Protein AF-Q4MZ75-F1 (afdb_monomer)

Nearest PDB structures (foldseek):
  6wno-assembly1_A  TM=1.579E-01  e=1.664E+00  Plasmodium vivax Sal-1

Radius of gyration: 38.32 Å; Cα contacts (8 Å, |Δi|>4): 667; chains: 1; bounding box: 89×63×105 Å

Foldseek 3Di:
DVLLVLLQVLLVLLLVLLVCVLLVLLLQLLVLVLVQLVVQLPDDPQTADDSQVSQCVSQDVQFQRNVLSVLLVVQLCVLLVWDQDPRHTGSVSSVSSNVLCVDPVSVVVNSVSSSVSCPPCVQQRTFADLCSQLVSSLVSCVVLPVSVLSNLLSCLCCPPDPLALNDDGGGGSVVSCVSQWDDDPPDDPDIGGDPRSSVSNSVSCCDDCSVVSNVVVDPAPPPPPFQPPVQQDPQLVLLLVLLQLLLFVCLLQCLLFPDVQQEPPVCRVVLVVVLVVLLVVLQVQQVCQDPCPVPPPRHHCQALNHLQFALDQFRAQPNHNDGNGHVVCCCVLSVLNVLLVVLSCLRVCLLLPVVDPSVVCRGHPSVNVSVSSSSNNSSSSNSVSSSLSNCRHSSSNHPPSSVVSVVSSVVSSLQSNLLSVQLNVVSVVDDPVGDPCVPPDPVVVVVVSSVSSVVSSVVVVVCVVVPDPVVVVVVCVVVVVPD

Mean predicted aligned error: 17.05 Å

Secondary structure (DSSP, 8-state):
-HHHHHHHHHHHHHHHHHHTHHHHHHHHHHHHHHHHHHHHHTSPSSB---HHHHHHHHS-TTTT-GGGHHHHHHHHHHHTT---BTTBB-HHHHHHHHHHHHSHHHHHHHHHHHHHHH-TTHHHHPBP-HHHHHHHHHHHHHTTT-GGGHHHHHHHHH---TTS--PPTTSBHHHHHHHHEEEPTT-SS-EEE-HHHHHHHHHHHTSTHHHHHHHHT-SS---SSS--GGG--GGGHHHHHHHHHHHHHHHHHHHHHTTTTTS-HHHHHHHHHHHHHHTHHHHHHHHHHHHSTTTTTS--TTSTTSTTS--SS----TT--------GGGGGGGGHHHHHHHHHHHHHHHHH-TTSHHHHHHTT-HHHHHHHHHHHHHHHHHHHHHHHHHHHSTT--HHHHHHHHHHHHHHHHHHHHHHHHHHHHHHHHS-GGG-TTTT--HHHHHHHHHHHHHHHHHHHHHHHHH--HHHHHHHHHHTT---

Sequence (483 aa):
NQYRSRATEVVKAIIQGLNGKVDKLATAVVAKVEQALKSAQAQQDPVNLDLTETIQAVLNAANGLSTKADAVKTQLEEHLEITNIQSGVPKSQVTEALETLTDPAKRQAAVAEVKGALGASANDEAKIEDKDLTAPATEALKSVKLQNQAGAVKTKLTDQVTGQTQINIGDSITAALGKLEQLKSGTTGEKEPKDDAVQDVQSALSQGTAKTKFVSLFHIKGTDGYSSLDSAHWYIMFPFLMVLVGMGLVYCIYPAIAPGMIVPFYLVDKIEMVLLIATIFPALYVAIARSGKLIPGFGDFFDPVSPTCNWGAKNEPVWLPSDLGTGYHWHLTDLVIPTMIILAYLFIYSLHYRDSSVARSIINQPKMSTCLTILFYMCHEISLAVGFPGIFGGNGGGSILALTAQLMGAFLMCLLAPYSEGYIIEYKRHDPSNWPTAGMTRWNALRYWTKQASKNCNKNLAALFTKDLRRDLLLCIERNELI

Structure (mmCIF, N/CA/C/O backbone):
data_AF-Q4MZ75-F1
#
_entry.id   AF-Q4MZ75-F1
#
loop_
_atom_site.group_PDB
_atom_site.id
_atom_site.type_symbol
_atom_site.label_atom_id
_atom_site.label_alt_id
_atom_site.label_comp_id
_atom_site.label_asym_id
_atom_site.label_entity_id
_atom_site.label_seq_id
_atom_site.pdbx_PDB_ins_code
_atom_site.Cartn_x
_atom_site.Cartn_y
_atom_site.Cartn_z
_atom_site.occupancy
_atom_site.B_iso_or_equiv
_atom_site.auth_seq_id
_atom_site.auth_comp_id
_atom_site.auth_asym_id
_atom_site.auth_atom_id
_atom_site.pdbx_PDB_model_num
ATOM 1 N N . ASN A 1 1 ? -4.160 -9.970 -9.838 1.00 52.81 1 ASN A N 1
ATOM 2 C CA . ASN A 1 1 ? -4.228 -8.641 -10.494 1.00 52.81 1 ASN A CA 1
ATOM 3 C C . ASN A 1 1 ? -2.907 -7.870 -10.517 1.00 52.81 1 ASN A C 1
ATOM 5 O O . ASN A 1 1 ? -2.554 -7.397 -11.586 1.00 52.81 1 ASN A O 1
ATOM 9 N N . GLN A 1 2 ? -2.125 -7.779 -9.433 1.00 51.59 2 GLN A N 1
ATOM 10 C CA . GLN A 1 2 ? -0.845 -7.031 -9.446 1.00 51.59 2 GLN A CA 1
ATOM 11 C C . GLN A 1 2 ? 0.233 -7.618 -10.374 1.00 51.59 2 GLN A C 1
ATOM 13 O O . GLN A 1 2 ? 0.887 -6.868 -11.094 1.00 51.59 2 GLN A O 1
ATOM 18 N N . TYR A 1 3 ? 0.371 -8.949 -10.424 1.00 60.22 3 TYR A N 1
ATOM 19 C CA . TYR A 1 3 ? 1.258 -9.603 -11.395 1.00 60.22 3 TYR A CA 1
ATOM 20 C C . TYR A 1 3 ? 0.852 -9.309 -12.842 1.00 60.22 3 TYR A C 1
ATOM 22 O O . TYR A 1 3 ? 1.721 -9.051 -13.663 1.00 60.22 3 TYR A O 1
ATOM 30 N N . ARG A 1 4 ? -0.458 -9.264 -13.128 1.00 65.12 4 ARG A N 1
ATOM 31 C CA . ARG A 1 4 ? -0.984 -8.879 -14.444 1.00 65.12 4 ARG A CA 1
ATOM 32 C C . ARG A 1 4 ? -0.594 -7.440 -14.778 1.00 65.12 4 ARG A C 1
ATOM 34 O O . ARG A 1 4 ? -0.011 -7.218 -15.822 1.00 65.12 4 ARG A O 1
ATOM 41 N N . SER A 1 5 ? -0.798 -6.489 -13.859 1.00 71.75 5 SER A N 1
ATOM 42 C CA . SER A 1 5 ? -0.425 -5.077 -14.065 1.00 71.75 5 SER A CA 1
ATOM 43 C C . SER A 1 5 ? 1.066 -4.883 -14.355 1.00 71.75 5 SER A C 1
ATOM 45 O O . SER A 1 5 ? 1.423 -4.118 -15.245 1.00 71.75 5 SER A O 1
ATOM 47 N N . ARG A 1 6 ? 1.952 -5.564 -13.619 1.00 77.06 6 ARG A N 1
ATOM 48 C CA . ARG A 1 6 ? 3.402 -5.456 -13.846 1.00 77.06 6 ARG A CA 1
ATOM 49 C C . ARG A 1 6 ? 3.851 -6.211 -15.090 1.00 77.06 6 ARG A C 1
ATOM 51 O O . ARG A 1 6 ? 4.707 -5.715 -15.810 1.00 77.06 6 ARG A O 1
ATOM 58 N N . ALA A 1 7 ? 3.243 -7.355 -15.393 1.00 83.19 7 ALA A N 1
ATOM 59 C CA . ALA A 1 7 ? 3.445 -8.021 -16.672 1.00 83.19 7 ALA A CA 1
ATOM 60 C C . ALA A 1 7 ? 3.031 -7.107 -17.837 1.00 83.19 7 ALA A C 1
ATOM 62 O O . ALA A 1 7 ? 3.785 -6.971 -18.793 1.00 83.19 7 ALA A O 1
ATOM 63 N N . THR A 1 8 ? 1.913 -6.385 -17.716 1.00 84.62 8 THR A N 1
ATOM 64 C CA . THR A 1 8 ? 1.493 -5.367 -18.688 1.00 84.62 8 THR A CA 1
ATOM 65 C C . THR A 1 8 ? 2.537 -4.260 -18.847 1.00 84.62 8 THR A C 1
ATOM 67 O O . THR A 1 8 ? 2.831 -3.875 -19.973 1.00 84.62 8 THR A O 1
ATOM 70 N N . GLU A 1 9 ? 3.131 -3.753 -17.763 1.00 86.56 9 GLU A N 1
ATOM 71 C CA . GLU A 1 9 ? 4.210 -2.754 -17.846 1.00 86.56 9 GLU A CA 1
ATOM 72 C C . GLU A 1 9 ? 5.468 -3.293 -18.531 1.00 86.56 9 GLU A C 1
ATOM 74 O O . GLU A 1 9 ? 6.049 -2.606 -19.367 1.00 86.56 9 GLU A O 1
ATOM 79 N N . VAL A 1 10 ? 5.870 -4.526 -18.218 1.00 88.38 10 VAL A N 1
ATOM 80 C CA . VAL A 1 10 ? 7.015 -5.182 -18.863 1.00 88.38 10 VAL A CA 1
ATOM 81 C C . VAL A 1 10 ? 6.752 -5.365 -20.358 1.00 88.38 10 VAL A C 1
ATOM 83 O O . VAL A 1 10 ? 7.610 -5.024 -21.169 1.00 88.38 10 VAL A O 1
ATOM 86 N N . VAL A 1 11 ? 5.557 -5.822 -20.742 1.00 90.75 11 VAL A N 1
ATOM 87 C CA . VAL A 1 11 ? 5.174 -5.953 -22.156 1.00 90.75 11 VAL A CA 1
ATOM 88 C C . VAL A 1 11 ? 5.156 -4.585 -22.849 1.00 90.75 11 VAL A C 1
ATOM 90 O O . VAL A 1 11 ? 5.713 -4.453 -23.936 1.00 90.75 11 VAL A O 1
ATOM 93 N N . LYS A 1 12 ? 4.621 -3.534 -22.207 1.00 91.56 12 LYS A N 1
ATOM 94 C CA . LYS A 1 12 ? 4.681 -2.154 -22.731 1.00 91.56 12 LYS A CA 1
ATOM 95 C C . LYS A 1 12 ? 6.116 -1.667 -22.925 1.00 91.56 12 LYS A C 1
ATOM 97 O O . LYS A 1 12 ? 6.410 -1.049 -23.944 1.00 91.56 12 LYS A O 1
ATOM 102 N N . ALA A 1 13 ? 7.010 -1.957 -21.982 1.00 91.44 13 ALA A N 1
ATOM 103 C CA . ALA A 1 13 ? 8.417 -1.589 -22.091 1.00 91.44 13 ALA A CA 1
ATOM 104 C C . ALA A 1 13 ? 9.099 -2.309 -23.263 1.00 91.44 13 ALA A C 1
ATOM 106 O O . ALA A 1 13 ? 9.868 -1.686 -23.993 1.00 91.44 13 ALA A O 1
ATOM 107 N N . ILE A 1 14 ? 8.790 -3.591 -23.485 1.00 93.56 14 ILE A N 1
ATOM 108 C CA . ILE A 1 14 ? 9.284 -4.354 -24.642 1.00 93.56 14 ILE A CA 1
ATOM 109 C C . ILE A 1 14 ? 8.759 -3.750 -25.950 1.00 93.56 14 ILE A C 1
ATOM 111 O O . ILE A 1 14 ? 9.554 -3.472 -26.843 1.00 93.56 14 ILE A O 1
ATOM 115 N N . ILE A 1 15 ? 7.458 -3.460 -26.040 1.00 92.94 15 ILE A N 1
ATOM 116 C CA . ILE A 1 15 ? 6.841 -2.792 -27.199 1.00 92.94 15 ILE A CA 1
ATOM 117 C C . ILE A 1 15 ? 7.531 -1.454 -27.497 1.00 92.94 15 ILE A C 1
ATOM 119 O O . ILE A 1 15 ? 7.931 -1.187 -28.629 1.00 92.94 15 ILE A O 1
ATOM 123 N N . GLN A 1 16 ? 7.721 -0.614 -26.478 1.00 91.94 16 GLN A N 1
ATOM 124 C CA . GLN A 1 16 ? 8.411 0.667 -26.627 1.00 91.94 16 GLN A CA 1
ATOM 125 C C . GLN A 1 16 ? 9.876 0.475 -27.048 1.00 91.94 16 GLN A C 1
ATOM 127 O O . GLN A 1 16 ? 10.396 1.226 -27.874 1.00 91.94 16 GLN A O 1
ATOM 132 N N . GLY A 1 17 ? 10.543 -0.543 -26.501 1.00 90.62 17 GLY A N 1
ATOM 133 C CA . GLY A 1 17 ? 11.908 -0.916 -26.853 1.00 90.62 17 GLY A CA 1
ATOM 134 C C . GLY A 1 17 ? 12.055 -1.301 -28.323 1.00 90.62 17 GLY A C 1
ATOM 135 O O . GLY A 1 17 ? 12.997 -0.831 -28.963 1.00 90.62 17 GLY A O 1
ATOM 136 N N . LEU A 1 18 ? 11.111 -2.089 -28.842 1.00 91.31 18 LEU A N 1
ATOM 137 C CA . LEU A 1 18 ? 11.039 -2.511 -30.241 1.00 91.31 18 LEU A CA 1
ATOM 138 C C . LEU A 1 18 ? 10.739 -1.335 -31.176 1.00 91.31 18 LEU A C 1
ATOM 140 O O . LEU A 1 18 ? 11.483 -1.123 -32.130 1.00 91.31 18 LEU A O 1
ATOM 144 N N . ASN A 1 19 ? 9.734 -0.514 -30.854 1.00 89.75 19 ASN A N 1
ATOM 145 C CA . ASN A 1 19 ? 9.402 0.690 -31.628 1.00 89.75 19 ASN A CA 1
ATOM 146 C C . ASN A 1 19 ? 10.579 1.681 -31.717 1.00 89.75 19 ASN A C 1
ATOM 148 O O . ASN A 1 19 ? 10.732 2.372 -32.718 1.00 89.75 19 ASN A O 1
ATOM 152 N N . GLY A 1 20 ? 11.436 1.733 -30.691 1.00 89.12 20 GLY A N 1
ATOM 153 C CA . GLY A 1 20 ? 12.635 2.575 -30.672 1.00 89.12 20 GLY A CA 1
ATOM 154 C C . GLY A 1 20 ? 13.916 1.913 -31.198 1.00 89.12 20 GLY A C 1
ATOM 155 O O . GLY A 1 20 ? 14.979 2.529 -31.103 1.00 89.12 20 GLY A O 1
ATOM 156 N N . LYS A 1 21 ? 13.884 0.665 -31.695 1.00 89.94 21 LYS A N 1
ATOM 157 C CA . LYS A 1 21 ? 15.110 -0.063 -32.082 1.00 89.94 21 LYS A CA 1
ATOM 158 C C . LYS A 1 21 ? 15.841 0.611 -33.245 1.00 89.94 21 LYS A C 1
ATOM 160 O O . LYS A 1 21 ? 17.049 0.822 -33.148 1.00 89.94 21 LYS A O 1
ATOM 165 N N . VAL A 1 22 ? 15.127 0.976 -34.311 1.00 89.56 22 VAL A N 1
ATOM 166 C CA . VAL A 1 22 ? 15.716 1.637 -35.492 1.00 89.56 22 VAL A CA 1
ATOM 167 C C . VAL A 1 22 ? 16.344 2.983 -35.117 1.00 89.56 22 VAL A C 1
ATOM 169 O O . VAL A 1 22 ? 17.466 3.270 -35.525 1.00 89.56 22 VAL A O 1
ATOM 172 N N . ASP A 1 23 ? 15.696 3.752 -34.240 1.00 89.81 23 ASP A N 1
ATOM 173 C CA . ASP A 1 23 ? 16.221 5.038 -33.758 1.00 89.81 23 ASP A CA 1
ATOM 174 C C . ASP A 1 23 ? 17.517 4.871 -32.948 1.00 89.81 23 ASP A C 1
ATOM 176 O O . ASP A 1 23 ? 18.476 5.638 -33.097 1.00 89.81 23 ASP A O 1
ATOM 180 N N . LYS A 1 24 ? 17.586 3.822 -32.117 1.00 89.94 24 LYS A N 1
ATOM 181 C CA . LYS A 1 24 ? 18.807 3.467 -31.378 1.00 89.94 24 LYS A CA 1
ATOM 182 C C . LYS A 1 24 ? 19.928 3.022 -32.313 1.00 89.94 24 LYS A C 1
ATOM 184 O O . LYS A 1 24 ? 21.077 3.382 -32.070 1.00 89.94 24 LYS A O 1
ATOM 189 N N . LEU A 1 25 ? 19.615 2.267 -33.369 1.00 90.69 25 LEU A N 1
ATOM 190 C CA . LEU A 1 25 ? 20.597 1.859 -34.376 1.00 90.69 25 LEU A CA 1
ATOM 191 C C . LEU A 1 25 ? 21.140 3.067 -35.145 1.00 90.69 25 LEU A C 1
ATOM 193 O O . LEU A 1 25 ? 22.356 3.194 -35.258 1.00 90.69 25 LEU A O 1
ATOM 197 N N . ALA A 1 26 ? 20.280 3.996 -35.573 1.00 91.44 26 ALA A N 1
ATOM 198 C CA . ALA A 1 26 ? 20.709 5.234 -36.225 1.00 91.44 26 ALA A CA 1
ATOM 199 C C . ALA A 1 26 ? 21.640 6.065 -35.322 1.00 91.44 26 ALA A C 1
ATOM 201 O O . ALA A 1 26 ? 22.710 6.506 -35.742 1.00 91.44 26 ALA A O 1
ATOM 202 N N . THR A 1 27 ? 21.289 6.192 -34.039 1.00 92.88 27 THR A N 1
ATOM 203 C CA . THR A 1 27 ? 22.132 6.870 -33.041 1.00 92.88 27 THR A CA 1
ATOM 204 C C . THR A 1 27 ? 23.478 6.160 -32.846 1.00 92.88 27 THR A C 1
ATOM 206 O O . THR A 1 27 ? 24.518 6.814 -32.729 1.00 92.88 27 THR A O 1
ATOM 209 N N . ALA A 1 28 ? 23.482 4.824 -32.826 1.00 91.94 28 ALA A N 1
ATOM 210 C CA . ALA A 1 28 ? 24.693 4.022 -32.677 1.00 91.94 28 ALA A CA 1
ATOM 211 C C . ALA A 1 28 ? 25.624 4.128 -33.896 1.00 91.94 28 ALA A C 1
ATOM 213 O O . ALA A 1 28 ? 26.839 4.179 -33.708 1.00 91.94 28 ALA A O 1
ATOM 214 N N . VAL A 1 29 ? 25.073 4.213 -35.114 1.00 93.06 29 VAL A N 1
ATOM 215 C CA . VAL A 1 29 ? 25.843 4.466 -36.344 1.00 93.06 29 VAL A CA 1
ATOM 216 C C . VAL A 1 29 ? 26.591 5.792 -36.227 1.00 93.06 29 VAL A C 1
ATOM 218 O O . VAL A 1 29 ? 27.815 5.803 -36.325 1.00 93.06 29 VAL A O 1
ATOM 221 N N . VAL A 1 30 ? 25.888 6.889 -35.922 1.00 93.62 30 VAL A N 1
ATOM 222 C CA . VAL A 1 30 ? 26.510 8.219 -35.789 1.00 93.62 30 VAL A CA 1
ATOM 223 C C . VAL A 1 30 ? 27.581 8.227 -34.695 1.00 93.62 30 VAL A C 1
ATOM 225 O O . VAL A 1 30 ? 28.670 8.751 -34.902 1.00 93.62 30 VAL A O 1
ATOM 228 N N . ALA A 1 31 ? 27.325 7.589 -33.548 1.00 93.12 31 ALA A N 1
ATOM 229 C CA . ALA A 1 31 ? 28.311 7.493 -32.469 1.00 93.12 31 ALA A CA 1
ATOM 230 C C . ALA A 1 31 ? 29.566 6.690 -32.867 1.00 93.12 31 ALA A C 1
ATOM 232 O O . ALA A 1 31 ? 30.677 7.026 -32.454 1.00 93.12 31 ALA A O 1
ATOM 233 N N . LYS A 1 32 ? 29.408 5.626 -33.663 1.00 92.25 32 LYS A N 1
ATOM 234 C CA . LYS A 1 32 ? 30.534 4.824 -34.157 1.00 92.25 32 LYS A CA 1
ATOM 235 C C . LYS A 1 32 ? 31.331 5.546 -35.235 1.00 92.25 32 LYS A C 1
ATOM 237 O O . LYS A 1 32 ? 32.556 5.457 -35.219 1.00 92.25 32 LYS A O 1
ATOM 242 N N . VAL A 1 33 ? 30.666 6.310 -36.095 1.00 91.88 33 VAL A N 1
ATOM 243 C CA . VAL A 1 33 ? 31.320 7.177 -37.082 1.00 91.88 33 VAL A CA 1
ATOM 244 C C . VAL A 1 33 ? 32.080 8.312 -36.394 1.00 91.88 33 VAL A C 1
ATOM 246 O O . VAL A 1 33 ? 33.242 8.536 -36.713 1.00 91.88 33 VAL A O 1
ATOM 249 N N . GLU A 1 34 ? 31.507 8.940 -35.364 1.00 92.12 34 GLU A N 1
ATOM 250 C CA . GLU A 1 34 ? 32.209 9.918 -34.516 1.00 92.12 34 GLU A CA 1
ATOM 251 C C . GLU A 1 34 ? 33.486 9.314 -33.898 1.00 92.12 34 GLU A C 1
ATOM 253 O O . GLU A 1 34 ? 34.550 9.935 -33.899 1.00 92.12 34 GLU A O 1
ATOM 258 N N . GLN A 1 35 ? 33.405 8.075 -33.397 1.00 91.06 35 GLN A N 1
ATOM 259 C CA . GLN A 1 35 ? 34.562 7.355 -32.860 1.00 91.06 35 GLN A CA 1
ATOM 260 C C . GLN A 1 35 ? 35.621 7.086 -33.941 1.00 91.06 35 GLN A C 1
ATOM 262 O O . GLN A 1 35 ? 36.808 7.291 -33.684 1.00 91.06 35 GLN A O 1
ATOM 267 N N . ALA A 1 36 ? 35.206 6.654 -35.134 1.00 89.31 36 ALA A N 1
ATOM 268 C CA . ALA A 1 36 ? 36.107 6.415 -36.257 1.00 89.31 36 ALA A CA 1
ATOM 269 C C . ALA A 1 36 ? 36.825 7.704 -36.684 1.00 89.31 36 ALA A C 1
ATOM 271 O O . ALA A 1 36 ? 38.045 7.693 -36.821 1.00 89.31 36 ALA A O 1
ATOM 272 N N . LEU A 1 37 ? 36.105 8.828 -36.784 1.00 90.12 37 LEU A N 1
ATOM 273 C CA . LEU A 1 37 ? 36.665 10.147 -37.104 1.00 90.12 37 LEU A CA 1
ATOM 274 C C . LEU A 1 37 ? 37.699 10.607 -36.066 1.00 90.12 37 LEU A C 1
ATOM 276 O O . LEU A 1 37 ? 38.780 11.061 -36.439 1.00 90.12 37 LEU A O 1
ATOM 280 N N . LYS A 1 38 ? 37.428 10.415 -34.766 1.00 91.38 38 LYS A N 1
ATOM 281 C CA . LYS A 1 38 ? 38.395 10.702 -33.686 1.00 91.38 38 LYS A CA 1
ATOM 282 C C . LYS A 1 38 ? 39.685 9.897 -33.837 1.00 91.38 38 LYS A C 1
ATOM 284 O O . LYS A 1 38 ? 40.774 10.436 -33.655 1.00 91.38 38 LYS A O 1
ATOM 289 N N . SER A 1 39 ? 39.580 8.613 -34.180 1.00 88.62 39 SER A N 1
ATOM 290 C CA . SER A 1 39 ? 40.752 7.769 -34.446 1.00 88.62 39 SER A CA 1
ATOM 291 C C . SER A 1 39 ? 41.495 8.195 -35.716 1.00 88.62 39 SER A C 1
ATOM 293 O O . SER A 1 39 ? 42.725 8.191 -35.737 1.00 88.62 39 SER A O 1
ATOM 295 N N . ALA A 1 40 ? 40.764 8.611 -36.751 1.00 87.31 40 ALA A N 1
ATOM 296 C CA . ALA A 1 40 ? 41.315 9.097 -38.012 1.00 87.31 40 ALA A CA 1
ATOM 297 C C . ALA A 1 40 ? 42.070 10.432 -37.851 1.00 87.31 40 ALA A C 1
ATOM 299 O O . ALA A 1 40 ? 43.105 10.637 -38.479 1.00 87.31 40 ALA A O 1
ATOM 300 N N . GLN A 1 41 ? 41.628 11.308 -36.942 1.00 87.06 41 GLN A N 1
ATOM 301 C CA . GLN A 1 41 ? 42.272 12.599 -36.665 1.00 87.06 41 GLN A CA 1
ATOM 302 C C . GLN A 1 41 ? 43.734 12.465 -36.185 1.00 87.06 41 GLN A C 1
ATOM 304 O O . GLN A 1 41 ? 44.542 13.380 -36.376 1.00 87.06 41 GLN A O 1
ATOM 309 N N . ALA A 1 42 ? 44.103 11.330 -35.584 1.00 85.44 42 ALA A N 1
ATOM 310 C CA . ALA A 1 42 ? 45.467 11.051 -35.133 1.00 85.44 42 ALA A CA 1
ATOM 311 C C . ALA A 1 42 ? 46.412 10.583 -36.260 1.00 85.44 42 ALA A C 1
ATOM 313 O O . ALA A 1 42 ? 47.621 10.508 -36.042 1.00 85.44 42 ALA A O 1
ATOM 314 N N . GLN A 1 43 ? 45.888 10.275 -37.451 1.00 86.69 43 GLN A N 1
ATOM 315 C CA . GLN A 1 43 ? 46.685 9.816 -38.589 1.00 86.69 43 GLN A CA 1
ATOM 316 C C . GLN A 1 43 ? 47.415 10.977 -39.292 1.00 86.69 43 GLN A C 1
ATOM 318 O O . GLN A 1 43 ? 47.110 12.165 -39.095 1.00 86.69 43 GLN A O 1
ATOM 323 N N . GLN A 1 44 ? 48.417 10.614 -40.098 1.00 82.81 44 GLN A N 1
ATOM 324 C CA . GLN A 1 44 ? 49.128 11.531 -40.987 1.00 82.81 44 GLN A CA 1
ATOM 325 C C . GLN A 1 44 ? 48.243 11.871 -42.195 1.00 82.81 44 GLN A C 1
ATOM 327 O O . GLN A 1 44 ? 47.473 11.030 -42.640 1.00 82.81 44 GLN A O 1
ATOM 332 N N . ASP A 1 45 ? 48.323 13.107 -42.685 1.00 83.75 45 ASP A N 1
ATOM 333 C CA . ASP A 1 45 ? 47.531 13.586 -43.824 1.00 83.75 45 ASP A CA 1
ATOM 334 C C . ASP A 1 45 ? 48.130 13.067 -45.149 1.00 83.75 45 ASP A C 1
ATOM 336 O O . ASP A 1 45 ? 49.350 13.197 -45.324 1.00 83.75 45 ASP A O 1
ATOM 340 N N . PRO A 1 46 ? 47.340 12.496 -46.082 1.00 81.50 46 PRO A N 1
ATOM 341 C CA . PRO A 1 46 ? 45.894 12.233 -46.032 1.00 81.50 46 PRO A CA 1
ATOM 342 C C . PRO A 1 46 ? 45.507 11.009 -45.184 1.00 81.50 46 PRO A C 1
ATOM 344 O O . PRO A 1 46 ? 46.215 10.004 -45.133 1.00 81.50 46 PRO A O 1
ATOM 347 N N . VAL A 1 47 ? 44.341 11.094 -44.541 1.00 86.06 47 VAL A N 1
ATOM 348 C CA . VAL A 1 47 ? 43.817 10.090 -43.607 1.00 86.06 47 VAL A CA 1
ATOM 349 C C . VAL A 1 47 ? 43.200 8.913 -44.366 1.00 86.06 47 VAL A C 1
ATOM 351 O O . VAL A 1 47 ? 42.405 9.103 -45.289 1.00 86.06 47 VAL A O 1
ATOM 354 N N . ASN A 1 48 ? 43.504 7.685 -43.938 1.00 82.69 48 ASN A N 1
ATOM 355 C CA . ASN A 1 48 ? 42.819 6.493 -44.431 1.00 82.69 48 ASN A CA 1
ATOM 356 C C . ASN A 1 48 ? 41.559 6.246 -43.588 1.00 82.69 48 ASN A C 1
ATOM 358 O O . ASN A 1 48 ? 41.633 5.704 -42.480 1.00 82.69 48 ASN A O 1
ATOM 362 N N . LEU A 1 49 ? 40.412 6.685 -44.105 1.00 82.75 49 LEU A N 1
ATOM 363 C CA . LEU A 1 49 ? 39.109 6.550 -43.463 1.00 82.75 49 LEU A CA 1
ATOM 364 C C . LEU A 1 49 ? 38.160 5.770 -44.375 1.00 82.75 49 LEU A C 1
ATOM 366 O O . LEU A 1 49 ? 37.769 6.259 -45.433 1.00 82.75 49 LEU A O 1
ATOM 370 N N . ASP A 1 50 ? 37.749 4.587 -43.924 1.00 82.69 50 ASP A N 1
ATOM 371 C CA . ASP A 1 50 ? 36.644 3.842 -44.520 1.00 82.69 50 ASP A CA 1
ATOM 372 C C . ASP A 1 50 ? 35.527 3.649 -43.488 1.00 82.69 50 ASP A C 1
ATOM 374 O O . ASP A 1 50 ? 35.679 2.956 -42.478 1.00 82.69 50 ASP A O 1
ATOM 378 N N . LEU A 1 51 ? 34.385 4.292 -43.735 1.00 86.25 51 LEU A N 1
ATOM 379 C CA . LEU A 1 51 ? 33.209 4.189 -42.872 1.00 86.25 51 LEU A CA 1
ATOM 380 C C . LEU A 1 51 ? 32.402 2.908 -43.127 1.00 86.25 51 LEU A C 1
ATOM 382 O O . LEU A 1 51 ? 31.532 2.582 -42.321 1.00 86.25 51 LEU A O 1
ATOM 386 N N . THR A 1 52 ? 32.696 2.159 -44.195 1.00 86.69 52 THR A N 1
ATOM 387 C CA . THR A 1 52 ? 31.935 0.969 -44.609 1.00 86.69 52 THR A CA 1
ATOM 388 C C . THR A 1 52 ? 31.908 -0.088 -43.510 1.00 86.69 52 THR A C 1
ATOM 390 O O . THR A 1 52 ? 30.833 -0.451 -43.033 1.00 86.69 52 THR A O 1
ATOM 393 N N . GLU A 1 53 ? 33.077 -0.525 -43.032 1.00 85.38 53 GLU A N 1
ATOM 394 C CA . GLU A 1 53 ? 33.165 -1.521 -41.956 1.00 85.38 53 GLU A CA 1
ATOM 395 C C . GLU A 1 53 ? 32.567 -0.997 -40.642 1.00 85.38 53 GLU A C 1
ATOM 397 O O . GLU A 1 53 ? 31.908 -1.737 -39.911 1.00 85.38 53 GLU A O 1
ATOM 402 N N . THR A 1 54 ? 32.735 0.300 -40.359 1.00 88.44 54 THR A N 1
ATOM 403 C CA . THR A 1 54 ? 32.197 0.946 -39.151 1.00 88.44 54 THR A CA 1
ATOM 404 C C . THR A 1 54 ? 30.667 0.919 -39.138 1.00 88.44 54 THR A C 1
ATOM 406 O O . THR A 1 54 ? 30.057 0.590 -38.117 1.00 88.44 54 THR A O 1
ATOM 409 N N . ILE A 1 55 ? 30.039 1.241 -40.270 1.00 89.69 55 ILE A N 1
ATOM 410 C CA . ILE A 1 55 ? 28.584 1.255 -40.423 1.00 89.69 55 ILE A CA 1
ATOM 411 C C . ILE A 1 55 ? 28.048 -0.179 -40.468 1.00 89.69 55 ILE A C 1
ATOM 413 O O . ILE A 1 55 ? 27.088 -0.476 -39.760 1.00 89.69 55 ILE A O 1
ATOM 417 N N . GLN A 1 56 ? 28.690 -1.091 -41.205 1.00 89.44 56 GLN A N 1
ATOM 418 C CA . GLN A 1 56 ? 28.300 -2.507 -41.275 1.00 89.44 56 GLN A CA 1
ATOM 419 C C . GLN A 1 56 ? 28.440 -3.234 -39.930 1.00 89.44 56 GLN A C 1
ATOM 421 O O . GLN A 1 56 ? 27.656 -4.134 -39.630 1.00 89.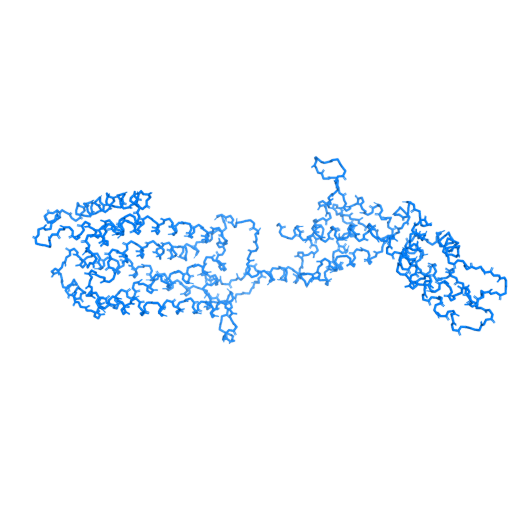44 56 GLN A O 1
ATOM 426 N N . ALA A 1 57 ? 29.384 -2.829 -39.074 1.00 86.56 57 ALA A N 1
ATOM 427 C CA . ALA A 1 57 ? 29.494 -3.368 -37.720 1.00 86.56 57 ALA A CA 1
ATOM 428 C C . ALA A 1 57 ? 28.237 -3.079 -36.877 1.00 86.56 57 ALA A C 1
ATOM 430 O O . ALA A 1 57 ? 27.852 -3.899 -36.036 1.00 86.56 57 ALA A O 1
ATOM 431 N N . VAL A 1 58 ? 27.577 -1.938 -37.116 1.00 87.50 58 VAL A N 1
ATOM 432 C CA . VAL A 1 58 ? 26.313 -1.566 -36.460 1.00 87.50 58 VAL A CA 1
ATOM 433 C C . VAL A 1 58 ? 25.107 -2.121 -37.220 1.00 87.50 58 VAL A C 1
ATOM 435 O O . VAL A 1 58 ? 24.214 -2.695 -36.601 1.00 87.50 58 VAL A O 1
ATOM 438 N N . LEU A 1 59 ? 25.076 -1.980 -38.544 1.00 88.88 59 LEU A N 1
ATOM 439 C CA . LEU A 1 59 ? 24.046 -2.491 -39.451 1.00 88.88 59 LEU A CA 1
ATOM 440 C C . LEU A 1 59 ? 24.495 -3.838 -40.014 1.00 88.88 59 LEU A C 1
ATOM 442 O O . LEU A 1 59 ? 24.936 -3.949 -41.154 1.00 88.88 59 LEU A O 1
ATOM 446 N N . ASN A 1 60 ? 24.434 -4.868 -39.178 1.00 84.19 60 ASN A N 1
ATOM 447 C CA . ASN A 1 60 ? 24.955 -6.185 -39.510 1.00 84.19 60 ASN A CA 1
ATOM 448 C C . ASN A 1 60 ? 23.849 -7.152 -39.960 1.00 84.19 60 ASN A C 1
ATOM 450 O O . ASN A 1 60 ? 22.651 -6.906 -39.817 1.00 84.19 60 ASN A O 1
ATOM 454 N N . ALA A 1 61 ? 24.251 -8.311 -40.480 1.00 72.94 61 ALA A N 1
ATOM 455 C CA . ALA A 1 61 ? 23.304 -9.334 -40.926 1.00 72.94 61 ALA A CA 1
ATOM 456 C C . ALA A 1 61 ? 22.370 -9.832 -39.800 1.00 72.94 61 ALA A C 1
ATOM 458 O O . ALA A 1 61 ? 21.247 -10.258 -40.078 1.00 72.94 61 ALA A O 1
ATOM 459 N N . ALA A 1 62 ? 22.803 -9.753 -38.533 1.00 69.19 62 ALA A N 1
ATOM 460 C CA . ALA A 1 62 ? 22.024 -10.205 -37.381 1.00 69.19 62 ALA A CA 1
ATOM 461 C C . ALA A 1 62 ? 20.820 -9.297 -37.081 1.00 69.19 62 ALA A C 1
ATOM 463 O O . ALA A 1 62 ? 19.783 -9.802 -36.658 1.00 69.19 62 ALA A O 1
ATOM 464 N N . ASN A 1 63 ? 20.914 -7.991 -37.358 1.00 81.12 63 ASN A N 1
ATOM 465 C CA . ASN A 1 63 ? 19.772 -7.076 -37.268 1.00 81.12 63 ASN A CA 1
ATOM 466 C C . ASN A 1 63 ? 19.051 -6.847 -38.604 1.00 81.12 63 ASN A C 1
ATOM 468 O O . ASN A 1 63 ? 18.084 -6.095 -38.628 1.00 81.12 63 ASN A O 1
ATOM 472 N N . GLY A 1 64 ? 19.464 -7.516 -39.686 1.00 81.75 64 GLY A N 1
ATOM 473 C CA . GLY A 1 64 ? 18.762 -7.520 -40.974 1.00 81.75 64 GLY A CA 1
ATOM 474 C C . GLY A 1 64 ? 18.989 -6.293 -41.862 1.00 81.75 64 GLY A C 1
ATOM 475 O O . GLY A 1 64 ? 18.446 -6.260 -42.959 1.00 81.75 64 GLY A O 1
ATOM 476 N N . LEU A 1 65 ? 19.802 -5.319 -41.438 1.00 86.62 65 LEU A N 1
ATOM 477 C CA . LEU A 1 65 ? 19.952 -4.029 -42.129 1.00 86.62 65 LEU A CA 1
ATOM 478 C C . LEU A 1 65 ? 21.274 -3.871 -42.896 1.00 86.62 65 LEU A C 1
ATOM 480 O O . LEU A 1 65 ? 21.585 -2.777 -43.363 1.00 86.62 65 LEU A O 1
ATOM 484 N N . SER A 1 66 ? 22.052 -4.943 -43.071 1.00 86.06 66 SER A N 1
ATOM 485 C CA . SER A 1 66 ? 23.353 -4.878 -43.758 1.00 86.06 66 SER A CA 1
ATOM 486 C C . SER A 1 66 ? 23.273 -4.375 -45.198 1.00 86.06 66 SER A C 1
ATOM 488 O O . SER A 1 66 ? 24.198 -3.728 -45.671 1.00 86.06 66 SER A O 1
ATOM 490 N N . THR A 1 67 ? 22.155 -4.609 -45.886 1.00 87.00 67 THR A N 1
ATOM 491 C CA . THR A 1 67 ? 21.913 -4.118 -47.253 1.00 87.00 67 THR A CA 1
ATOM 492 C C . THR A 1 67 ? 21.682 -2.606 -47.323 1.00 87.00 67 THR A C 1
ATOM 494 O O . THR A 1 67 ? 21.771 -2.030 -48.402 1.00 87.00 67 THR A O 1
ATOM 497 N N . LYS A 1 68 ? 21.397 -1.947 -46.191 1.00 88.12 68 LYS A N 1
ATOM 498 C CA . LYS A 1 68 ? 21.206 -0.490 -46.099 1.00 88.12 68 LYS A CA 1
ATOM 499 C C . LYS A 1 68 ? 22.491 0.255 -45.741 1.00 88.12 68 LYS A C 1
ATOM 501 O O . LYS A 1 68 ? 22.493 1.482 -45.772 1.00 88.12 68 LYS A O 1
ATOM 506 N N . ALA A 1 69 ? 23.568 -0.458 -45.398 1.00 88.56 69 ALA A N 1
ATOM 507 C CA . ALA A 1 69 ? 24.815 0.150 -44.942 1.00 88.56 69 ALA A CA 1
ATOM 508 C C . ALA A 1 69 ? 25.407 1.119 -45.976 1.00 88.56 69 ALA A C 1
ATOM 510 O O . ALA A 1 69 ? 25.834 2.206 -45.597 1.00 88.56 69 ALA A O 1
ATOM 511 N N . ASP A 1 70 ? 25.349 0.775 -47.264 1.00 88.81 70 ASP A N 1
ATOM 512 C CA . ASP A 1 70 ? 25.869 1.630 -48.336 1.00 88.81 70 ASP A CA 1
ATOM 513 C C . ASP A 1 70 ? 25.033 2.906 -48.506 1.00 88.81 70 ASP A C 1
ATOM 515 O O . ASP A 1 70 ? 25.585 3.997 -48.600 1.00 88.81 70 ASP A O 1
ATOM 519 N N . ALA A 1 71 ? 23.701 2.798 -48.454 1.00 89.44 71 ALA A N 1
ATOM 520 C CA . ALA A 1 71 ? 22.812 3.959 -48.526 1.00 89.44 71 ALA A CA 1
ATOM 521 C C . ALA A 1 71 ? 23.013 4.911 -47.333 1.00 89.44 71 ALA A C 1
ATOM 523 O O . ALA A 1 71 ? 23.052 6.129 -47.500 1.00 89.44 71 ALA A O 1
ATOM 524 N N . VAL A 1 72 ? 23.178 4.349 -46.130 1.00 91.31 72 VAL A N 1
ATOM 525 C CA . VAL A 1 72 ? 23.481 5.104 -44.905 1.00 91.31 72 VAL A CA 1
ATOM 526 C C . VAL A 1 72 ? 24.851 5.769 -44.993 1.00 91.31 72 VAL A C 1
ATOM 528 O O . VAL A 1 72 ? 24.988 6.924 -44.597 1.00 91.31 72 VAL A O 1
ATOM 531 N N . LYS A 1 73 ? 25.854 5.064 -45.525 1.00 91.44 73 LYS A N 1
ATOM 532 C CA . LYS A 1 73 ? 27.196 5.603 -45.746 1.00 91.44 73 LYS A CA 1
ATOM 533 C C . LYS A 1 73 ? 27.151 6.810 -46.673 1.00 91.44 73 LYS A C 1
ATOM 535 O O . LYS A 1 73 ? 27.620 7.866 -46.273 1.00 91.44 73 LYS A O 1
ATOM 540 N N . THR A 1 74 ? 26.556 6.668 -47.857 1.00 90.25 74 THR A N 1
ATOM 541 C CA . THR A 1 74 ? 26.474 7.755 -48.840 1.00 90.25 74 THR A CA 1
ATOM 542 C C . THR A 1 74 ? 25.809 8.994 -48.251 1.00 90.25 74 THR A C 1
ATOM 544 O O . THR A 1 74 ? 26.364 10.082 -48.359 1.00 90.25 74 THR A O 1
ATOM 547 N N . GLN A 1 75 ? 24.676 8.831 -47.562 1.00 90.88 75 GLN A N 1
ATOM 548 C CA . GLN A 1 75 ? 23.976 9.966 -46.956 1.00 90.88 75 GLN A CA 1
ATOM 549 C C . GLN A 1 75 ? 24.774 10.641 -45.839 1.00 90.88 75 GLN A C 1
ATOM 551 O O . GLN A 1 75 ? 24.760 11.861 -45.699 1.00 90.88 75 GLN A O 1
ATOM 556 N N . LEU A 1 76 ? 25.496 9.859 -45.036 1.00 90.50 76 LEU A N 1
ATOM 557 C CA . LEU A 1 76 ? 26.294 10.412 -43.950 1.00 90.50 76 LEU A CA 1
ATOM 558 C C . LEU A 1 76 ? 27.579 11.084 -44.455 1.00 90.50 76 LEU A C 1
ATOM 560 O O . LEU A 1 76 ? 27.984 12.095 -43.891 1.00 90.50 76 LEU A O 1
ATOM 564 N N . GLU A 1 77 ? 28.206 10.556 -45.509 1.00 89.56 77 GLU A N 1
ATOM 565 C CA . GLU A 1 77 ? 29.350 11.189 -46.180 1.00 89.56 77 GLU A CA 1
ATOM 566 C C . GLU A 1 77 ? 28.946 12.516 -46.834 1.00 89.56 77 GLU A C 1
ATOM 568 O O . GLU A 1 77 ? 29.663 13.502 -46.679 1.00 89.56 77 GLU A O 1
ATOM 573 N N . GLU A 1 78 ? 27.774 12.570 -47.478 1.00 90.25 78 GLU A N 1
ATOM 574 C CA . GLU A 1 78 ? 27.214 13.803 -48.046 1.00 90.25 78 GLU A CA 1
ATOM 575 C C . GLU A 1 78 ? 26.909 14.839 -46.953 1.00 90.25 78 GLU A C 1
ATOM 577 O O . GLU A 1 78 ? 27.333 15.988 -47.057 1.00 90.25 78 GLU A O 1
ATOM 582 N N . HIS A 1 79 ? 26.257 14.428 -45.860 1.00 90.19 79 HIS A N 1
ATOM 583 C CA . HIS A 1 79 ? 25.931 15.317 -44.740 1.00 90.19 79 HIS A CA 1
ATOM 584 C C . HIS A 1 79 ? 27.164 15.854 -43.994 1.00 90.19 79 HIS A C 1
ATOM 586 O O . HIS A 1 79 ? 27.125 16.955 -43.447 1.00 90.19 79 HIS A O 1
ATOM 592 N N . LEU A 1 80 ? 28.245 15.070 -43.928 1.00 89.81 80 LEU A N 1
ATOM 593 C CA . LEU A 1 80 ? 29.495 15.444 -43.258 1.00 89.81 80 LEU A CA 1
ATOM 594 C C . LEU A 1 80 ? 30.531 16.062 -44.207 1.00 89.81 80 LEU A C 1
ATOM 596 O O . LEU A 1 80 ? 31.646 16.337 -43.767 1.00 89.81 80 LEU A O 1
ATOM 600 N N . GLU A 1 81 ? 30.183 16.253 -45.483 1.00 88.38 81 GLU A N 1
ATOM 601 C CA . GLU A 1 81 ? 31.059 16.806 -46.526 1.00 88.38 81 GLU A CA 1
ATOM 602 C C . GLU A 1 81 ? 32.384 16.026 -46.696 1.00 88.38 81 GLU A C 1
ATOM 604 O O . GLU A 1 81 ? 33.423 16.568 -47.083 1.00 88.38 81 GLU A O 1
ATOM 609 N N . ILE A 1 82 ? 32.357 14.714 -46.432 1.00 85.44 82 ILE A N 1
ATOM 610 C CA . ILE A 1 82 ? 33.524 13.833 -46.555 1.00 85.44 82 ILE A CA 1
ATOM 611 C C . ILE A 1 82 ? 33.605 13.323 -47.991 1.00 85.44 82 ILE A C 1
ATOM 613 O O . ILE A 1 82 ? 32.753 12.561 -48.443 1.00 85.44 82 ILE A O 1
ATOM 617 N N . THR A 1 83 ? 34.673 13.686 -48.704 1.00 79.88 83 THR A N 1
ATOM 618 C CA . THR A 1 83 ? 34.903 13.209 -50.075 1.00 79.88 83 THR A CA 1
ATOM 619 C C . THR A 1 83 ? 36.092 12.256 -50.107 1.00 79.88 83 THR A C 1
ATOM 621 O O . THR A 1 83 ? 37.237 12.669 -49.921 1.00 79.88 83 THR A O 1
ATOM 624 N N . ASN A 1 84 ? 35.843 10.970 -50.362 1.00 68.00 84 ASN A N 1
ATOM 625 C CA . ASN A 1 84 ? 36.913 9.984 -50.500 1.00 68.00 84 ASN A CA 1
ATOM 626 C C . ASN A 1 84 ? 37.517 10.043 -51.914 1.00 68.00 84 ASN A C 1
ATOM 628 O O . ASN A 1 84 ? 36.862 9.714 -52.904 1.00 68.00 84 ASN A O 1
ATOM 632 N N . ILE A 1 85 ? 38.770 10.485 -52.011 1.00 59.91 85 ILE A N 1
ATOM 633 C CA . ILE A 1 85 ? 39.559 10.497 -53.247 1.00 59.91 85 ILE A CA 1
ATOM 634 C C . ILE A 1 85 ? 40.458 9.251 -53.212 1.00 59.91 85 ILE A C 1
ATOM 636 O O . ILE A 1 85 ? 40.854 8.825 -52.133 1.00 59.91 85 ILE A O 1
ATOM 640 N N . GLN A 1 86 ? 40.862 8.684 -54.358 1.00 58.88 86 GLN A N 1
ATOM 641 C CA . GLN A 1 86 ? 41.811 7.545 -54.420 1.00 58.88 86 GLN A CA 1
ATOM 642 C C . GLN A 1 86 ? 43.106 7.738 -53.590 1.00 58.88 86 GLN A C 1
ATOM 644 O O . GLN A 1 86 ? 43.820 6.772 -53.335 1.00 58.88 86 GLN A O 1
ATOM 649 N N . SER A 1 87 ? 43.395 8.971 -53.164 1.00 61.81 87 SER A N 1
ATOM 650 C CA . SER A 1 87 ? 44.540 9.378 -52.350 1.00 61.81 87 SER A CA 1
ATOM 651 C C . SER A 1 87 ? 44.265 9.486 -50.836 1.00 61.81 87 SER A C 1
ATOM 653 O O . SER A 1 87 ? 45.189 9.841 -50.112 1.00 61.81 87 SER A O 1
ATOM 655 N N . GLY A 1 88 ? 43.050 9.213 -50.342 1.00 77.81 88 GLY A N 1
ATOM 656 C CA . GLY A 1 88 ? 42.649 9.369 -48.930 1.00 77.81 88 GLY A CA 1
ATOM 657 C C . GLY A 1 88 ? 41.810 10.626 -48.646 1.00 77.81 88 GLY A C 1
ATOM 658 O O . GLY A 1 88 ? 41.575 11.446 -49.535 1.00 77.81 88 GLY A O 1
ATOM 659 N N . VAL A 1 89 ? 41.339 10.773 -47.401 1.00 85.56 89 VAL A N 1
ATOM 660 C CA . VAL A 1 89 ? 40.485 11.891 -46.951 1.00 85.56 89 VAL A CA 1
ATOM 661 C C . VAL A 1 89 ? 41.354 13.001 -46.336 1.00 85.56 89 VAL A C 1
ATOM 663 O O . VAL A 1 89 ? 42.158 12.707 -45.445 1.00 85.56 89 VAL A O 1
ATOM 666 N N . PRO A 1 90 ? 41.208 14.277 -46.747 1.00 88.44 90 PRO A N 1
ATOM 667 C CA . PRO A 1 90 ? 41.929 15.387 -46.130 1.00 88.44 90 PRO A CA 1
ATOM 668 C C . PRO A 1 90 ? 41.639 15.502 -44.631 1.00 88.44 90 PRO A C 1
ATOM 670 O O . PRO A 1 90 ? 40.484 15.475 -44.197 1.00 88.44 90 PRO A O 1
ATOM 673 N N . LYS A 1 91 ? 42.678 15.717 -43.822 1.00 87.81 91 LYS A N 1
ATOM 674 C CA . LYS A 1 91 ? 42.527 15.878 -42.367 1.00 87.81 91 LYS A CA 1
ATOM 675 C C . LYS A 1 91 ? 41.628 17.059 -41.965 1.00 87.81 91 LYS A C 1
ATOM 677 O O . LYS A 1 91 ? 41.013 17.017 -40.895 1.00 87.81 91 LYS A O 1
ATOM 682 N N . SER A 1 92 ? 41.533 18.094 -42.805 1.00 88.12 92 SER A N 1
ATOM 683 C CA . SER A 1 92 ? 40.607 19.218 -42.604 1.00 88.12 92 SER A CA 1
ATOM 684 C C . SER A 1 92 ? 39.147 18.759 -42.615 1.00 88.12 92 SER A C 1
ATOM 686 O O . SER A 1 92 ? 38.435 19.045 -41.659 1.00 88.12 92 SER A O 1
ATOM 688 N N . GLN A 1 93 ? 38.746 17.936 -43.594 1.00 88.62 93 GLN A N 1
ATOM 689 C CA . GLN A 1 93 ? 37.387 17.381 -43.688 1.00 88.62 93 GLN A CA 1
ATOM 690 C C . GLN A 1 93 ? 37.052 16.490 -42.484 1.00 88.62 93 GLN A C 1
ATOM 692 O O . GLN A 1 93 ? 35.962 16.567 -41.930 1.00 88.62 93 GLN A O 1
ATOM 697 N N . VAL A 1 94 ? 38.011 15.683 -42.007 1.00 88.25 94 VAL A N 1
ATOM 698 C CA . VAL A 1 94 ? 37.829 14.870 -40.786 1.00 88.25 94 VAL A CA 1
ATOM 699 C C . VAL A 1 94 ? 37.592 15.751 -39.554 1.00 88.25 94 VAL A C 1
ATOM 701 O O . VAL A 1 94 ? 36.795 15.400 -38.683 1.00 88.25 94 VAL A O 1
ATOM 704 N N . THR A 1 95 ? 38.281 16.891 -39.470 1.00 90.56 95 THR A N 1
ATOM 705 C CA . THR A 1 95 ? 38.149 17.826 -38.344 1.00 90.56 95 THR A CA 1
ATOM 706 C C . THR A 1 95 ? 36.807 18.560 -38.392 1.00 90.56 95 THR A C 1
ATOM 708 O O . THR A 1 95 ? 36.116 18.608 -37.378 1.00 90.56 95 THR A O 1
ATOM 711 N N . GLU A 1 96 ? 36.384 19.030 -39.565 1.00 90.75 96 GLU A N 1
ATOM 712 C CA . GLU A 1 96 ? 35.085 19.688 -39.785 1.00 90.75 96 GLU A CA 1
ATOM 713 C C . GLU A 1 96 ? 33.900 18.735 -39.540 1.00 90.75 96 GLU A C 1
ATOM 715 O O . GLU A 1 96 ? 32.927 19.090 -38.863 1.00 90.75 96 GLU A O 1
ATOM 720 N N . ALA A 1 97 ? 34.005 17.482 -39.997 1.00 90.12 97 ALA A N 1
ATOM 721 C CA . ALA A 1 97 ? 33.023 16.439 -39.711 1.00 90.12 97 ALA A CA 1
ATOM 722 C C . ALA A 1 97 ? 32.926 16.148 -38.202 1.00 90.12 97 ALA A C 1
ATOM 724 O O . ALA A 1 97 ? 31.833 15.957 -37.661 1.00 90.12 97 ALA A O 1
ATOM 725 N N . LEU A 1 98 ? 34.057 16.149 -37.489 1.00 91.12 98 LEU A N 1
ATOM 726 C CA . LEU A 1 98 ? 34.078 15.939 -36.044 1.00 91.12 98 LEU A CA 1
ATOM 727 C C . LEU A 1 98 ? 33.469 17.120 -35.275 1.00 91.12 98 LEU A C 1
ATOM 729 O O . LEU A 1 98 ? 32.714 16.901 -34.325 1.00 91.12 98 LEU A O 1
ATOM 733 N N . GLU A 1 99 ? 33.752 18.356 -35.684 1.00 90.62 99 GLU A N 1
ATOM 734 C CA . GLU A 1 99 ? 33.114 19.555 -35.125 1.00 90.62 99 GLU A CA 1
ATOM 735 C C . GLU A 1 99 ? 31.594 19.516 -35.326 1.00 90.62 99 GLU A C 1
ATOM 737 O O . GLU A 1 99 ? 30.833 19.765 -34.387 1.00 90.62 99 GLU A O 1
ATOM 742 N N . THR A 1 100 ? 31.147 19.089 -36.510 1.00 90.25 100 THR A N 1
ATOM 743 C CA . THR A 1 100 ? 29.729 18.888 -36.836 1.00 90.25 100 THR A CA 1
ATOM 744 C C . THR A 1 100 ? 29.064 17.861 -35.918 1.00 90.25 100 THR A C 1
ATOM 746 O O . THR A 1 100 ? 27.970 18.111 -35.420 1.00 90.25 100 THR A O 1
ATOM 749 N N . LEU A 1 101 ? 29.719 16.737 -35.614 1.00 90.81 101 LEU A N 1
ATOM 750 C CA . LEU A 1 101 ? 29.165 15.715 -34.712 1.00 90.81 101 LEU A CA 1
ATOM 751 C C . LEU A 1 101 ? 29.304 16.045 -33.215 1.00 90.81 101 LEU A C 1
ATOM 753 O O . LEU A 1 101 ? 28.659 15.397 -32.382 1.00 90.81 101 LEU A O 1
ATOM 757 N N . THR A 1 102 ? 30.125 17.038 -32.863 1.00 89.88 102 THR A N 1
ATOM 758 C CA . THR A 1 102 ? 30.284 17.517 -31.481 1.00 89.88 102 THR A CA 1
ATOM 759 C C . THR A 1 102 ? 29.169 18.495 -31.092 1.00 89.88 102 THR A C 1
ATOM 761 O O . THR A 1 102 ? 28.792 18.562 -29.920 1.00 89.88 102 THR A O 1
ATOM 764 N N . ASP A 1 103 ? 28.589 19.206 -32.065 1.00 91.50 103 ASP A N 1
ATOM 765 C CA . ASP A 1 103 ? 27.397 20.032 -31.865 1.00 91.50 103 ASP A CA 1
ATOM 766 C C . ASP A 1 103 ? 26.131 19.152 -31.706 1.00 91.50 103 ASP A C 1
ATOM 768 O O . ASP A 1 103 ? 25.817 18.354 -32.594 1.00 91.50 103 ASP A O 1
ATOM 772 N N . PRO A 1 104 ? 25.361 19.280 -30.605 1.00 90.38 104 PRO A N 1
ATOM 773 C CA . PRO A 1 104 ? 24.186 18.440 -30.360 1.00 90.38 104 PRO A CA 1
ATOM 774 C C . PRO A 1 104 ? 23.081 18.540 -31.421 1.00 90.38 104 PRO A C 1
ATOM 776 O O . PRO A 1 104 ? 22.441 17.531 -31.722 1.00 90.38 104 PRO A O 1
ATOM 779 N N . ALA A 1 105 ? 22.840 19.729 -31.980 1.00 91.25 105 ALA A N 1
ATOM 780 C CA . ALA A 1 105 ? 21.779 19.946 -32.961 1.00 91.25 105 ALA A CA 1
ATOM 781 C C . ALA A 1 105 ? 22.164 19.342 -34.315 1.00 91.25 105 ALA A C 1
ATOM 783 O O . ALA A 1 105 ? 21.366 18.640 -34.939 1.00 91.25 105 ALA A O 1
ATOM 784 N N . LYS A 1 106 ? 23.417 19.541 -34.732 1.00 91.75 106 LYS A N 1
ATOM 785 C CA . LYS A 1 106 ? 23.950 18.956 -35.969 1.00 91.75 106 LYS A CA 1
ATOM 786 C C . LYS A 1 106 ? 24.107 17.439 -35.868 1.00 91.75 106 LYS A C 1
ATOM 788 O O . LYS A 1 106 ? 23.754 16.717 -36.795 1.00 91.75 106 LYS A O 1
ATOM 793 N N . ARG A 1 107 ? 24.506 16.923 -34.703 1.00 91.69 107 ARG A N 1
ATOM 794 C CA . ARG A 1 107 ? 24.500 15.480 -34.424 1.00 91.69 107 ARG A CA 1
ATOM 795 C C . ARG A 1 107 ? 23.105 14.874 -34.573 1.00 91.69 107 ARG A C 1
ATOM 797 O O . ARG A 1 107 ? 22.971 13.769 -35.094 1.00 91.69 107 ARG A O 1
ATOM 804 N N . GLN A 1 108 ? 22.064 15.568 -34.115 1.00 91.75 108 GLN A N 1
ATOM 805 C CA . GLN A 1 108 ? 20.689 15.094 -34.264 1.00 91.75 108 GLN A CA 1
ATOM 806 C C . GLN A 1 108 ? 20.228 15.115 -35.729 1.00 91.75 108 GLN A C 1
ATOM 808 O O . GLN A 1 108 ? 19.513 14.200 -36.139 1.00 91.75 108 GLN A O 1
ATOM 813 N N . ALA A 1 109 ? 20.678 16.093 -36.522 1.00 91.62 109 ALA A N 1
ATOM 814 C CA . ALA A 1 109 ? 20.461 16.110 -37.968 1.00 91.62 109 ALA A CA 1
ATOM 815 C C . ALA A 1 109 ? 21.123 14.900 -38.648 1.00 91.62 109 ALA A C 1
ATOM 817 O O . ALA A 1 109 ? 20.447 14.176 -39.370 1.00 91.62 109 ALA A O 1
ATOM 818 N N . ALA A 1 110 ? 22.374 14.575 -38.304 1.00 90.69 110 ALA A N 1
ATOM 819 C CA . ALA A 1 110 ? 23.044 13.375 -38.810 1.00 90.69 110 ALA A CA 1
ATOM 820 C C . ALA A 1 110 ? 22.286 12.077 -38.454 1.00 90.69 110 ALA A C 1
ATOM 822 O O . ALA A 1 110 ? 22.173 11.168 -39.274 1.00 90.69 110 ALA A O 1
ATOM 823 N N . VAL A 1 111 ? 21.705 11.984 -37.250 1.00 92.06 111 VAL A N 1
ATOM 824 C CA . VAL A 1 111 ? 20.845 10.843 -36.872 1.00 92.06 111 VAL A CA 1
ATOM 825 C C . VAL A 1 111 ? 19.567 10.796 -37.717 1.00 92.06 111 VAL A C 1
ATOM 827 O O . VAL A 1 111 ? 19.117 9.706 -38.077 1.00 92.06 111 VAL A O 1
ATOM 830 N N . ALA A 1 112 ? 18.983 11.951 -38.047 1.00 91.44 112 ALA A N 1
ATOM 831 C CA . ALA A 1 112 ? 17.815 12.033 -38.918 1.00 91.44 112 ALA A CA 1
ATOM 832 C C . ALA A 1 112 ? 18.136 11.581 -40.351 1.00 91.44 112 ALA A C 1
ATOM 834 O O . ALA A 1 112 ? 17.344 10.829 -40.918 1.00 91.44 112 ALA A O 1
ATOM 835 N N . GLU A 1 113 ? 19.308 11.935 -40.886 1.00 92.31 113 GLU A N 1
ATOM 836 C CA . GLU A 1 113 ? 19.764 11.467 -42.204 1.00 92.31 113 GLU A CA 1
ATOM 837 C C . GLU A 1 113 ? 19.963 9.951 -42.230 1.00 92.31 113 GLU A C 1
ATOM 839 O O . GLU A 1 113 ? 19.445 9.261 -43.110 1.00 92.31 113 GLU A O 1
ATOM 844 N N . VAL A 1 114 ? 20.616 9.391 -41.204 1.00 91.94 114 VAL A N 1
ATOM 845 C CA . VAL A 1 114 ? 20.760 7.933 -41.076 1.00 91.94 114 VAL A CA 1
ATOM 846 C C . VAL A 1 114 ? 19.388 7.256 -41.007 1.00 91.94 114 VAL A C 1
ATOM 848 O O . VAL A 1 114 ? 19.166 6.238 -41.660 1.00 91.94 114 VAL A O 1
ATOM 851 N N . LYS A 1 115 ? 18.435 7.818 -40.256 1.00 90.38 115 LYS A N 1
ATOM 852 C CA . LYS A 1 115 ? 17.067 7.286 -40.180 1.00 90.38 115 LYS A CA 1
ATOM 853 C C . LYS A 1 115 ? 16.342 7.368 -41.527 1.00 90.38 115 LYS A C 1
ATOM 855 O O . LYS A 1 115 ? 15.659 6.414 -41.897 1.00 90.38 115 LYS A O 1
ATOM 860 N N . GLY A 1 116 ? 16.504 8.468 -42.260 1.00 89.19 116 GLY A N 1
ATOM 861 C CA . GLY A 1 116 ? 15.979 8.630 -43.616 1.00 89.19 116 GLY A CA 1
ATOM 862 C C . GLY A 1 116 ? 16.526 7.568 -44.570 1.00 89.19 116 GLY A C 1
ATOM 863 O O . GLY A 1 116 ? 15.754 6.926 -45.282 1.00 89.19 116 GLY A O 1
ATOM 864 N N . ALA A 1 117 ? 17.833 7.307 -44.504 1.00 88.94 117 ALA A N 1
ATOM 865 C CA . ALA A 1 117 ? 18.519 6.304 -45.316 1.00 88.94 117 ALA A CA 1
ATOM 866 C C . ALA A 1 117 ? 18.117 4.853 -44.983 1.00 88.94 117 ALA A C 1
ATOM 868 O O . ALA A 1 117 ? 18.087 3.999 -45.869 1.00 88.94 117 ALA A O 1
ATOM 869 N N . LEU A 1 118 ? 17.765 4.564 -43.724 1.00 87.19 118 LEU A N 1
ATOM 870 C CA . LEU A 1 118 ? 17.213 3.261 -43.327 1.00 87.19 118 LEU A CA 1
ATOM 871 C C . LEU A 1 118 ? 15.806 3.020 -43.912 1.00 87.19 118 LEU A C 1
ATOM 873 O O . LEU A 1 118 ? 15.444 1.873 -44.181 1.00 87.19 118 LEU A O 1
ATOM 877 N N . GLY A 1 119 ? 15.049 4.090 -44.175 1.00 83.75 119 GLY A N 1
ATOM 878 C CA . GLY A 1 119 ? 13.762 4.059 -44.871 1.00 83.75 119 GLY A CA 1
ATOM 879 C C . GLY A 1 119 ? 12.553 3.746 -43.981 1.00 83.75 119 GLY A C 1
ATOM 880 O O . GLY A 1 119 ? 12.664 3.243 -42.864 1.00 83.75 119 GLY A O 1
ATOM 881 N N . ALA A 1 120 ? 11.351 4.033 -44.493 1.00 75.62 120 ALA A N 1
ATOM 882 C CA . ALA A 1 120 ? 10.093 3.843 -43.759 1.00 75.62 120 ALA A CA 1
ATOM 883 C C . ALA A 1 120 ? 9.766 2.363 -43.465 1.00 75.62 120 ALA A C 1
ATOM 885 O O . ALA A 1 120 ? 9.088 2.073 -42.482 1.00 75.62 120 ALA A O 1
ATOM 886 N N . SER A 1 121 ? 10.283 1.435 -44.278 1.00 78.56 121 SER A N 1
ATOM 887 C CA . SER A 1 121 ? 10.165 -0.020 -44.096 1.00 78.56 121 SER A CA 1
ATOM 888 C C . SER A 1 121 ? 11.232 -0.610 -43.170 1.00 78.56 121 SER A C 1
ATOM 890 O O . SER A 1 121 ? 11.297 -1.827 -43.017 1.00 78.56 121 SER A O 1
ATOM 892 N N . ALA A 1 122 ? 12.077 0.209 -42.528 1.00 81.69 122 ALA A N 1
ATOM 893 C CA . ALA A 1 122 ? 13.171 -0.290 -41.692 1.00 81.69 122 ALA A CA 1
ATOM 894 C C . ALA A 1 122 ? 12.693 -1.242 -40.583 1.00 81.69 122 ALA A C 1
ATOM 896 O O . ALA A 1 122 ? 13.407 -2.177 -40.241 1.00 81.69 122 ALA A O 1
ATOM 897 N N . ASN A 1 123 ? 11.479 -1.059 -40.052 1.00 82.06 123 ASN A N 1
ATOM 898 C CA . ASN A 1 123 ? 10.895 -1.964 -39.053 1.00 82.06 123 ASN A CA 1
ATOM 899 C C . ASN A 1 123 ? 10.449 -3.323 -39.632 1.00 82.06 123 ASN A C 1
ATOM 901 O O . ASN A 1 123 ? 10.407 -4.315 -38.903 1.00 82.06 123 ASN A O 1
ATOM 905 N N . ASP A 1 124 ? 10.149 -3.389 -40.929 1.00 83.50 124 ASP A N 1
ATOM 906 C CA . ASP A 1 124 ? 9.800 -4.634 -41.622 1.00 83.50 124 ASP A CA 1
ATOM 907 C C . ASP A 1 124 ? 11.048 -5.453 -41.985 1.00 83.50 124 ASP A C 1
ATOM 909 O O . ASP A 1 124 ? 10.976 -6.675 -42.105 1.00 83.50 124 ASP A O 1
ATOM 913 N N . GLU A 1 125 ? 12.200 -4.789 -42.116 1.00 83.56 125 GLU A N 1
ATOM 914 C CA . GLU A 1 125 ? 13.490 -5.407 -42.447 1.00 83.56 125 GLU A CA 1
ATOM 915 C C . GLU A 1 125 ? 14.345 -5.700 -41.198 1.00 83.56 125 GLU A C 1
ATOM 917 O O . GLU A 1 125 ? 15.084 -6.689 -41.159 1.00 83.56 125 GLU A O 1
ATOM 922 N N . ALA A 1 126 ? 14.231 -4.871 -40.154 1.00 87.38 126 ALA A N 1
ATOM 923 C CA . ALA A 1 126 ? 15.005 -5.011 -38.930 1.00 87.38 126 ALA A CA 1
ATOM 924 C C . ALA A 1 126 ? 14.583 -6.251 -38.135 1.00 87.38 126 ALA A C 1
ATOM 926 O O . ALA A 1 126 ? 13.429 -6.394 -37.725 1.00 87.38 126 ALA A O 1
ATOM 927 N N . LYS A 1 127 ? 15.551 -7.125 -37.866 1.00 90.25 127 LYS A N 1
ATOM 928 C CA . LYS A 1 127 ? 15.356 -8.387 -37.149 1.00 90.25 127 LYS A CA 1
ATOM 929 C C . LYS A 1 127 ? 15.510 -8.222 -35.650 1.00 90.25 127 LYS A C 1
ATOM 931 O O . LYS A 1 127 ? 16.345 -7.443 -35.189 1.00 90.25 127 LYS A O 1
ATOM 936 N N . ILE A 1 128 ? 14.742 -8.985 -34.885 1.00 90.25 128 ILE A N 1
ATOM 937 C CA . ILE A 1 128 ? 14.778 -8.976 -33.419 1.00 90.25 128 ILE A CA 1
ATOM 938 C C . ILE A 1 128 ? 15.887 -9.881 -32.898 1.00 90.25 128 ILE A C 1
ATOM 940 O O . ILE A 1 128 ? 16.076 -10.997 -33.377 1.00 90.25 128 ILE A O 1
ATOM 944 N N . GLU A 1 129 ? 16.576 -9.402 -31.871 1.00 89.00 129 GLU A N 1
ATOM 945 C CA . GLU A 1 129 ? 17.630 -10.093 -31.143 1.00 89.00 129 GLU A CA 1
ATOM 946 C C . GLU A 1 129 ? 17.215 -10.300 -29.676 1.00 89.00 129 GLU A C 1
ATOM 948 O O . GLU A 1 129 ? 16.372 -9.586 -29.129 1.00 89.00 129 GLU A O 1
ATOM 953 N N . ASP A 1 130 ? 17.883 -11.223 -28.983 1.00 89.06 130 ASP A N 1
ATOM 954 C CA . ASP A 1 130 ? 17.656 -11.504 -27.557 1.00 89.06 130 ASP A CA 1
ATOM 955 C C . ASP A 1 130 ? 17.683 -10.250 -26.665 1.00 89.06 130 ASP A C 1
ATOM 957 O O . ASP A 1 130 ? 16.918 -10.122 -25.699 1.00 89.06 130 ASP A O 1
ATOM 961 N N . LYS A 1 131 ? 18.583 -9.312 -26.980 1.00 89.50 131 LYS A N 1
ATOM 962 C CA . LYS A 1 131 ? 18.766 -8.061 -26.232 1.00 89.50 131 LYS A CA 1
ATOM 963 C C . LYS A 1 131 ? 17.547 -7.139 -26.316 1.00 89.50 131 LYS A C 1
ATOM 965 O O . LYS A 1 131 ? 17.307 -6.380 -25.381 1.00 89.50 131 LYS A O 1
ATOM 970 N N . ASP A 1 132 ? 16.762 -7.230 -27.387 1.00 89.81 132 ASP A N 1
ATOM 971 C CA . ASP A 1 132 ? 15.608 -6.353 -27.610 1.00 89.81 132 ASP A CA 1
ATOM 972 C C . ASP A 1 132 ? 14.413 -6.740 -26.738 1.00 89.81 132 ASP A C 1
ATOM 974 O O . ASP A 1 132 ? 13.578 -5.897 -26.426 1.00 89.81 132 ASP A O 1
ATOM 978 N N . LEU A 1 133 ? 14.358 -7.995 -26.288 1.00 91.19 133 LEU A N 1
ATOM 979 C CA . LEU A 1 133 ? 13.371 -8.466 -25.317 1.00 91.19 133 LEU A CA 1
ATOM 980 C C . LEU A 1 133 ? 13.902 -8.333 -23.884 1.00 91.19 133 LEU A C 1
ATOM 982 O O . LEU A 1 133 ? 13.190 -7.901 -22.977 1.00 91.19 133 LEU A O 1
ATOM 986 N N . THR A 1 134 ? 15.175 -8.674 -23.667 1.00 92.38 134 THR A N 1
ATOM 987 C CA . THR A 1 134 ? 15.761 -8.721 -22.319 1.00 92.38 134 THR A CA 1
ATOM 988 C C . THR A 1 134 ? 16.109 -7.351 -21.757 1.00 92.38 134 THR A C 1
ATOM 990 O O . THR A 1 134 ? 15.862 -7.128 -20.574 1.00 92.38 134 THR A O 1
ATOM 993 N N . ALA A 1 135 ? 16.648 -6.412 -22.540 1.00 92.25 135 ALA A N 1
ATOM 994 C CA . ALA A 1 135 ? 17.051 -5.107 -22.010 1.00 92.25 135 ALA A CA 1
ATOM 995 C C . ALA A 1 135 ? 15.853 -4.255 -21.543 1.00 92.25 135 ALA A C 1
ATOM 997 O O . ALA A 1 135 ? 15.902 -3.759 -20.413 1.00 92.25 135 ALA A O 1
ATOM 998 N N . PRO A 1 136 ? 14.745 -4.132 -22.307 1.00 91.81 136 PRO A N 1
ATOM 999 C CA . PRO A 1 136 ? 13.569 -3.405 -21.829 1.00 91.81 136 PRO A CA 1
ATOM 1000 C C . PRO A 1 136 ? 12.897 -4.088 -20.634 1.00 91.81 136 PRO A C 1
ATOM 1002 O O . PRO A 1 136 ? 12.494 -3.412 -19.689 1.00 91.81 136 PRO A O 1
ATOM 1005 N N . ALA A 1 137 ? 12.843 -5.426 -20.624 1.00 89.62 137 ALA A N 1
ATOM 1006 C CA . ALA A 1 137 ? 12.344 -6.177 -19.475 1.00 89.62 137 ALA A CA 1
ATOM 1007 C C . ALA A 1 137 ? 13.220 -5.967 -18.230 1.00 89.62 137 ALA A C 1
ATOM 1009 O O . ALA A 1 137 ? 12.702 -5.772 -17.134 1.00 89.62 137 ALA A O 1
ATOM 1010 N N . THR A 1 138 ? 14.546 -5.953 -18.396 1.00 90.81 138 THR A N 1
ATOM 1011 C CA . THR A 1 138 ? 15.506 -5.667 -17.319 1.00 90.81 138 THR A CA 1
ATOM 1012 C C . THR A 1 138 ? 15.223 -4.298 -16.718 1.00 90.81 138 THR A C 1
ATOM 1014 O O . THR A 1 138 ? 15.097 -4.196 -15.501 1.00 90.81 138 THR A O 1
ATOM 1017 N N . GLU A 1 139 ? 15.080 -3.263 -17.552 1.00 89.19 139 GLU A N 1
ATOM 1018 C CA . GLU A 1 139 ? 14.805 -1.898 -17.097 1.00 89.19 139 GLU A CA 1
ATOM 1019 C C . GLU A 1 139 ? 13.475 -1.804 -16.343 1.00 89.19 139 GLU A C 1
ATOM 1021 O O . GLU A 1 139 ? 13.440 -1.311 -15.216 1.00 89.19 139 GLU A O 1
ATOM 1026 N N . ALA A 1 140 ? 12.403 -2.370 -16.902 1.00 86.00 140 ALA A N 1
ATOM 1027 C CA . ALA A 1 140 ? 11.093 -2.398 -16.253 1.00 86.00 140 ALA A CA 1
ATOM 1028 C C . ALA A 1 140 ? 11.138 -3.101 -14.880 1.00 86.00 140 ALA A C 1
ATOM 1030 O O . ALA A 1 140 ? 10.521 -2.651 -13.911 1.00 86.00 140 ALA A O 1
ATOM 1031 N N . LEU A 1 141 ? 11.927 -4.175 -14.768 1.00 83.75 141 LEU A N 1
ATOM 1032 C CA . LEU A 1 141 ? 12.050 -4.982 -13.553 1.00 83.75 141 LEU A CA 1
ATOM 1033 C C . LEU A 1 141 ? 13.055 -4.437 -12.522 1.00 83.75 141 LEU A C 1
ATOM 1035 O O . LEU A 1 141 ? 13.058 -4.915 -11.381 1.00 83.75 141 LEU A O 1
ATOM 1039 N N . LYS A 1 142 ? 13.884 -3.436 -12.858 1.00 83.56 142 LYS A N 1
ATOM 1040 C CA . LYS A 1 142 ? 14.816 -2.800 -11.900 1.00 83.56 142 LYS A CA 1
ATOM 1041 C C . LYS A 1 142 ? 14.080 -2.172 -10.723 1.00 83.56 142 LYS A C 1
ATOM 1043 O O . LYS A 1 142 ? 14.506 -2.339 -9.581 1.00 83.56 142 LYS A O 1
ATOM 1048 N N . SER A 1 143 ? 12.955 -1.507 -10.993 1.00 73.62 143 SER A N 1
ATOM 1049 C CA . SER A 1 143 ? 12.119 -0.844 -9.978 1.00 73.62 143 SER A CA 1
ATOM 1050 C C . SER A 1 143 ? 11.658 -1.797 -8.865 1.00 73.62 143 SER A C 1
ATOM 1052 O O . SER A 1 143 ? 11.500 -1.389 -7.716 1.00 73.62 143 SER A O 1
ATOM 1054 N N . VAL A 1 144 ? 11.516 -3.085 -9.189 1.00 68.12 144 VAL A N 1
ATOM 1055 C CA . VAL A 1 144 ? 11.068 -4.149 -8.280 1.00 68.12 144 VAL A CA 1
ATOM 1056 C C . VAL A 1 144 ? 12.183 -5.133 -7.905 1.00 68.12 144 VAL A C 1
ATOM 1058 O O . VAL A 1 144 ? 11.913 -6.166 -7.298 1.00 68.12 144 VAL A O 1
ATOM 1061 N N . LYS A 1 145 ? 13.449 -4.827 -8.230 1.00 76.31 145 LYS A N 1
ATOM 1062 C CA . LYS A 1 145 ? 14.632 -5.665 -7.935 1.00 76.31 145 LYS A CA 1
ATOM 1063 C C . LYS A 1 145 ? 14.541 -7.099 -8.492 1.00 76.31 145 LYS A C 1
ATOM 1065 O O . LYS A 1 145 ? 15.051 -8.046 -7.881 1.00 76.31 145 LYS A O 1
ATOM 1070 N N . LEU A 1 146 ? 13.891 -7.260 -9.647 1.00 77.44 146 LEU A N 1
ATOM 1071 C CA . LEU A 1 146 ? 13.724 -8.536 -10.357 1.00 77.44 146 LEU A CA 1
ATOM 1072 C C . LEU A 1 146 ? 14.418 -8.552 -11.722 1.00 77.44 146 LEU A C 1
ATOM 1074 O O . LEU A 1 146 ? 14.108 -9.396 -12.554 1.00 77.44 146 LEU A O 1
ATOM 1078 N N . GLN A 1 147 ? 15.378 -7.664 -11.963 1.00 82.50 147 GLN A N 1
ATOM 1079 C CA . GLN A 1 147 ? 16.080 -7.550 -13.243 1.00 82.50 147 GLN A CA 1
ATOM 1080 C C . GLN A 1 147 ? 16.699 -8.878 -13.728 1.00 82.50 147 GLN A C 1
ATOM 1082 O O . GLN A 1 147 ? 16.734 -9.144 -14.924 1.00 82.50 147 GLN A O 1
ATOM 1087 N N . ASN A 1 148 ? 17.078 -9.770 -12.805 1.00 84.44 148 ASN A N 1
ATOM 1088 C CA . ASN A 1 148 ? 17.608 -11.102 -13.123 1.00 84.44 148 ASN A CA 1
ATOM 1089 C C . ASN A 1 148 ? 16.567 -12.039 -13.774 1.00 84.44 148 ASN A C 1
ATOM 1091 O O . ASN A 1 148 ? 16.936 -13.078 -14.311 1.00 84.44 148 ASN A O 1
ATOM 1095 N N . GLN A 1 149 ? 15.278 -11.692 -13.726 1.00 84.62 149 GLN A N 1
ATOM 1096 C CA . GLN A 1 149 ? 14.179 -12.463 -14.320 1.00 84.62 149 GLN A CA 1
ATOM 1097 C C . GLN A 1 149 ? 13.904 -12.087 -15.780 1.00 84.62 149 GLN A C 1
ATOM 1099 O O . GLN A 1 149 ? 13.108 -12.751 -16.439 1.00 84.62 149 GLN A O 1
ATOM 1104 N N . ALA A 1 150 ? 14.576 -11.069 -16.326 1.00 87.44 150 ALA A N 1
ATOM 1105 C CA . ALA A 1 150 ? 14.407 -10.674 -17.724 1.00 87.44 150 ALA A CA 1
ATOM 1106 C C . ALA A 1 150 ? 14.714 -11.820 -18.709 1.00 87.44 150 ALA A C 1
ATOM 1108 O O . ALA A 1 150 ? 14.070 -11.928 -19.751 1.00 87.44 150 ALA A O 1
ATOM 1109 N N . GLY A 1 151 ? 15.644 -12.717 -18.359 1.00 88.88 151 GLY A N 1
ATOM 1110 C CA . GLY A 1 151 ? 15.912 -13.931 -19.134 1.00 88.88 151 GLY A CA 1
ATOM 1111 C C . GLY A 1 151 ? 14.713 -14.882 -19.182 1.00 88.88 151 GLY A C 1
ATOM 1112 O O . GLY A 1 151 ? 14.367 -15.363 -20.254 1.00 88.88 151 GLY A O 1
ATOM 1113 N N . ALA A 1 152 ? 14.029 -15.086 -18.052 1.00 87.50 152 ALA A N 1
ATOM 1114 C CA . ALA A 1 152 ? 12.830 -15.922 -17.981 1.00 87.50 152 ALA A CA 1
ATOM 1115 C C . ALA A 1 152 ? 11.649 -15.304 -18.748 1.00 87.50 152 ALA A C 1
ATOM 1117 O O . ALA A 1 152 ? 10.900 -16.026 -19.404 1.00 87.50 152 ALA A O 1
ATOM 1118 N N . VAL A 1 153 ? 11.515 -13.972 -18.707 1.00 89.12 153 VAL A N 1
ATOM 1119 C CA . VAL A 1 153 ? 10.541 -13.220 -19.517 1.00 89.12 153 VAL A CA 1
ATOM 1120 C C . VAL A 1 153 ? 10.778 -13.469 -21.005 1.00 89.12 153 VAL A C 1
ATOM 1122 O O . VAL A 1 153 ? 9.839 -13.824 -21.712 1.00 89.12 153 VAL A O 1
ATOM 1125 N N . LYS A 1 154 ? 12.032 -13.353 -21.467 1.00 92.75 154 LYS A N 1
ATOM 1126 C CA . LYS A 1 154 ? 12.398 -13.674 -22.851 1.00 92.75 154 LYS A CA 1
ATOM 1127 C C . LYS A 1 154 ? 12.003 -15.106 -23.199 1.00 92.75 154 LYS A C 1
ATOM 1129 O O . LYS A 1 154 ? 11.260 -15.291 -24.152 1.00 92.75 154 LYS A O 1
ATOM 1134 N N . THR A 1 155 ? 12.459 -16.087 -22.414 1.00 89.94 155 THR A N 1
ATOM 1135 C CA . THR A 1 155 ? 12.171 -17.508 -22.657 1.00 89.94 155 THR A CA 1
ATOM 1136 C C . THR A 1 155 ? 10.674 -17.738 -22.833 1.00 89.94 155 THR A C 1
ATOM 1138 O O . THR A 1 155 ? 10.265 -18.281 -23.851 1.00 89.94 155 THR A O 1
ATOM 1141 N N . LYS A 1 156 ? 9.848 -17.223 -21.913 1.00 89.56 156 LYS A N 1
ATOM 1142 C CA . LYS A 1 156 ? 8.391 -17.400 -21.965 1.00 89.56 156 LYS A CA 1
ATOM 1143 C C . LYS A 1 156 ? 7.723 -16.748 -23.172 1.00 89.56 156 LYS A C 1
ATOM 1145 O O . LYS A 1 156 ? 6.766 -17.311 -23.684 1.00 89.56 156 LYS A O 1
ATOM 1150 N N . LEU A 1 157 ? 8.224 -15.606 -23.639 1.00 90.19 157 LEU A N 1
ATOM 1151 C CA . LEU A 1 157 ? 7.708 -14.949 -24.844 1.00 90.19 157 LEU A CA 1
ATOM 1152 C C . LEU A 1 157 ? 8.128 -15.661 -26.139 1.00 90.19 157 LEU A C 1
ATOM 1154 O O . LEU A 1 157 ? 7.440 -15.525 -27.149 1.00 90.19 157 LEU A O 1
ATOM 1158 N N . THR A 1 158 ? 9.242 -16.398 -26.121 1.00 90.00 158 THR A N 1
ATOM 1159 C CA . THR A 1 158 ? 9.789 -17.117 -27.288 1.00 90.00 158 THR A CA 1
ATOM 1160 C C . THR A 1 158 ? 9.429 -18.603 -27.339 1.00 90.00 158 THR A C 1
ATOM 1162 O O . THR A 1 158 ? 9.651 -19.256 -28.361 1.00 90.00 158 THR A O 1
ATOM 1165 N N . ASP A 1 159 ? 8.908 -19.150 -26.238 1.00 85.06 159 ASP A N 1
ATOM 1166 C CA . ASP A 1 159 ? 8.510 -20.550 -26.118 1.00 85.06 159 ASP A CA 1
ATOM 1167 C C . ASP A 1 159 ? 7.518 -20.917 -27.239 1.00 85.06 159 ASP A C 1
ATOM 1169 O O . ASP A 1 159 ? 6.531 -20.225 -27.481 1.00 85.06 159 ASP A O 1
ATOM 1173 N N . GLN A 1 160 ? 7.768 -22.038 -27.919 1.00 82.38 160 GLN A N 1
ATOM 1174 C CA . GLN A 1 160 ? 6.960 -22.520 -29.051 1.00 82.38 160 GLN A CA 1
ATOM 1175 C C . GLN A 1 160 ? 5.767 -23.382 -28.600 1.00 82.38 160 GLN A C 1
ATOM 1177 O O . GLN A 1 160 ? 5.335 -24.293 -29.305 1.00 82.38 160 GLN A O 1
ATOM 1182 N N . VAL A 1 161 ? 5.248 -23.143 -27.392 1.00 78.56 161 VAL A N 1
ATOM 1183 C CA . VAL A 1 161 ? 4.112 -23.897 -26.843 1.00 78.56 161 VAL A CA 1
ATOM 1184 C C . VAL A 1 161 ? 2.811 -23.300 -27.368 1.00 78.56 161 VAL A C 1
ATOM 1186 O O . VAL A 1 161 ? 2.630 -22.082 -27.379 1.00 78.56 161 VAL A O 1
ATOM 1189 N N . THR A 1 162 ? 1.887 -24.150 -27.815 1.00 72.25 162 THR A N 1
ATOM 1190 C CA . THR A 1 162 ? 0.572 -23.736 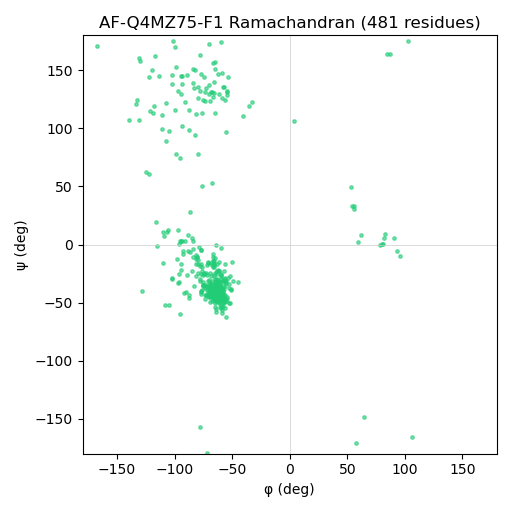-28.324 1.00 72.25 162 THR A CA 1
ATOM 1191 C C . THR A 1 162 ? -0.175 -22.869 -27.306 1.00 72.25 162 THR A C 1
ATOM 1193 O O . THR A 1 162 ? -0.339 -23.272 -26.157 1.00 72.25 162 THR A O 1
ATOM 1196 N N . GLY A 1 163 ? -0.657 -21.699 -27.742 1.00 68.44 163 GLY A N 1
ATOM 1197 C CA . GLY A 1 163 ? -1.384 -20.746 -26.891 1.00 68.44 163 GLY A CA 1
ATOM 1198 C C . GLY A 1 163 ? -0.511 -19.696 -26.193 1.00 68.44 163 GLY A C 1
ATOM 1199 O O . GLY A 1 163 ? -1.036 -18.937 -25.387 1.00 68.44 163 GLY A O 1
ATOM 1200 N N . GLN A 1 164 ? 0.790 -19.645 -26.495 1.00 82.75 164 GLN A N 1
ATOM 1201 C CA . GLN A 1 164 ? 1.706 -18.586 -26.054 1.00 82.75 164 GLN A CA 1
ATOM 1202 C C . GLN A 1 164 ? 1.976 -17.559 -27.163 1.00 82.75 164 GLN A C 1
ATOM 1204 O O . GLN A 1 164 ? 1.560 -17.720 -28.311 1.00 82.75 164 GLN A O 1
ATOM 1209 N N . THR A 1 165 ? 2.713 -16.506 -26.819 1.00 84.88 165 THR A N 1
ATOM 1210 C CA . THR A 1 165 ? 3.054 -15.377 -27.700 1.00 84.88 165 THR A CA 1
ATOM 1211 C C . THR A 1 165 ? 3.941 -15.779 -28.881 1.00 84.88 165 THR A C 1
ATOM 1213 O O . THR A 1 165 ? 3.787 -15.229 -29.971 1.00 84.88 165 THR A O 1
ATOM 1216 N N . GLN A 1 166 ? 4.851 -16.742 -28.679 1.00 88.00 166 GLN A N 1
ATOM 1217 C CA . GLN A 1 166 ? 5.675 -17.372 -29.724 1.00 88.00 166 GLN A CA 1
ATOM 1218 C C . GLN A 1 166 ? 6.463 -16.380 -30.601 1.00 88.00 166 GLN A C 1
ATOM 1220 O O . GLN A 1 166 ? 6.427 -16.431 -31.835 1.00 88.00 166 GLN A O 1
ATOM 1225 N N . ILE A 1 167 ? 7.177 -15.434 -29.993 1.00 90.00 167 ILE A N 1
ATOM 1226 C CA . ILE A 1 167 ? 8.083 -14.537 -30.727 1.00 90.00 167 ILE A CA 1
ATOM 1227 C C . ILE A 1 167 ? 9.295 -15.338 -31.211 1.00 90.00 167 ILE A C 1
ATOM 1229 O O . ILE A 1 167 ? 9.953 -15.992 -30.405 1.00 90.00 167 ILE A O 1
ATOM 1233 N N . ASN A 1 168 ? 9.640 -15.250 -32.500 1.00 88.69 168 ASN A N 1
ATOM 1234 C CA . ASN A 1 168 ? 10.869 -15.865 -32.997 1.00 88.69 168 ASN A CA 1
ATOM 1235 C C . ASN A 1 168 ? 11.982 -14.821 -33.065 1.00 88.69 168 ASN A C 1
ATOM 1237 O O . ASN A 1 168 ? 11.808 -13.729 -33.608 1.00 88.69 168 ASN A O 1
ATOM 1241 N N . ILE A 1 169 ? 13.153 -15.166 -32.537 1.00 87.31 169 ILE A N 1
ATOM 1242 C CA . ILE A 1 169 ? 14.360 -14.365 -32.746 1.00 87.31 169 ILE A CA 1
ATOM 1243 C C . ILE A 1 169 ? 14.716 -14.429 -34.235 1.00 87.31 169 ILE A C 1
ATOM 1245 O O . ILE A 1 169 ? 14.745 -15.509 -34.822 1.00 87.31 169 ILE A O 1
ATOM 1249 N N . GLY A 1 170 ? 14.962 -13.272 -34.846 1.00 83.50 170 GLY A N 1
ATOM 1250 C CA . GLY A 1 170 ? 15.124 -13.142 -36.294 1.00 83.50 170 GLY A CA 1
ATOM 1251 C C . GLY A 1 170 ? 13.859 -12.736 -37.063 1.00 83.50 170 GLY A C 1
ATOM 1252 O O . GLY A 1 170 ? 13.997 -12.387 -38.236 1.00 83.50 170 GLY A O 1
ATOM 1253 N N . ASP A 1 171 ? 12.673 -12.726 -36.433 1.00 87.19 171 ASP A N 1
ATOM 1254 C CA . ASP A 1 171 ? 11.464 -12.107 -37.006 1.00 87.19 171 ASP A CA 1
ATOM 1255 C C . ASP A 1 171 ? 11.663 -10.584 -37.146 1.00 87.19 171 ASP A C 1
ATOM 1257 O O . ASP A 1 171 ? 12.468 -9.978 -36.426 1.00 87.19 171 ASP A O 1
ATOM 1261 N N . SER A 1 172 ? 10.907 -9.955 -38.052 1.00 89.56 172 SER A N 1
ATOM 1262 C CA . SER A 1 172 ? 10.876 -8.495 -38.161 1.00 89.56 172 SER A CA 1
ATOM 1263 C C . SER A 1 172 ? 10.248 -7.848 -36.923 1.00 89.56 172 SER A C 1
ATOM 1265 O O . SER A 1 172 ? 9.431 -8.462 -36.225 1.00 89.56 172 SER A O 1
ATOM 1267 N N . ILE A 1 173 ? 10.582 -6.579 -36.666 1.00 89.50 173 ILE A N 1
ATOM 1268 C CA . ILE A 1 173 ? 9.959 -5.796 -35.585 1.00 89.50 173 ILE A CA 1
ATOM 1269 C C . ILE A 1 173 ? 8.434 -5.809 -35.738 1.00 89.50 173 ILE A C 1
ATOM 1271 O O . ILE A 1 173 ? 7.723 -6.084 -34.770 1.00 89.50 173 ILE A O 1
ATOM 1275 N N . THR A 1 174 ? 7.930 -5.594 -36.955 1.00 88.81 174 THR A N 1
ATOM 1276 C CA . THR A 1 174 ? 6.491 -5.606 -37.255 1.00 88.81 174 THR A CA 1
ATOM 1277 C C . THR A 1 174 ? 5.832 -6.941 -36.902 1.00 88.81 174 THR A C 1
ATOM 1279 O O . THR A 1 174 ? 4.757 -6.956 -36.298 1.00 88.81 174 THR A O 1
ATOM 1282 N N . ALA A 1 175 ? 6.485 -8.067 -37.208 1.00 88.44 175 ALA A N 1
ATOM 1283 C CA . ALA A 1 175 ? 5.957 -9.392 -36.898 1.00 88.44 175 ALA A CA 1
ATOM 1284 C C . ALA A 1 175 ? 5.861 -9.649 -35.384 1.00 88.44 175 ALA A C 1
ATOM 1286 O O . ALA A 1 175 ? 4.861 -10.205 -34.923 1.00 88.44 175 ALA A O 1
ATOM 1287 N N . ALA A 1 176 ? 6.839 -9.213 -34.583 1.00 89.69 176 ALA A N 1
ATOM 1288 C CA . ALA A 1 176 ? 6.731 -9.364 -33.130 1.00 89.69 176 ALA A CA 1
ATOM 1289 C C . ALA A 1 176 ? 5.774 -8.367 -32.483 1.00 89.69 176 ALA A C 1
ATOM 1291 O O . ALA A 1 176 ? 5.080 -8.739 -31.539 1.00 89.69 176 ALA A O 1
ATOM 1292 N N . LEU A 1 177 ? 5.681 -7.133 -32.988 1.00 90.50 177 LEU A N 1
ATOM 1293 C CA . LEU A 1 177 ? 4.661 -6.188 -32.528 1.00 90.50 177 LEU A CA 1
ATOM 1294 C C . LEU A 1 177 ? 3.255 -6.752 -32.766 1.00 90.50 177 LEU A C 1
ATOM 1296 O O . LEU A 1 177 ? 2.422 -6.682 -31.869 1.00 90.50 177 LEU A O 1
ATOM 1300 N N . GLY A 1 178 ? 3.019 -7.421 -33.900 1.00 90.19 178 GLY A N 1
ATOM 1301 C CA . GLY A 1 178 ? 1.758 -8.125 -34.166 1.00 90.19 178 GLY A CA 1
ATOM 1302 C C . GLY A 1 178 ? 1.436 -9.259 -33.181 1.00 90.19 178 GLY A C 1
ATOM 1303 O O . GLY A 1 178 ? 0.270 -9.611 -33.015 1.00 90.19 178 GLY A O 1
ATOM 1304 N N . LYS A 1 179 ? 2.444 -9.819 -32.499 1.00 90.94 179 LYS A N 1
ATOM 1305 C CA . LYS A 1 179 ? 2.271 -10.832 -31.442 1.00 90.94 179 LYS A CA 1
ATOM 1306 C C . LYS A 1 179 ? 2.094 -10.206 -30.049 1.00 90.94 179 LYS A C 1
ATOM 1308 O O . LYS A 1 179 ? 1.475 -10.820 -29.185 1.00 90.94 179 LYS A O 1
ATOM 1313 N N . LEU A 1 180 ? 2.616 -8.997 -29.833 1.00 90.75 180 LEU A N 1
ATOM 1314 C CA . LEU A 1 180 ? 2.619 -8.297 -28.542 1.00 90.75 180 LEU A CA 1
ATOM 1315 C C . LEU A 1 180 ? 1.469 -7.301 -28.365 1.00 90.75 180 LEU A 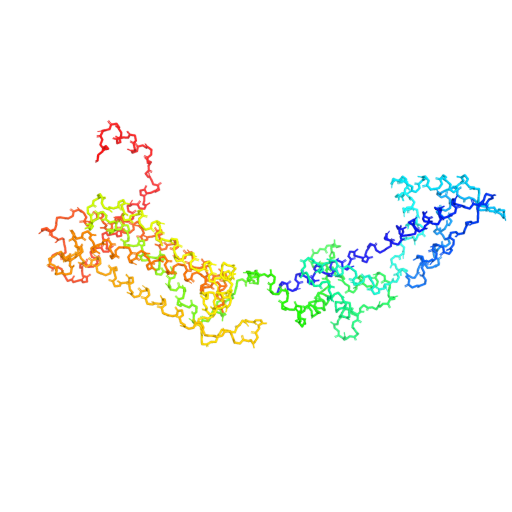C 1
ATOM 1317 O O . LEU A 1 180 ? 1.103 -7.004 -27.229 1.00 90.75 180 LEU A O 1
ATOM 1321 N N . GLU A 1 181 ? 0.917 -6.772 -29.454 1.00 92.44 181 GLU A N 1
ATOM 1322 C CA . GLU A 1 181 ? -0.105 -5.727 -29.451 1.00 92.44 181 GLU A CA 1
ATOM 1323 C C . GLU A 1 181 ? -1.446 -6.249 -29.982 1.00 92.44 181 GLU A C 1
ATOM 1325 O O . GLU A 1 181 ? -1.504 -7.029 -30.931 1.00 92.44 181 GLU A O 1
ATOM 1330 N N . GLN A 1 182 ? -2.539 -5.754 -29.412 1.00 89.38 182 GLN A N 1
ATOM 1331 C CA . GLN A 1 182 ? -3.895 -5.916 -29.928 1.00 89.38 182 GLN A CA 1
ATOM 1332 C C . GLN A 1 182 ? -4.601 -4.559 -29.984 1.00 89.38 182 GLN A C 1
ATOM 1334 O O . GLN A 1 182 ? -4.219 -3.619 -29.287 1.00 89.38 182 GLN A O 1
ATOM 1339 N N . LEU A 1 183 ? -5.637 -4.440 -30.816 1.00 86.38 183 LEU A N 1
ATOM 1340 C CA . LEU A 1 183 ? -6.502 -3.262 -30.785 1.00 86.38 183 LEU A CA 1
ATOM 1341 C C . LEU A 1 183 ? -7.292 -3.255 -29.482 1.00 86.38 183 LEU A C 1
ATOM 1343 O O . LEU A 1 183 ? -7.912 -4.255 -29.116 1.00 86.38 183 LEU A O 1
ATOM 1347 N N . LYS A 1 184 ? -7.288 -2.112 -28.806 1.00 84.19 184 LYS A N 1
ATOM 1348 C CA . LYS A 1 184 ? -8.068 -1.924 -27.593 1.00 84.19 184 LYS A CA 1
ATOM 1349 C C . LYS A 1 184 ? -9.554 -1.932 -27.943 1.00 84.19 184 LYS A C 1
ATOM 1351 O O . LYS A 1 184 ? -10.003 -1.258 -28.872 1.00 84.19 184 LYS A O 1
ATOM 1356 N N . SER A 1 185 ? -10.327 -2.713 -27.197 1.00 78.69 185 SER A N 1
ATOM 1357 C CA . SER A 1 185 ? -11.756 -2.876 -27.467 1.00 78.69 185 SER A CA 1
ATOM 1358 C C . SER A 1 185 ? -12.490 -1.530 -27.413 1.00 78.69 185 SER A C 1
ATOM 1360 O O . SER A 1 185 ? -12.421 -0.814 -26.414 1.00 78.69 185 SER A O 1
ATOM 1362 N N . GLY A 1 186 ? -13.226 -1.203 -28.478 1.00 76.00 186 GLY A N 1
ATOM 1363 C CA . GLY A 1 186 ? -14.049 0.007 -28.558 1.00 76.00 186 GLY A CA 1
ATOM 1364 C C . GLY A 1 186 ? -13.310 1.288 -28.958 1.00 76.00 186 GLY A C 1
ATOM 1365 O O . GLY A 1 186 ? -13.914 2.356 -28.891 1.00 76.00 186 GLY A O 1
ATOM 1366 N N . THR A 1 187 ? -12.045 1.216 -29.387 1.00 74.62 187 THR A N 1
ATOM 1367 C CA . THR A 1 187 ? -11.305 2.378 -29.905 1.00 74.62 187 THR A CA 1
ATOM 1368 C C . THR A 1 187 ? -10.853 2.171 -31.351 1.00 74.62 1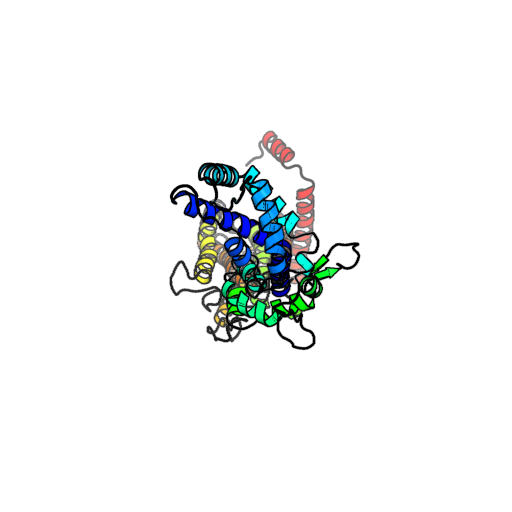87 THR A C 1
ATOM 1370 O O . THR A 1 187 ? -10.591 1.059 -31.809 1.00 74.62 187 THR A O 1
ATOM 1373 N N . THR A 1 188 ? -10.750 3.266 -32.100 1.00 67.00 188 THR A N 1
ATOM 1374 C CA . THR A 1 188 ? -10.153 3.281 -33.440 1.00 67.00 188 THR A CA 1
ATOM 1375 C C . THR A 1 188 ? -8.679 3.649 -33.332 1.00 67.00 188 THR A C 1
ATOM 1377 O O . THR A 1 188 ? -8.339 4.818 -33.172 1.00 67.00 188 THR A O 1
ATOM 1380 N N . GLY A 1 189 ? -7.807 2.643 -33.419 1.00 70.75 189 GLY A N 1
ATOM 1381 C CA . GLY A 1 189 ? -6.359 2.828 -33.568 1.00 70.75 189 GLY A CA 1
ATOM 1382 C C . GLY A 1 189 ? -5.533 2.840 -32.277 1.00 70.75 189 GLY A C 1
ATOM 1383 O O . GLY A 1 189 ? -4.308 2.848 -32.369 1.00 70.75 189 GLY A O 1
ATOM 1384 N N . GLU A 1 190 ? -6.147 2.794 -31.089 1.00 79.44 190 GLU A N 1
ATOM 1385 C CA . GLU A 1 190 ? -5.394 2.633 -29.836 1.00 79.44 190 GLU A CA 1
ATOM 1386 C C . GLU A 1 190 ? -5.022 1.156 -29.650 1.00 79.44 190 GLU A C 1
ATOM 1388 O O . GLU A 1 190 ? -5.886 0.276 -29.690 1.00 79.44 190 GLU A O 1
ATOM 1393 N N . LYS A 1 191 ? -3.731 0.878 -29.453 1.00 85.19 191 LYS A N 1
ATOM 1394 C CA . LYS A 1 191 ? -3.220 -0.474 -29.223 1.00 85.19 191 LYS A CA 1
ATOM 1395 C C . LYS A 1 191 ? -2.909 -0.704 -27.749 1.00 85.19 191 LYS A C 1
ATOM 1397 O O . LYS A 1 191 ? -2.443 0.198 -27.052 1.00 85.19 191 LYS A O 1
ATOM 1402 N N . GLU A 1 192 ? -3.117 -1.928 -27.288 1.00 85.44 192 GLU A N 1
ATOM 1403 C CA . GLU A 1 192 ? -2.769 -2.378 -25.945 1.00 85.44 192 GLU A CA 1
ATOM 1404 C C . GLU A 1 192 ? -1.991 -3.702 -25.982 1.00 85.44 192 GLU A C 1
ATOM 1406 O O . GLU A 1 192 ? -2.033 -4.410 -26.989 1.00 85.44 192 GLU A O 1
ATOM 1411 N N . PRO A 1 193 ? -1.262 -4.054 -24.908 1.00 91.19 193 PRO A N 1
ATOM 1412 C CA . PRO A 1 193 ? -0.630 -5.362 -24.790 1.00 91.19 193 PRO A CA 1
ATOM 1413 C C . PRO A 1 193 ? -1.632 -6.504 -24.963 1.00 91.19 193 PRO A C 1
ATOM 1415 O O . PRO A 1 193 ? -2.674 -6.513 -24.310 1.00 91.19 193 PRO A O 1
ATOM 1418 N N . LYS A 1 194 ? -1.287 -7.482 -25.799 1.00 91.50 194 LYS A N 1
ATOM 1419 C CA . LYS A 1 194 ? -2.085 -8.689 -26.010 1.00 91.50 194 LYS A CA 1
ATOM 1420 C C . LYS A 1 194 ? -2.139 -9.533 -24.735 1.00 91.50 194 LYS A C 1
ATOM 1422 O O . LYS A 1 194 ? -1.128 -9.687 -24.046 1.00 91.50 194 LYS A O 1
ATOM 1427 N N . ASP A 1 195 ? -3.303 -10.108 -24.439 1.00 86.31 195 ASP A N 1
ATOM 1428 C CA . ASP A 1 195 ? -3.509 -10.877 -23.206 1.00 86.31 195 ASP A CA 1
ATOM 1429 C C . ASP A 1 195 ? -2.574 -12.095 -23.092 1.00 86.31 195 ASP A C 1
ATOM 1431 O O . ASP A 1 195 ? -2.027 -12.326 -22.013 1.00 86.31 195 ASP A O 1
ATOM 1435 N N . ASP A 1 196 ? -2.304 -12.798 -24.200 1.00 86.75 196 ASP A N 1
ATOM 1436 C CA . ASP A 1 196 ? -1.369 -13.938 -24.243 1.00 86.75 196 ASP A CA 1
ATOM 1437 C C . ASP A 1 196 ? 0.042 -13.525 -23.776 1.00 86.75 196 ASP A C 1
ATOM 1439 O O . ASP A 1 196 ? 0.645 -14.168 -22.916 1.00 86.75 196 ASP A O 1
ATOM 1443 N N . ALA A 1 197 ? 0.533 -12.378 -24.262 1.00 87.69 197 ALA A N 1
ATOM 1444 C CA . ALA A 1 197 ? 1.836 -11.831 -23.885 1.00 87.69 197 ALA A CA 1
ATOM 1445 C C . ALA A 1 197 ? 1.885 -11.425 -22.416 1.00 87.69 197 ALA A C 1
ATOM 1447 O O . ALA A 1 197 ? 2.860 -11.702 -21.713 1.00 87.69 197 ALA A O 1
ATOM 1448 N N . VAL A 1 198 ? 0.817 -10.809 -21.912 1.00 86.75 198 VAL A N 1
ATOM 1449 C CA . VAL A 1 198 ? 0.716 -10.469 -20.490 1.00 86.75 198 VAL A CA 1
ATOM 1450 C C . VAL A 1 198 ? 0.706 -11.738 -19.633 1.00 86.75 198 VAL A C 1
ATOM 1452 O O . VAL A 1 198 ? 1.352 -11.765 -18.583 1.00 86.75 198 VAL A O 1
ATOM 1455 N N . GLN A 1 199 ? 0.026 -12.797 -20.071 1.00 86.06 199 GLN A N 1
ATOM 1456 C CA . GLN A 1 199 ? -0.044 -14.069 -19.356 1.00 86.06 199 GLN A CA 1
ATOM 1457 C C . GLN A 1 199 ? 1.304 -14.802 -19.333 1.00 86.06 199 GLN A C 1
ATOM 1459 O O . GLN A 1 199 ? 1.704 -15.298 -18.276 1.00 86.06 199 GLN A O 1
ATOM 1464 N N . ASP A 1 200 ? 2.041 -14.815 -20.442 1.00 87.19 200 ASP A N 1
ATOM 1465 C CA . ASP A 1 200 ? 3.371 -15.427 -20.524 1.00 87.19 200 ASP A CA 1
ATOM 1466 C C . ASP A 1 200 ? 4.380 -14.727 -19.608 1.00 87.19 200 ASP A C 1
ATOM 1468 O O . ASP A 1 200 ? 5.089 -15.376 -18.827 1.00 87.19 200 ASP A O 1
ATOM 1472 N N . VAL A 1 201 ? 4.398 -13.391 -19.628 1.00 87.00 201 VAL A N 1
ATOM 1473 C CA . VAL A 1 201 ? 5.254 -12.600 -18.733 1.00 87.00 201 VAL A CA 1
ATOM 1474 C C . VAL A 1 201 ? 4.827 -12.776 -17.278 1.00 87.00 201 VAL A C 1
ATOM 1476 O O . VAL A 1 201 ? 5.673 -12.949 -16.400 1.00 87.00 201 VAL A O 1
ATOM 1479 N N . GLN A 1 202 ? 3.524 -12.801 -16.996 1.00 85.44 202 GLN A N 1
ATOM 1480 C CA . GLN A 1 202 ? 3.021 -13.097 -15.657 1.00 85.44 202 GLN A CA 1
ATOM 1481 C C . GLN A 1 202 ? 3.487 -14.480 -15.183 1.00 85.44 202 GLN A C 1
ATOM 1483 O O . GLN A 1 202 ? 3.927 -14.612 -14.038 1.00 85.44 202 GLN A O 1
ATOM 1488 N N . SER A 1 203 ? 3.441 -15.495 -16.050 1.00 84.31 203 SER A N 1
ATOM 1489 C CA . SER A 1 203 ? 3.944 -16.830 -15.736 1.00 84.31 203 SER A 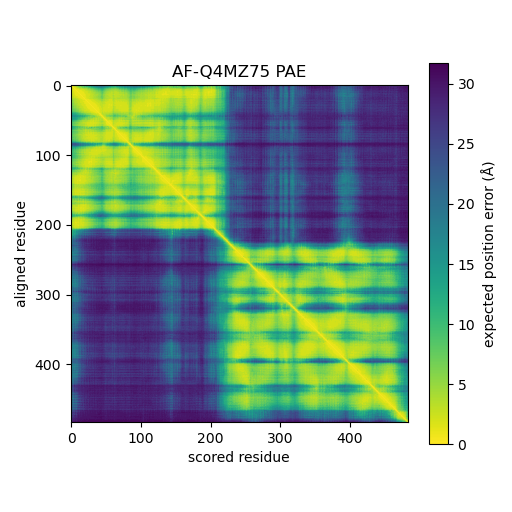CA 1
ATOM 1490 C C . SER A 1 203 ? 5.436 -16.788 -15.408 1.00 84.31 203 SER A C 1
ATOM 1492 O O . SER A 1 203 ? 5.829 -17.349 -14.385 1.00 84.31 203 SER A O 1
ATOM 1494 N N . ALA A 1 204 ? 6.252 -16.088 -16.203 1.00 84.06 204 ALA A N 1
ATOM 1495 C CA . ALA A 1 204 ? 7.688 -15.931 -15.951 1.00 84.06 204 ALA A CA 1
ATOM 1496 C C . ALA A 1 204 ? 7.975 -15.315 -14.572 1.00 84.06 204 ALA A C 1
ATOM 1498 O O . ALA A 1 204 ? 8.837 -15.787 -13.834 1.00 84.06 204 ALA A O 1
ATOM 1499 N N . LEU A 1 205 ? 7.216 -14.283 -14.199 1.00 78.44 205 LEU A N 1
ATOM 1500 C CA . LEU A 1 205 ? 7.399 -13.553 -12.942 1.00 78.44 205 LEU A CA 1
ATOM 1501 C C . LEU A 1 205 ? 6.830 -14.287 -11.717 1.00 78.44 205 LEU A C 1
ATOM 1503 O O . LEU A 1 205 ? 7.197 -13.972 -10.585 1.00 78.44 205 LEU A O 1
ATOM 1507 N N . SER A 1 206 ? 5.939 -15.259 -11.926 1.00 70.44 206 SER A N 1
ATOM 1508 C CA . SER A 1 206 ? 5.269 -16.009 -10.855 1.00 70.44 206 SER A CA 1
ATOM 1509 C C . SER A 1 206 ? 6.040 -17.237 -10.346 1.00 70.44 206 SER A C 1
ATOM 1511 O O . SER A 1 206 ? 5.622 -17.852 -9.361 1.00 70.44 206 SER A O 1
ATOM 1513 N N . GLN A 1 207 ? 7.163 -17.596 -10.976 1.00 64.50 207 GLN A N 1
ATOM 1514 C CA . GLN A 1 207 ? 7.958 -18.780 -10.632 1.00 64.50 207 GLN A CA 1
ATOM 1515 C C . GLN A 1 207 ? 9.107 -18.472 -9.645 1.00 64.50 207 GLN A C 1
ATOM 1517 O O . GLN A 1 207 ? 9.739 -17.417 -9.690 1.00 64.50 207 GLN A O 1
ATOM 1522 N N . GLY A 1 208 ? 9.408 -19.424 -8.751 1.00 59.47 208 GLY A N 1
ATOM 1523 C CA . GLY A 1 208 ? 10.611 -19.424 -7.900 1.00 59.47 208 GLY A CA 1
ATOM 1524 C C . GLY A 1 208 ? 10.722 -18.281 -6.873 1.00 59.47 208 GLY A C 1
ATOM 1525 O O . GLY A 1 208 ? 9.727 -17.780 -6.352 1.00 59.47 208 GLY A O 1
ATOM 1526 N N . THR A 1 209 ? 11.960 -17.855 -6.580 1.00 49.59 209 THR A N 1
ATOM 1527 C CA . THR A 1 209 ? 12.304 -16.767 -5.631 1.00 49.59 209 THR A CA 1
ATOM 1528 C C . THR A 1 209 ? 11.810 -15.378 -6.061 1.00 49.59 209 THR A C 1
ATOM 1530 O O . THR A 1 209 ? 11.817 -14.443 -5.255 1.00 49.59 209 THR A O 1
ATOM 1533 N N . ALA A 1 210 ? 11.355 -15.224 -7.311 1.00 46.91 210 ALA A N 1
ATOM 1534 C CA . ALA A 1 210 ? 10.759 -13.991 -7.824 1.00 46.91 210 ALA A CA 1
ATOM 1535 C C . ALA A 1 210 ? 9.387 -13.715 -7.196 1.00 46.91 210 ALA A C 1
ATOM 1537 O O . ALA A 1 210 ? 9.116 -12.578 -6.811 1.00 46.91 210 ALA A O 1
ATOM 1538 N N . LYS A 1 211 ? 8.581 -14.765 -6.975 1.00 49.38 211 LYS A N 1
ATOM 1539 C CA . LYS A 1 211 ? 7.314 -14.691 -6.232 1.00 49.38 211 LYS A CA 1
ATOM 1540 C C . LYS A 1 211 ? 7.539 -14.175 -4.807 1.00 49.38 211 LYS A C 1
ATOM 1542 O O . LYS A 1 211 ? 6.802 -13.316 -4.333 1.00 49.38 211 LYS A O 1
ATOM 1547 N N . THR A 1 212 ? 8.600 -14.645 -4.147 1.00 46.50 212 THR A N 1
ATOM 1548 C CA . THR A 1 212 ? 8.956 -14.245 -2.777 1.00 46.50 212 THR A CA 1
ATOM 1549 C C . THR A 1 212 ? 9.393 -12.780 -2.704 1.00 46.50 212 THR A C 1
ATOM 1551 O O . THR A 1 212 ? 8.925 -12.066 -1.828 1.00 46.50 212 THR A O 1
ATOM 1554 N N . LYS A 1 213 ? 10.218 -12.293 -3.646 1.00 47.25 213 LYS A N 1
ATOM 1555 C CA . LYS A 1 213 ? 10.668 -10.884 -3.693 1.00 47.25 213 LYS A CA 1
ATOM 1556 C C . LYS A 1 213 ? 9.578 -9.902 -4.131 1.00 47.25 213 LYS A C 1
ATOM 1558 O O . LYS A 1 213 ? 9.537 -8.782 -3.630 1.00 47.25 213 LYS A O 1
ATOM 1563 N N . PHE A 1 214 ? 8.697 -10.313 -5.043 1.00 45.75 214 PHE A N 1
ATOM 1564 C CA . PHE A 1 214 ? 7.574 -9.492 -5.500 1.00 45.75 214 PHE A CA 1
ATOM 1565 C C . PHE A 1 214 ? 6.546 -9.270 -4.383 1.00 45.75 214 PHE A C 1
ATOM 1567 O O . PHE A 1 214 ? 6.000 -8.180 -4.260 1.00 45.75 214 PHE A O 1
ATOM 1574 N N . VAL A 1 215 ? 6.326 -10.282 -3.535 1.00 47.47 215 VAL A N 1
ATOM 1575 C CA . VAL A 1 215 ? 5.425 -10.199 -2.374 1.00 47.47 215 VAL A CA 1
ATOM 1576 C C . VAL A 1 215 ? 6.117 -9.560 -1.158 1.00 47.47 215 VAL A C 1
ATOM 1578 O O . VAL A 1 215 ? 5.482 -8.785 -0.452 1.00 47.47 215 VAL A O 1
ATOM 1581 N N . SER A 1 216 ? 7.420 -9.791 -0.934 1.00 44.38 216 SER A N 1
ATOM 1582 C CA . SER A 1 216 ? 8.140 -9.250 0.237 1.00 44.38 216 SER A CA 1
ATOM 1583 C C . SER A 1 216 ? 8.400 -7.741 0.189 1.00 44.38 216 SER A C 1
ATOM 1585 O O . SER A 1 216 ? 8.743 -7.151 1.210 1.00 44.38 216 SER A O 1
ATOM 1587 N N . LEU A 1 217 ? 8.310 -7.102 -0.983 1.00 45.66 217 LEU A N 1
ATOM 1588 C CA . LEU A 1 217 ? 8.556 -5.660 -1.130 1.00 45.66 217 LEU A CA 1
ATOM 1589 C C . LEU A 1 217 ? 7.352 -4.791 -0.739 1.00 45.66 217 LEU A C 1
ATOM 1591 O O . LEU A 1 217 ? 7.509 -3.579 -0.590 1.00 45.66 217 LEU A O 1
ATOM 1595 N N . PHE A 1 218 ? 6.184 -5.391 -0.499 1.00 45.97 218 PHE A N 1
ATOM 1596 C CA . PHE A 1 218 ? 4.995 -4.674 -0.056 1.00 45.97 218 PHE A CA 1
ATOM 1597 C C . PHE A 1 218 ? 4.654 -5.053 1.394 1.00 45.97 218 PHE A C 1
ATOM 1599 O O . PHE A 1 218 ? 4.024 -6.066 1.670 1.00 45.97 218 PHE A O 1
ATOM 1606 N N . HIS A 1 219 ? 5.047 -4.184 2.335 1.00 42.75 219 HIS A N 1
ATOM 1607 C CA . HIS A 1 219 ? 4.695 -4.228 3.772 1.00 42.75 219 HIS A CA 1
ATOM 1608 C C . HIS A 1 219 ? 3.190 -4.056 4.061 1.00 42.75 219 HIS A C 1
ATOM 1610 O O . HIS A 1 219 ? 2.758 -4.034 5.214 1.00 42.75 219 HIS A O 1
ATOM 1616 N N . ILE A 1 220 ? 2.397 -3.877 3.014 1.00 44.28 220 ILE A N 1
ATOM 1617 C CA . ILE A 1 220 ? 0.950 -3.776 3.031 1.00 44.28 220 ILE A CA 1
ATOM 1618 C C . ILE A 1 220 ? 0.542 -4.693 1.892 1.00 44.28 220 ILE A C 1
ATOM 1620 O O . ILE A 1 220 ? 0.991 -4.464 0.769 1.00 44.28 220 ILE A O 1
ATOM 1624 N N . LYS A 1 221 ? -0.258 -5.729 2.171 1.00 43.72 221 LYS A N 1
ATOM 1625 C CA . LYS A 1 221 ? -1.013 -6.444 1.133 1.00 43.72 221 LYS A CA 1
ATOM 1626 C C . LYS A 1 221 ? -1.544 -5.363 0.191 1.00 43.72 221 LYS A C 1
ATOM 1628 O O . LYS A 1 221 ? -2.307 -4.505 0.639 1.00 43.72 221 LYS A O 1
ATOM 1633 N N . GLY A 1 222 ? -1.027 -5.293 -1.035 1.00 38.50 222 GLY A N 1
ATOM 1634 C CA . GLY A 1 222 ? -1.462 -4.256 -1.957 1.00 38.50 222 GLY A CA 1
ATOM 1635 C C . GLY A 1 222 ? -2.963 -4.405 -2.189 1.00 38.50 222 GLY A C 1
ATOM 1636 O O . GLY A 1 222 ? -3.600 -5.343 -1.720 1.00 38.50 222 GLY A O 1
ATOM 1637 N N . THR A 1 223 ? -3.563 -3.480 -2.918 1.00 40.22 223 THR A N 1
ATOM 1638 C CA . THR A 1 223 ? -4.967 -3.552 -3.337 1.00 40.22 223 THR A CA 1
ATOM 1639 C C . THR A 1 223 ? -5.209 -4.693 -4.342 1.00 40.22 223 THR A C 1
ATOM 1641 O O . THR A 1 223 ? -5.748 -4.497 -5.428 1.00 40.22 223 THR A O 1
ATOM 1644 N N . ASP A 1 224 ? -4.807 -5.928 -4.033 1.00 40.72 224 ASP A N 1
ATOM 1645 C CA . ASP A 1 224 ? -5.593 -7.100 -4.388 1.00 40.72 224 ASP A CA 1
ATOM 1646 C C . ASP A 1 224 ? -6.965 -6.838 -3.767 1.00 40.72 224 ASP A C 1
ATOM 1648 O O . ASP A 1 224 ? -7.109 -6.925 -2.553 1.00 40.72 224 ASP A O 1
ATOM 1652 N N . GLY A 1 225 ? -7.885 -6.327 -4.603 1.00 43.50 225 GLY A N 1
ATOM 1653 C CA . GLY A 1 225 ? -9.167 -5.747 -4.209 1.00 43.50 225 GLY A CA 1
ATOM 1654 C C . GLY A 1 225 ? -9.729 -6.433 -2.979 1.00 43.50 225 GLY A C 1
ATOM 1655 O O . GLY A 1 225 ? -9.822 -7.653 -2.995 1.00 43.50 225 GLY A O 1
ATOM 1656 N N . TYR A 1 226 ? -9.975 -5.631 -1.935 1.00 47.47 226 TYR A N 1
ATOM 1657 C CA . TYR A 1 226 ? -10.536 -5.997 -0.634 1.00 47.47 226 TYR A CA 1
ATOM 1658 C C . TYR A 1 226 ? -10.774 -7.502 -0.476 1.00 47.47 226 TYR A C 1
ATOM 1660 O O . TYR A 1 226 ? -11.712 -8.012 -1.088 1.00 47.47 226 TYR A O 1
ATOM 1668 N N . SER A 1 227 ? -9.940 -8.193 0.321 1.00 51.44 227 SER A N 1
ATOM 1669 C CA . SER A 1 227 ? -10.131 -9.612 0.664 1.00 51.44 227 SER A CA 1
ATOM 1670 C C . SER A 1 227 ? -11.630 -9.905 0.794 1.00 51.44 227 SER A C 1
ATOM 1672 O O . SER A 1 227 ? -12.294 -9.241 1.592 1.00 51.44 227 SER A O 1
ATOM 1674 N N . SER A 1 228 ? -12.190 -10.812 -0.015 1.00 52.59 228 SER A N 1
ATOM 1675 C CA . SER A 1 228 ? -13.624 -11.101 0.084 1.00 52.59 228 SER A CA 1
ATOM 1676 C C . SER A 1 228 ? -13.936 -11.589 1.500 1.00 52.59 228 SER A C 1
ATOM 1678 O O . SER A 1 228 ? -13.093 -12.235 2.132 1.00 52.59 228 SER A O 1
ATOM 1680 N N . LEU A 1 229 ? -15.136 -11.289 2.007 1.00 57.72 229 LEU A N 1
ATOM 1681 C CA . LEU A 1 229 ? -15.602 -11.779 3.313 1.00 57.72 229 LEU A CA 1
ATOM 1682 C C . LEU A 1 229 ? -15.460 -13.308 3.443 1.00 57.72 229 LEU A C 1
ATOM 1684 O O . LEU A 1 229 ? -15.220 -13.797 4.541 1.00 57.72 229 LEU A O 1
ATOM 1688 N N . ASP A 1 230 ? -15.495 -14.040 2.326 1.00 54.75 230 ASP A N 1
ATOM 1689 C CA . ASP A 1 230 ? -15.313 -15.498 2.270 1.00 54.75 230 ASP A CA 1
ATOM 1690 C C . ASP A 1 230 ? -13.903 -15.971 2.670 1.00 54.75 230 ASP A C 1
ATOM 1692 O O . ASP A 1 230 ? -13.704 -17.144 2.977 1.00 54.75 230 ASP A O 1
ATOM 1696 N N . SER A 1 231 ? -12.914 -15.071 2.685 1.00 53.75 231 SER A N 1
ATOM 1697 C CA . SER A 1 231 ? -11.544 -15.345 3.145 1.00 53.75 231 SER A CA 1
ATOM 1698 C C . SER A 1 231 ? -11.311 -15.002 4.624 1.00 53.75 231 SER A C 1
ATOM 1700 O O . SER A 1 231 ? -10.189 -15.130 5.119 1.00 53.75 231 SER A O 1
ATOM 1702 N N . ALA A 1 232 ? -12.351 -14.563 5.343 1.00 58.41 232 ALA A N 1
ATOM 1703 C CA . ALA A 1 232 ? -12.263 -14.264 6.765 1.00 58.41 232 ALA A CA 1
ATOM 1704 C C . ALA A 1 232 ? -12.247 -15.562 7.582 1.00 58.41 232 ALA A C 1
ATOM 1706 O O . ALA A 1 232 ? -13.229 -16.299 7.662 1.00 58.41 232 ALA A O 1
ATOM 1707 N N . HIS A 1 233 ? -11.117 -15.838 8.223 1.00 66.19 233 HIS A N 1
ATOM 1708 C CA . HIS A 1 233 ? -10.989 -16.965 9.135 1.00 66.19 233 HIS A CA 1
ATOM 1709 C C . HIS A 1 233 ? -11.540 -16.628 10.527 1.00 66.19 233 HIS A C 1
ATOM 1711 O O . HIS A 1 233 ? -11.451 -15.491 10.979 1.00 66.19 233 HIS A O 1
ATOM 1717 N N . TRP A 1 234 ? -12.059 -17.627 11.248 1.00 71.56 234 TRP A N 1
ATOM 1718 C CA . TRP A 1 234 ? -12.725 -17.435 12.549 1.00 71.56 234 TRP A CA 1
ATOM 1719 C C . TRP A 1 234 ? -11.863 -16.715 13.598 1.00 71.56 234 TRP A C 1
ATOM 1721 O O . TRP A 1 234 ? -12.386 -15.937 14.394 1.00 71.56 234 TRP A O 1
ATOM 1731 N N . TYR A 1 235 ? -10.544 -16.924 13.578 1.00 70.62 235 TYR A N 1
ATOM 1732 C CA . TYR A 1 235 ? -9.613 -16.323 14.533 1.00 70.62 235 TYR A CA 1
ATOM 1733 C C . TYR A 1 235 ? -9.517 -14.796 14.406 1.00 70.62 235 TYR A C 1
ATOM 1735 O O . TYR A 1 235 ? -9.054 -14.141 15.333 1.00 70.62 235 TYR A O 1
ATOM 1743 N N . ILE A 1 236 ? -10.015 -14.198 13.315 1.00 75.75 236 ILE A N 1
ATOM 1744 C CA . ILE A 1 236 ? -10.066 -12.739 13.179 1.00 75.75 236 ILE A CA 1
ATOM 1745 C C . ILE A 1 236 ? -11.234 -12.078 13.910 1.00 75.75 236 ILE A C 1
ATOM 1747 O O . ILE A 1 236 ? -11.228 -10.868 14.13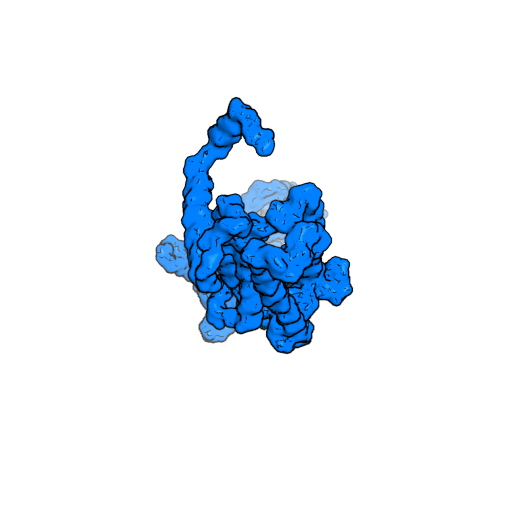9 1.00 75.75 236 ILE A O 1
ATOM 1751 N N . MET A 1 237 ? -12.246 -12.855 14.289 1.00 79.81 237 MET A N 1
ATOM 1752 C CA . MET A 1 237 ? -13.403 -12.316 14.998 1.00 79.81 237 MET A CA 1
ATOM 1753 C C . MET A 1 237 ? -13.011 -11.735 16.354 1.00 79.81 237 MET A C 1
ATOM 1755 O O . MET A 1 237 ? -13.573 -10.724 16.757 1.00 79.81 237 MET A O 1
ATOM 1759 N N . PHE A 1 238 ? -12.009 -12.308 17.016 1.00 84.88 238 PHE A N 1
ATOM 1760 C CA . PHE A 1 238 ? -11.509 -11.833 18.305 1.00 84.88 238 PHE A CA 1
ATOM 1761 C C . PHE A 1 238 ? -10.885 -10.431 18.238 1.00 84.88 238 PHE A C 1
ATOM 1763 O O . PHE A 1 238 ? -11.440 -9.525 18.866 1.00 84.88 238 PHE A O 1
ATOM 1770 N N . PRO A 1 239 ? -9.844 -10.169 17.421 1.00 86.50 239 PRO A N 1
ATOM 1771 C CA . PRO A 1 239 ? -9.290 -8.823 17.301 1.00 86.50 239 PRO A CA 1
ATOM 1772 C C . PRO A 1 239 ? -10.311 -7.822 16.735 1.00 86.50 239 PRO A C 1
ATOM 1774 O O . PRO A 1 239 ? -10.319 -6.659 17.138 1.00 86.50 239 PRO A O 1
ATOM 1777 N N . PHE A 1 240 ? -11.233 -8.262 15.869 1.00 86.69 240 PHE A N 1
ATOM 1778 C CA . PHE A 1 240 ? -12.345 -7.429 15.399 1.00 86.69 240 PHE A CA 1
ATOM 1779 C C . PHE A 1 240 ? -13.295 -7.011 16.535 1.00 86.69 240 PHE A C 1
ATOM 1781 O O . PHE A 1 240 ? -13.615 -5.828 16.674 1.00 86.69 240 PHE A O 1
ATOM 1788 N N . LEU A 1 241 ? -13.711 -7.952 17.388 1.00 87.69 241 LEU A N 1
ATOM 1789 C CA . LEU A 1 241 ? -14.550 -7.677 18.556 1.00 87.69 241 LEU A CA 1
ATOM 1790 C C . LEU A 1 241 ? -13.833 -6.800 19.586 1.00 87.69 241 LEU A C 1
ATOM 1792 O O . LEU A 1 241 ? -14.473 -5.921 20.160 1.00 87.69 241 LEU A O 1
ATOM 1796 N N . MET A 1 242 ? -12.523 -6.981 19.785 1.00 90.12 242 MET A N 1
ATOM 1797 C CA . MET A 1 242 ? -11.721 -6.114 20.657 1.00 90.12 242 MET A CA 1
ATOM 1798 C C . MET A 1 242 ? -11.797 -4.654 20.204 1.00 90.12 242 MET A C 1
ATOM 1800 O O . MET A 1 242 ? -12.078 -3.779 21.023 1.00 90.12 242 MET A O 1
ATOM 1804 N N . VAL A 1 243 ? -11.633 -4.385 18.903 1.00 90.06 243 VAL A N 1
ATOM 1805 C CA . VAL A 1 243 ? -11.758 -3.022 18.360 1.00 90.06 243 VAL A CA 1
ATOM 1806 C C . VAL A 1 243 ? -13.172 -2.474 18.556 1.00 90.06 243 VAL A C 1
ATOM 1808 O O . VAL A 1 243 ? -13.319 -1.337 19.001 1.00 90.06 243 VAL A O 1
ATOM 1811 N N . LEU A 1 244 ? -14.218 -3.262 18.276 1.00 89.50 244 LEU A N 1
ATOM 1812 C CA . LEU A 1 244 ? -15.606 -2.808 18.437 1.00 89.50 244 LEU A CA 1
ATOM 1813 C C . LEU A 1 244 ? -15.968 -2.503 19.895 1.00 89.50 244 LEU A C 1
ATOM 1815 O O . LEU A 1 244 ? -16.585 -1.474 20.172 1.00 89.50 244 LEU A O 1
ATOM 1819 N N . VAL A 1 245 ? -15.589 -3.375 20.833 1.00 88.62 245 VAL A N 1
ATOM 1820 C CA . VAL A 1 245 ? -15.842 -3.163 22.266 1.00 88.62 245 VAL A CA 1
ATOM 1821 C C . VAL A 1 245 ? -15.012 -1.993 22.781 1.00 88.62 245 VAL A C 1
ATOM 1823 O O . VAL A 1 245 ? -15.555 -1.148 23.493 1.00 88.62 245 VAL A O 1
ATOM 1826 N N . GLY A 1 246 ? -13.743 -1.898 22.375 1.00 86.81 246 GLY A N 1
ATOM 1827 C CA . GLY A 1 246 ? -12.868 -0.772 22.682 1.00 86.81 246 GLY A CA 1
ATOM 1828 C C . GLY A 1 246 ? -13.496 0.547 22.236 1.00 86.81 246 GLY A C 1
ATOM 1829 O O . GLY A 1 246 ? -13.821 1.379 23.081 1.00 86.81 246 GLY A O 1
ATOM 1830 N N . MET A 1 247 ? -13.733 0.716 20.935 1.00 86.44 247 MET A N 1
ATOM 1831 C CA . MET A 1 247 ? -14.303 1.936 20.345 1.00 86.44 247 MET A CA 1
ATOM 1832 C C . MET A 1 247 ? -15.754 2.217 20.751 1.00 86.44 247 MET A C 1
ATOM 1834 O O . MET A 1 247 ? -16.219 3.332 20.569 1.00 86.44 247 MET A O 1
ATOM 1838 N N . GLY A 1 248 ? -16.511 1.237 21.244 1.00 85.56 248 GLY A N 1
ATOM 1839 C CA . GLY A 1 248 ? -17.906 1.439 21.640 1.00 85.56 248 GLY A CA 1
ATOM 1840 C C . GLY A 1 248 ? -18.065 1.724 23.131 1.00 85.56 248 GLY A C 1
ATOM 1841 O O . GLY A 1 248 ? -18.576 2.770 23.537 1.00 85.56 248 GLY A O 1
ATOM 1842 N N . LEU A 1 249 ? -17.633 0.779 23.968 1.00 87.25 249 LEU A N 1
ATOM 1843 C CA . LEU A 1 249 ? -17.942 0.771 25.397 1.00 87.25 249 LEU A CA 1
ATOM 1844 C C . LEU A 1 249 ? -17.290 1.946 26.134 1.00 87.25 249 LEU A C 1
ATOM 1846 O O . LEU A 1 249 ? -17.921 2.518 27.025 1.00 87.25 249 LEU A O 1
ATOM 1850 N N . VAL A 1 250 ? -16.066 2.340 25.754 1.00 86.75 250 VAL A N 1
ATOM 1851 C CA . VAL A 1 250 ? -15.381 3.462 26.413 1.00 86.75 250 VAL A CA 1
ATOM 1852 C C . VAL A 1 250 ? -16.187 4.751 26.270 1.00 86.75 250 VAL A C 1
ATOM 1854 O O . VAL A 1 250 ? -16.398 5.436 27.261 1.00 86.75 250 VAL A O 1
ATOM 1857 N N . TYR A 1 251 ? -16.746 5.037 25.091 1.00 83.25 251 TYR A N 1
ATOM 1858 C CA . TYR A 1 251 ? -17.496 6.272 24.844 1.00 83.25 251 TYR A CA 1
ATOM 1859 C C . TYR A 1 251 ? -18.908 6.244 25.426 1.00 83.25 251 TYR A C 1
ATOM 1861 O O . TYR A 1 251 ? -19.512 7.294 25.606 1.00 83.25 251 TYR A O 1
ATOM 1869 N N . CYS A 1 252 ? -19.434 5.066 25.765 1.00 83.38 252 CYS A N 1
ATOM 1870 C CA . CYS A 1 252 ? -20.692 4.957 26.500 1.00 83.38 252 CYS A CA 1
ATOM 1871 C C . CYS A 1 252 ? -20.521 5.239 28.003 1.00 83.38 252 CYS A C 1
ATOM 1873 O O . CYS A 1 252 ? -21.457 5.696 28.657 1.00 83.38 252 CYS A O 1
ATOM 1875 N N . ILE A 1 253 ? -19.358 4.906 28.566 1.00 84.12 253 ILE A N 1
ATOM 1876 C CA . ILE A 1 253 ? -19.119 4.902 30.016 1.00 84.12 253 ILE A CA 1
ATOM 1877 C C . ILE A 1 253 ? -18.272 6.103 30.421 1.00 84.12 253 ILE A C 1
ATOM 1879 O O . ILE A 1 253 ? -18.667 6.852 31.307 1.00 84.12 253 ILE A O 1
ATOM 1883 N N . TYR A 1 254 ? -17.133 6.316 29.765 1.00 78.25 254 TYR A N 1
ATOM 1884 C CA . TYR A 1 254 ? -16.142 7.317 30.149 1.00 78.25 254 TYR A CA 1
ATOM 1885 C C . TYR A 1 254 ? -16.721 8.742 30.200 1.00 78.25 254 TYR A C 1
ATOM 1887 O O . TYR A 1 254 ? -16.582 9.357 31.253 1.00 78.25 254 TYR A O 1
ATOM 1895 N N . PRO A 1 255 ? -17.473 9.255 29.199 1.00 72.56 255 PRO A N 1
ATOM 1896 C CA . PRO A 1 255 ? -18.032 10.608 29.289 1.00 72.56 255 PRO A CA 1
ATOM 1897 C C . PRO A 1 255 ? -19.186 10.731 30.299 1.00 72.56 255 PRO A C 1
ATOM 1899 O O . PRO A 1 255 ? -19.411 11.800 30.861 1.00 72.56 255 PRO A O 1
ATOM 1902 N N . ALA A 1 256 ? -19.914 9.641 30.567 1.00 62.38 256 ALA A N 1
ATOM 1903 C CA . ALA A 1 256 ? -20.978 9.623 31.571 1.00 62.38 256 ALA A CA 1
ATOM 1904 C C . ALA A 1 256 ? -20.452 9.539 33.014 1.00 62.38 256 ALA A C 1
ATOM 1906 O O . ALA A 1 256 ? -21.169 9.905 33.947 1.00 62.38 256 ALA A O 1
ATOM 1907 N N . ILE A 1 257 ? -19.253 8.982 33.218 1.00 65.94 257 ILE A N 1
ATOM 1908 C CA . ILE A 1 257 ? -18.830 8.449 34.521 1.00 65.94 257 ILE A CA 1
ATOM 1909 C C . ILE A 1 257 ? -17.464 8.997 34.967 1.00 65.94 257 ILE A C 1
ATOM 1911 O O . ILE A 1 257 ? -17.294 9.297 36.152 1.00 65.94 257 ILE A O 1
ATOM 1915 N N . ALA A 1 258 ? -16.489 9.150 34.072 1.00 52.25 258 ALA A N 1
ATOM 1916 C CA . ALA A 1 258 ? -15.113 9.479 34.440 1.00 52.25 258 ALA A CA 1
ATOM 1917 C C . ALA A 1 258 ? -14.809 10.992 34.388 1.00 52.25 258 ALA A C 1
ATOM 1919 O O . ALA A 1 258 ? -15.283 11.688 33.495 1.00 52.25 258 ALA A O 1
ATOM 1920 N N . PRO A 1 259 ? -13.954 11.518 35.287 1.00 52.62 259 PRO A N 1
ATOM 1921 C CA . PRO A 1 259 ? -13.838 11.218 36.715 1.00 52.62 259 PRO A CA 1
ATOM 1922 C C . PRO A 1 259 ? -14.691 12.174 37.570 1.00 52.62 259 PRO A C 1
ATOM 1924 O O . PRO A 1 259 ? -14.815 11.955 38.773 1.00 52.62 259 PRO A O 1
ATOM 1927 N N . GLY A 1 260 ? -15.314 13.196 36.972 1.00 55.66 260 GLY A N 1
ATOM 1928 C CA . GLY A 1 260 ? -16.001 14.277 37.692 1.00 55.66 260 GLY A CA 1
ATOM 1929 C C . GLY A 1 260 ? -17.252 13.867 38.481 1.00 55.66 260 GLY A C 1
ATOM 1930 O O . GLY A 1 260 ? -17.788 14.682 39.226 1.00 55.66 260 GLY A O 1
ATOM 1931 N N . MET A 1 261 ? -17.730 12.624 38.334 1.00 65.31 261 MET A N 1
ATOM 1932 C CA . MET A 1 261 ? -18.898 12.102 39.062 1.00 65.31 261 MET A CA 1
ATOM 1933 C C . MET A 1 261 ? -18.557 11.192 40.240 1.00 65.31 261 MET A C 1
ATOM 1935 O O . MET A 1 261 ? -19.331 11.118 41.195 1.00 65.31 261 MET A O 1
ATOM 1939 N N . ILE A 1 262 ? -17.430 10.480 40.174 1.00 66.56 262 ILE A N 1
ATOM 1940 C CA . ILE A 1 262 ? -17.012 9.528 41.216 1.00 66.56 262 ILE A CA 1
ATOM 1941 C C . ILE A 1 262 ? -15.913 10.134 42.100 1.00 66.56 262 ILE A C 1
ATOM 1943 O O . ILE A 1 262 ? -15.817 9.810 43.290 1.00 66.56 262 ILE A O 1
ATOM 1947 N N . VAL A 1 263 ? -15.105 11.037 41.537 1.00 63.25 263 VAL A N 1
ATOM 1948 C CA . VAL A 1 263 ? -13.933 11.637 42.175 1.00 63.25 263 VAL A CA 1
ATOM 1949 C C . VAL A 1 263 ? -14.077 13.168 42.202 1.00 63.25 263 VAL A C 1
ATOM 1951 O O . VAL A 1 263 ? -14.599 13.751 41.255 1.00 63.25 263 VAL A O 1
ATOM 1954 N N . PRO A 1 264 ? -13.614 13.852 43.266 1.00 66.38 264 PRO A N 1
ATOM 1955 C CA . PRO A 1 264 ? -13.553 15.314 43.301 1.00 66.38 264 PRO A CA 1
ATOM 1956 C C . PRO A 1 264 ? -12.790 15.927 42.113 1.00 66.38 264 PRO A C 1
ATOM 1958 O O . PRO A 1 264 ? -11.751 15.402 41.709 1.00 66.38 264 PRO A O 1
ATOM 1961 N N . PHE A 1 265 ? -13.246 17.088 41.624 1.00 67.81 265 PHE A N 1
ATOM 1962 C CA . PHE A 1 265 ? -12.717 17.758 40.423 1.00 67.81 265 PHE A CA 1
ATOM 1963 C C . PHE A 1 265 ? -11.194 17.980 40.418 1.00 67.81 265 PHE A C 1
ATOM 1965 O O . PHE A 1 265 ? -10.560 17.767 39.397 1.00 67.81 265 PHE A O 1
ATOM 1972 N N . TYR A 1 266 ? -10.557 18.303 41.548 1.00 70.69 266 TYR A N 1
ATOM 1973 C CA . TYR A 1 266 ? -9.101 18.543 41.587 1.00 70.69 266 TYR A CA 1
ATOM 1974 C C . TYR A 1 266 ? -8.235 17.295 41.307 1.00 70.69 266 TYR A C 1
ATOM 1976 O O . TYR A 1 266 ? -7.023 17.400 41.109 1.00 70.69 266 TYR A O 1
ATOM 1984 N N . LEU A 1 267 ? -8.824 16.096 41.355 1.00 73.06 267 LEU A N 1
ATOM 1985 C CA . LEU A 1 267 ? -8.148 14.847 40.999 1.00 73.06 267 LEU A CA 1
ATOM 1986 C C . LEU A 1 267 ? -8.394 14.452 39.545 1.00 73.06 267 LEU A C 1
ATOM 1988 O O . LEU A 1 267 ? -7.630 13.641 39.031 1.00 73.06 267 LEU A O 1
ATOM 1992 N N . VAL A 1 268 ? -9.411 15.025 38.894 1.00 76.25 268 VAL A N 1
ATOM 1993 C CA . VAL A 1 268 ? -9.745 14.756 37.490 1.00 76.25 268 VAL A CA 1
ATOM 1994 C C . VAL A 1 268 ? -8.548 15.076 36.601 1.00 76.25 268 VAL A C 1
ATOM 1996 O O . VAL A 1 268 ? -8.044 14.178 35.932 1.00 76.25 268 VAL A O 1
ATOM 1999 N N . ASP A 1 269 ? -8.002 16.289 36.720 1.00 78.56 269 ASP A N 1
ATOM 2000 C CA . ASP A 1 269 ? -6.861 16.747 35.917 1.00 78.56 269 ASP A CA 1
ATOM 2001 C C . ASP A 1 269 ? -5.637 15.833 36.065 1.00 78.56 269 ASP A C 1
ATOM 2003 O O . ASP A 1 269 ? -4.934 15.529 35.102 1.00 78.56 269 ASP A O 1
ATOM 2007 N N . LYS A 1 270 ? -5.381 15.333 37.282 1.00 80.62 270 LYS A N 1
ATOM 2008 C CA . LYS A 1 270 ? -4.259 14.416 37.535 1.00 80.62 270 LYS A CA 1
ATOM 2009 C C . LYS A 1 270 ? -4.476 13.052 36.890 1.00 80.62 270 LYS A C 1
ATOM 2011 O O . LYS A 1 270 ? -3.513 12.457 36.413 1.00 80.62 270 LYS A O 1
ATOM 2016 N N . ILE A 1 271 ? -5.709 12.546 36.896 1.00 81.12 271 ILE A N 1
ATOM 2017 C CA . ILE A 1 271 ? -6.054 11.273 36.253 1.00 81.12 271 ILE A CA 1
ATOM 2018 C C . ILE A 1 271 ? -5.862 11.402 34.743 1.00 81.12 271 ILE A C 1
ATOM 2020 O O . ILE A 1 271 ? -5.220 10.542 34.148 1.00 81.12 271 ILE A O 1
ATOM 2024 N N . GLU A 1 272 ? -6.338 12.492 34.143 1.00 81.19 272 GLU A N 1
ATOM 2025 C CA . GLU A 1 272 ? -6.179 12.744 32.708 1.00 81.19 272 GLU A CA 1
ATOM 2026 C C . GLU A 1 272 ? -4.705 12.847 32.297 1.00 81.19 272 GLU A C 1
ATOM 2028 O O . GLU A 1 272 ? -4.301 12.217 31.318 1.00 81.19 272 GLU A O 1
ATOM 2033 N N . MET A 1 273 ? -3.866 13.540 33.078 1.00 84.44 273 MET A N 1
ATOM 2034 C CA . MET A 1 273 ? -2.419 13.587 32.819 1.00 84.44 273 MET A CA 1
ATOM 2035 C C . MET A 1 273 ? -1.764 12.199 32.876 1.00 84.44 273 MET A C 1
ATOM 2037 O O . MET A 1 273 ? -0.921 11.880 32.037 1.00 84.44 273 MET A O 1
ATOM 2041 N N . VAL A 1 274 ? -2.144 11.360 33.847 1.00 86.00 274 VAL A N 1
ATOM 2042 C CA . VAL A 1 274 ? -1.618 9.989 33.957 1.00 86.00 274 VAL A CA 1
ATOM 2043 C C . VAL A 1 274 ? -2.069 9.136 32.775 1.00 86.00 274 VAL A C 1
ATOM 2045 O O . VAL A 1 274 ? -1.252 8.405 32.217 1.00 86.00 274 VAL A O 1
ATOM 2048 N N . LEU A 1 275 ? -3.335 9.248 32.369 1.00 85.56 275 LEU A N 1
ATOM 2049 C CA . LEU A 1 275 ? -3.868 8.539 31.207 1.00 85.56 275 LEU A CA 1
ATOM 2050 C C . LEU A 1 275 ? -3.103 8.911 29.937 1.00 85.56 275 LEU A C 1
ATOM 2052 O O . LEU A 1 275 ? -2.662 8.010 29.231 1.00 85.56 275 LEU A O 1
ATOM 2056 N N . LEU A 1 276 ? -2.857 10.204 29.698 1.00 86.38 276 LEU A N 1
ATOM 2057 C CA . LEU A 1 276 ? -2.126 10.689 28.522 1.00 86.38 276 LEU A CA 1
ATOM 2058 C C . LEU A 1 276 ? -0.709 10.099 28.409 1.00 86.38 276 LEU A C 1
ATOM 2060 O O . LEU A 1 276 ? -0.231 9.833 27.311 1.00 86.38 276 LEU A O 1
ATOM 2064 N N . ILE A 1 277 ? -0.028 9.892 29.538 1.00 89.06 277 ILE A N 1
ATOM 2065 C CA . ILE A 1 277 ? 1.298 9.257 29.562 1.00 89.06 277 ILE A CA 1
ATOM 2066 C C . ILE A 1 277 ? 1.163 7.738 29.382 1.00 89.06 277 ILE A C 1
ATOM 2068 O O . ILE A 1 277 ? 1.952 7.119 28.666 1.00 89.06 277 ILE A O 1
ATOM 2072 N N . ALA A 1 278 ? 0.168 7.125 30.026 1.00 87.56 278 ALA A N 1
ATOM 2073 C CA . ALA A 1 278 ? -0.019 5.679 30.029 1.00 87.56 278 ALA A CA 1
ATOM 2074 C C . ALA A 1 278 ? -0.470 5.115 28.665 1.00 87.56 278 ALA A C 1
ATOM 2076 O O . ALA A 1 278 ? -0.092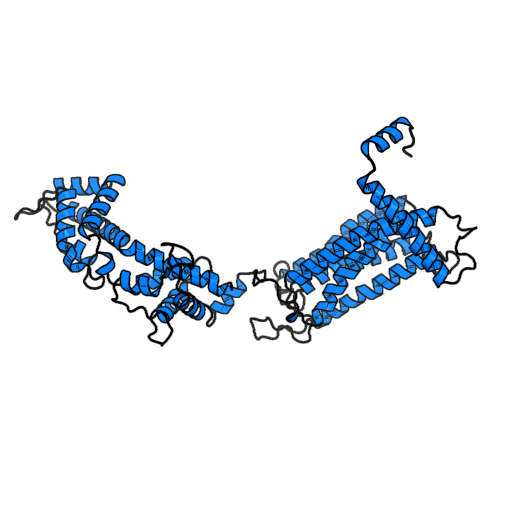 3.994 28.317 1.00 87.56 278 ALA A O 1
ATOM 2077 N N . THR A 1 279 ? -1.212 5.886 27.862 1.00 88.00 279 THR A N 1
ATOM 2078 C CA . THR A 1 279 ? -1.691 5.479 26.523 1.00 88.00 279 THR A CA 1
ATOM 2079 C C . THR A 1 279 ? -0.571 5.167 25.534 1.00 88.00 279 THR A C 1
ATOM 2081 O O . THR A 1 279 ? -0.771 4.416 24.581 1.00 88.00 279 THR A O 1
ATOM 2084 N N . ILE A 1 280 ? 0.632 5.700 25.756 1.00 89.56 280 ILE A N 1
ATOM 2085 C CA . ILE A 1 280 ? 1.771 5.487 24.861 1.00 89.56 280 ILE A CA 1
ATOM 2086 C C . ILE A 1 280 ? 2.252 4.030 24.929 1.00 89.56 280 ILE A C 1
ATOM 2088 O O . ILE A 1 280 ? 2.691 3.483 23.918 1.00 89.56 280 ILE A O 1
ATOM 2092 N N . PHE A 1 281 ? 2.160 3.373 26.092 1.00 90.19 281 PHE A N 1
ATOM 2093 C CA . PHE A 1 281 ? 2.779 2.060 26.302 1.00 90.19 281 PHE A CA 1
ATOM 2094 C C . PHE A 1 281 ? 2.204 0.942 25.415 1.00 90.19 281 PHE A C 1
ATOM 2096 O O . PHE A 1 281 ? 3.011 0.238 24.804 1.00 90.19 281 PHE A O 1
ATOM 2103 N N . PRO A 1 282 ? 0.872 0.762 25.277 1.00 89.62 282 PRO A N 1
ATOM 2104 C CA . PRO A 1 282 ? 0.322 -0.265 24.392 1.00 89.62 282 PRO A CA 1
ATOM 2105 C C . PRO A 1 282 ? 0.752 -0.077 22.932 1.00 89.62 282 PRO A C 1
ATOM 2107 O O . PRO A 1 282 ? 1.226 -1.019 22.298 1.00 89.62 282 PRO A O 1
ATOM 2110 N N . ALA A 1 283 ? 0.659 1.149 22.409 1.00 87.88 283 ALA A N 1
ATOM 2111 C CA . ALA A 1 283 ? 1.050 1.452 21.034 1.00 87.88 283 ALA A CA 1
ATOM 2112 C C . ALA A 1 283 ? 2.561 1.270 20.809 1.00 87.88 283 ALA A C 1
ATOM 2114 O O . ALA A 1 283 ? 2.978 0.706 19.794 1.00 87.88 283 ALA A O 1
ATOM 2115 N N . LEU A 1 284 ? 3.384 1.700 21.771 1.00 88.38 284 LEU A N 1
ATOM 2116 C CA . LEU A 1 284 ? 4.835 1.548 21.722 1.00 88.38 284 LEU A CA 1
ATOM 2117 C C . LEU A 1 284 ? 5.251 0.075 21.735 1.00 88.38 284 LEU A C 1
ATOM 2119 O O . LEU A 1 284 ? 6.099 -0.318 20.936 1.00 88.38 284 LEU A O 1
ATOM 2123 N N . TYR A 1 285 ? 4.637 -0.744 22.594 1.00 87.94 285 TYR A N 1
ATOM 2124 C CA . TYR A 1 285 ? 4.898 -2.182 22.633 1.00 87.94 285 TYR A CA 1
ATOM 2125 C C . TYR A 1 285 ? 4.655 -2.816 21.262 1.00 87.94 285 TYR A C 1
ATOM 2127 O O . TYR A 1 285 ? 5.528 -3.502 20.731 1.00 87.94 285 TYR A O 1
ATOM 2135 N N . VAL A 1 286 ? 3.504 -2.534 20.649 1.00 86.94 286 VAL A N 1
ATOM 2136 C CA . VAL A 1 286 ? 3.153 -3.114 19.349 1.00 86.94 286 VAL A CA 1
ATOM 2137 C C . VAL A 1 286 ? 4.047 -2.584 18.229 1.00 86.94 286 VAL A C 1
ATOM 2139 O O . VAL A 1 286 ? 4.425 -3.343 17.338 1.00 86.94 286 VAL A O 1
ATOM 2142 N N . ALA A 1 287 ? 4.457 -1.315 18.279 1.00 84.19 287 ALA A N 1
ATOM 2143 C CA . ALA A 1 287 ? 5.426 -0.766 17.334 1.00 84.19 287 ALA A CA 1
ATOM 2144 C C . ALA A 1 287 ? 6.791 -1.473 17.429 1.00 84.19 287 ALA A C 1
ATOM 2146 O O . ALA A 1 287 ? 7.388 -1.805 16.401 1.00 84.19 287 ALA A O 1
ATOM 2147 N N . ILE A 1 288 ? 7.267 -1.749 18.647 1.00 84.81 288 ILE A N 1
ATOM 2148 C CA . ILE A 1 288 ? 8.509 -2.494 18.881 1.00 84.81 288 ILE A CA 1
ATOM 2149 C C . ILE A 1 288 ? 8.361 -3.926 18.356 1.00 84.81 288 ILE A C 1
ATOM 2151 O O . ILE A 1 288 ? 9.129 -4.312 17.474 1.00 84.81 288 ILE A O 1
ATOM 2155 N N . ALA A 1 289 ? 7.338 -4.653 18.817 1.00 83.69 289 ALA A N 1
ATOM 2156 C CA . ALA A 1 289 ? 7.092 -6.051 18.465 1.00 83.69 289 ALA A CA 1
ATOM 2157 C C . ALA A 1 289 ? 6.869 -6.262 16.958 1.00 83.69 289 ALA A C 1
ATOM 2159 O O . ALA A 1 289 ? 7.304 -7.259 16.396 1.00 83.69 289 ALA A O 1
ATOM 2160 N N . ARG A 1 290 ? 6.240 -5.303 16.270 1.00 79.25 290 ARG A N 1
ATOM 2161 C CA . ARG A 1 290 ? 6.057 -5.365 14.816 1.00 79.25 290 ARG A CA 1
ATOM 2162 C C . ARG A 1 290 ? 7.331 -5.034 14.046 1.00 79.25 290 ARG A C 1
ATOM 2164 O O . ARG A 1 290 ? 7.549 -5.578 12.969 1.00 79.25 290 ARG A O 1
ATOM 2171 N N . SER A 1 291 ? 8.102 -4.051 14.510 1.00 74.00 291 SER A N 1
ATOM 2172 C CA . SER A 1 291 ? 9.227 -3.536 13.726 1.00 74.00 291 SER A CA 1
ATOM 2173 C C . SER A 1 291 ? 10.430 -4.472 13.728 1.00 74.00 291 SER A C 1
ATOM 2175 O O . SER A 1 291 ? 11.187 -4.432 12.761 1.00 74.00 291 SER A O 1
ATOM 2177 N N . GLY A 1 292 ? 10.658 -5.219 14.817 1.00 67.56 292 GLY A N 1
ATOM 2178 C CA . GLY A 1 292 ? 11.856 -6.047 15.019 1.00 67.56 292 GLY A CA 1
ATOM 2179 C C . GLY A 1 292 ? 13.188 -5.277 14.998 1.00 67.56 292 GLY A C 1
ATOM 2180 O O . GLY A 1 292 ? 14.262 -5.868 15.079 1.00 67.56 292 GLY A O 1
ATOM 2181 N N . LYS A 1 293 ? 13.140 -3.943 14.854 1.00 69.00 293 LYS A N 1
ATOM 2182 C CA . LYS A 1 293 ? 14.302 -3.072 14.602 1.00 69.00 293 LYS A CA 1
ATOM 2183 C C . LYS A 1 293 ? 14.843 -2.421 15.864 1.00 69.00 293 LYS A C 1
ATOM 2185 O O . LYS A 1 293 ? 16.036 -2.155 15.943 1.00 69.00 293 LYS A O 1
ATOM 2190 N N . LEU A 1 294 ? 13.961 -2.122 16.818 1.00 67.44 294 LEU A N 1
ATOM 2191 C CA . LEU A 1 294 ? 14.326 -1.457 18.072 1.00 67.44 294 LEU A CA 1
ATOM 2192 C C . LEU A 1 294 ? 15.054 -2.402 19.030 1.00 67.44 294 LEU A C 1
ATOM 2194 O O . LEU A 1 294 ? 15.964 -1.976 19.734 1.00 67.44 294 LEU A O 1
ATOM 2198 N N . ILE A 1 295 ? 14.679 -3.680 19.028 1.00 71.94 295 ILE A N 1
ATOM 2199 C CA . ILE A 1 295 ? 15.324 -4.727 19.815 1.00 71.94 295 ILE A CA 1
ATOM 2200 C C . ILE A 1 295 ? 15.597 -5.894 18.851 1.00 71.94 295 ILE A C 1
ATOM 2202 O O . ILE A 1 295 ? 14.648 -6.558 18.432 1.00 71.94 295 ILE A O 1
ATOM 2206 N N . PRO A 1 296 ? 16.862 -6.130 18.451 1.00 66.19 296 PRO A N 1
ATOM 2207 C CA . PRO A 1 296 ? 17.208 -7.207 17.527 1.00 66.19 296 PRO A CA 1
ATOM 2208 C C . PRO A 1 296 ? 16.737 -8.570 18.047 1.00 66.19 296 PRO A C 1
ATOM 2210 O O . PRO A 1 296 ? 17.089 -8.966 19.156 1.00 66.19 296 PRO A O 1
ATOM 2213 N N . GLY A 1 297 ? 15.944 -9.283 17.245 1.00 65.44 297 GLY A N 1
ATOM 2214 C CA . GLY A 1 297 ? 15.393 -10.595 17.607 1.00 65.44 297 GLY A CA 1
ATOM 2215 C C . GLY A 1 297 ? 14.144 -10.552 18.492 1.00 65.44 297 GLY A C 1
ATOM 2216 O O . GLY A 1 297 ? 13.676 -11.604 18.914 1.00 65.44 297 GLY A O 1
ATOM 2217 N N . PHE A 1 298 ? 13.596 -9.367 18.774 1.00 68.44 298 PHE A N 1
ATOM 2218 C CA . PHE A 1 298 ? 12.324 -9.220 19.475 1.00 68.44 298 PHE A CA 1
ATOM 2219 C C . PHE A 1 298 ? 11.246 -8.767 18.490 1.00 68.44 298 PHE A C 1
ATOM 2221 O O . PHE A 1 298 ? 11.013 -7.570 18.291 1.00 68.44 298 PHE A O 1
ATOM 2228 N N . GLY A 1 299 ? 10.596 -9.754 17.881 1.00 68.75 299 GLY A N 1
ATOM 2229 C CA . GLY A 1 299 ? 9.486 -9.531 16.977 1.00 68.75 299 GLY A CA 1
ATOM 2230 C C . GLY A 1 299 ? 9.889 -9.285 15.521 1.00 68.75 299 GLY A C 1
ATOM 2231 O O . GLY A 1 299 ? 11.032 -8.991 15.181 1.00 68.75 299 GLY A O 1
ATOM 2232 N N . ASP A 1 300 ? 8.891 -9.418 14.664 1.00 69.25 300 ASP A N 1
ATOM 2233 C CA . ASP A 1 300 ? 8.841 -9.118 13.237 1.00 69.25 300 ASP A CA 1
ATOM 2234 C C . ASP A 1 300 ? 7.348 -9.170 12.863 1.00 69.25 300 ASP A C 1
ATOM 2236 O O . ASP A 1 300 ? 6.509 -9.621 13.650 1.00 69.25 300 ASP A O 1
ATOM 2240 N N . PHE A 1 301 ? 6.966 -8.753 11.662 1.00 70.38 301 PHE A N 1
ATOM 2241 C CA . PHE A 1 301 ? 5.559 -8.713 11.260 1.00 70.38 301 PHE A CA 1
ATOM 2242 C C . PHE A 1 301 ? 4.853 -10.080 11.388 1.00 70.38 301 PHE A C 1
ATOM 2244 O O . PHE A 1 301 ? 3.659 -10.129 11.674 1.00 70.38 301 PHE A O 1
ATOM 2251 N N . PHE A 1 302 ? 5.564 -11.192 11.209 1.00 68.81 302 PHE A N 1
ATOM 2252 C CA . PHE A 1 302 ? 5.007 -12.542 11.373 1.00 68.81 302 PHE A CA 1
ATOM 2253 C C . PHE A 1 302 ? 5.533 -13.264 12.603 1.00 68.81 302 PHE A C 1
ATOM 2255 O O . PHE A 1 302 ? 5.244 -14.441 12.761 1.00 68.81 302 PHE A O 1
ATOM 2262 N N . ASP A 1 303 ? 6.284 -12.603 13.474 1.00 74.94 303 ASP A N 1
ATOM 2263 C CA . ASP A 1 303 ? 6.755 -13.225 14.707 1.00 74.94 303 ASP A CA 1
ATOM 2264 C C . ASP A 1 303 ? 5.569 -13.433 15.665 1.00 74.94 303 ASP A C 1
ATOM 2266 O O . ASP A 1 303 ? 4.749 -12.518 15.801 1.00 74.94 303 ASP A O 1
ATOM 2270 N N . PRO A 1 304 ? 5.451 -14.590 16.346 1.00 79.62 304 PRO A N 1
ATOM 2271 C CA . PRO A 1 304 ? 4.442 -14.804 17.381 1.00 79.62 304 PRO A CA 1
ATOM 2272 C C . PRO A 1 304 ? 4.371 -13.688 18.430 1.00 79.62 304 PRO A C 1
ATOM 2274 O O . PRO A 1 304 ? 3.291 -13.420 18.948 1.00 79.62 304 PRO A O 1
ATOM 2277 N N . VAL A 1 305 ? 5.483 -13.017 18.741 1.00 82.25 305 VAL A N 1
ATOM 2278 C CA . VAL A 1 305 ? 5.554 -11.895 19.693 1.00 82.25 305 VAL A CA 1
ATOM 2279 C C . VAL A 1 305 ? 4.865 -10.633 19.163 1.00 82.25 305 VAL A C 1
ATOM 2281 O O . VAL A 1 305 ? 4.558 -9.734 19.941 1.00 82.25 305 VAL A O 1
ATOM 2284 N N . SER A 1 306 ? 4.576 -10.549 17.863 1.00 82.88 306 SER A N 1
ATOM 2285 C CA . SER A 1 306 ? 3.806 -9.456 17.274 1.00 82.88 306 SER A CA 1
ATOM 2286 C C . SER A 1 306 ? 2.317 -9.808 17.186 1.00 82.88 306 SER A C 1
ATOM 2288 O O . SER A 1 306 ? 1.970 -10.902 16.733 1.00 82.88 306 SER A O 1
ATOM 2290 N N . PRO A 1 307 ? 1.396 -8.875 17.498 1.00 82.50 307 PRO A N 1
ATOM 2291 C CA . PRO A 1 307 ? -0.041 -9.105 17.324 1.00 82.50 307 PRO A CA 1
ATOM 2292 C C . PRO A 1 307 ? -0.444 -9.247 15.854 1.00 82.50 307 PRO A C 1
ATOM 2294 O O . PRO A 1 307 ? -1.564 -9.657 15.569 1.00 82.50 307 PRO A O 1
ATOM 2297 N N . THR A 1 308 ? 0.461 -8.930 14.921 1.00 80.00 308 THR A N 1
ATOM 2298 C CA . THR A 1 308 ? 0.280 -9.139 13.481 1.00 80.00 308 THR A CA 1
ATOM 2299 C C . THR A 1 308 ? 0.510 -10.586 13.034 1.00 80.00 308 THR A C 1
ATOM 2301 O O . THR A 1 308 ? 0.342 -10.865 11.849 1.00 80.00 308 THR A O 1
ATOM 2304 N N . CYS A 1 309 ? 0.886 -11.516 13.916 1.00 76.88 309 CYS A N 1
ATOM 2305 C CA . CYS A 1 309 ? 0.945 -12.937 13.569 1.00 76.88 309 CYS A CA 1
ATOM 2306 C C . CYS A 1 309 ? -0.454 -13.551 13.366 1.00 76.88 309 CYS A C 1
ATOM 2308 O O . CYS A 1 309 ? -1.479 -12.909 13.608 1.00 76.88 309 CYS A O 1
ATOM 2310 N N . ASN A 1 310 ? -0.508 -14.801 12.900 1.00 77.94 310 ASN A N 1
ATOM 2311 C CA . ASN A 1 310 ? -1.753 -15.564 12.893 1.00 77.94 310 ASN A CA 1
ATOM 2312 C C . ASN A 1 310 ? -2.090 -16.037 14.320 1.00 77.94 310 ASN A C 1
ATOM 2314 O O . ASN A 1 310 ? -1.285 -16.723 14.948 1.00 77.94 310 ASN A O 1
ATOM 2318 N N . TRP A 1 311 ? -3.280 -15.699 14.816 1.00 78.62 311 TRP A N 1
ATOM 2319 C CA . TRP A 1 311 ? -3.762 -16.056 16.159 1.00 78.62 311 TRP A CA 1
ATOM 2320 C C . TRP A 1 311 ? -4.217 -17.524 16.252 1.00 78.62 311 TRP A C 1
ATOM 2322 O O . TRP A 1 311 ? -4.547 -18.017 17.326 1.00 78.62 311 TRP A O 1
ATOM 2332 N N . GLY A 1 312 ? -4.217 -18.257 15.138 1.00 73.75 312 GLY A N 1
ATOM 2333 C CA . GLY A 1 312 ? -4.486 -19.688 15.102 1.00 73.75 312 GLY A CA 1
ATOM 2334 C C . GLY A 1 312 ? -3.364 -20.566 15.676 1.00 73.75 312 GLY A C 1
ATOM 2335 O O . GLY A 1 312 ? -2.300 -20.116 16.103 1.00 73.75 312 GLY A O 1
ATOM 2336 N N . ALA A 1 313 ? -3.604 -21.881 15.640 1.00 68.25 313 ALA A N 1
ATOM 2337 C CA . ALA A 1 313 ? -2.665 -22.897 16.125 1.00 68.25 313 ALA A CA 1
ATOM 2338 C C . ALA A 1 313 ? -1.370 -22.998 15.300 1.00 68.25 313 ALA A C 1
ATOM 2340 O O . ALA A 1 313 ? -0.403 -23.591 15.764 1.00 68.25 313 ALA A O 1
ATOM 2341 N N . LYS A 1 314 ? -1.353 -22.443 14.085 1.00 69.44 314 LYS A N 1
ATOM 2342 C CA . LYS A 1 314 ? -0.199 -22.439 13.189 1.00 69.44 314 LYS A CA 1
ATOM 2343 C C . LYS A 1 314 ? 0.010 -21.042 12.638 1.00 69.44 314 LYS A C 1
ATOM 2345 O O . LYS A 1 314 ? -0.897 -20.483 12.017 1.00 69.44 314 LYS A O 1
ATOM 2350 N N . ASN A 1 315 ? 1.204 -20.503 12.837 1.00 68.56 315 ASN A N 1
ATOM 2351 C CA . ASN A 1 315 ? 1.615 -19.243 12.245 1.00 68.56 315 ASN A CA 1
ATOM 2352 C C . ASN A 1 315 ? 2.466 -19.523 11.008 1.00 68.56 315 ASN A C 1
ATOM 2354 O O . ASN A 1 315 ? 3.693 -19.454 11.031 1.00 68.56 315 ASN A O 1
ATOM 2358 N N . GLU A 1 316 ? 1.786 -19.880 9.925 1.00 61.28 316 GLU A N 1
ATOM 2359 C CA . GLU A 1 316 ? 2.411 -20.081 8.623 1.00 61.28 316 GLU A CA 1
ATOM 2360 C C . GLU A 1 316 ? 2.169 -18.818 7.777 1.00 61.28 316 GLU A C 1
ATOM 2362 O O . GLU A 1 316 ? 1.014 -18.489 7.472 1.00 61.28 316 GLU A O 1
ATOM 2367 N N . PRO A 1 317 ? 3.219 -18.068 7.394 1.00 55.97 317 PRO A N 1
ATOM 2368 C CA . PRO A 1 317 ? 3.077 -17.023 6.393 1.00 55.97 317 PRO A CA 1
ATOM 2369 C C . PRO A 1 317 ? 2.517 -17.630 5.107 1.00 55.97 317 PRO A C 1
ATOM 2371 O O . PRO A 1 317 ? 3.018 -18.638 4.616 1.00 55.97 317 PRO A O 1
ATOM 2374 N N . VAL A 1 318 ? 1.546 -16.965 4.478 1.00 51.75 318 VAL A N 1
ATOM 2375 C CA . VAL A 1 318 ? 0.914 -17.434 3.223 1.00 51.75 318 VAL A CA 1
ATOM 2376 C C . VAL A 1 318 ? 1.939 -17.679 2.088 1.00 51.75 318 VAL A C 1
ATOM 2378 O O . VAL A 1 318 ? 1.647 -18.344 1.097 1.00 51.75 318 VAL A O 1
ATOM 2381 N N . TRP A 1 319 ? 3.160 -17.152 2.215 1.00 45.03 319 TRP A N 1
ATOM 2382 C CA . TRP A 1 319 ? 4.241 -17.216 1.226 1.00 45.03 319 TRP A CA 1
ATOM 2383 C C . TRP A 1 319 ? 5.485 -18.005 1.660 1.00 45.03 319 TRP A C 1
ATOM 2385 O O . TRP A 1 319 ? 6.434 -18.096 0.878 1.00 45.03 319 TRP A O 1
ATOM 2395 N N . LEU A 1 320 ? 5.515 -18.543 2.880 1.00 48.16 320 LEU A N 1
ATOM 2396 C CA . LEU A 1 320 ? 6.634 -19.310 3.424 1.00 48.16 320 LEU A CA 1
ATOM 2397 C C . LEU A 1 320 ? 6.035 -20.486 4.206 1.00 48.16 320 LEU A C 1
ATOM 2399 O O . LEU A 1 320 ? 5.477 -20.258 5.273 1.00 48.16 320 LEU A O 1
ATOM 2403 N N . PRO A 1 321 ? 6.118 -21.733 3.701 1.00 51.75 321 PRO A N 1
ATOM 2404 C CA . PRO A 1 321 ? 5.616 -22.918 4.399 1.00 51.75 321 PRO A CA 1
ATOM 2405 C C . PRO A 1 321 ? 6.576 -23.320 5.533 1.00 51.75 321 PRO A C 1
ATOM 2407 O O . PRO A 1 321 ? 7.046 -24.453 5.606 1.00 51.75 321 PRO A O 1
ATOM 2410 N N . SER A 1 322 ? 6.936 -22.354 6.376 1.00 56.88 322 SER A N 1
ATOM 2411 C CA . SER A 1 322 ? 7.730 -22.528 7.583 1.00 56.88 322 SER A CA 1
ATOM 2412 C C . SER A 1 322 ? 6.864 -22.112 8.761 1.00 56.88 322 SER A C 1
ATOM 2414 O O . SER A 1 322 ? 6.430 -20.961 8.823 1.00 56.88 322 SER A O 1
ATOM 2416 N N . ASP A 1 323 ? 6.615 -23.045 9.672 1.00 68.06 323 ASP A N 1
ATOM 2417 C CA . ASP A 1 323 ? 5.930 -22.763 10.927 1.00 68.06 323 ASP A CA 1
ATOM 2418 C C . ASP A 1 323 ? 6.800 -21.818 11.770 1.00 68.06 323 ASP A C 1
ATOM 2420 O O . ASP A 1 323 ? 7.909 -22.176 12.173 1.00 68.06 323 ASP A O 1
ATOM 2424 N N . LEU A 1 324 ? 6.321 -20.589 11.977 1.00 67.50 324 LEU A N 1
ATOM 2425 C CA . LEU A 1 324 ? 6.995 -19.575 12.792 1.00 67.50 324 LEU A CA 1
ATOM 2426 C C . LEU A 1 324 ? 6.593 -19.668 14.273 1.00 67.50 324 LEU A C 1
ATOM 2428 O O . LEU A 1 324 ? 6.948 -18.788 15.054 1.00 67.50 324 LEU A O 1
ATOM 2432 N N . GLY A 1 325 ? 5.854 -20.709 14.669 1.00 71.88 325 GLY A N 1
ATOM 2433 C CA . GLY A 1 325 ? 5.366 -20.928 16.028 1.00 71.88 325 GLY A CA 1
ATOM 2434 C C . GLY A 1 325 ? 3.867 -20.659 16.169 1.00 71.88 325 GLY A C 1
ATOM 2435 O O . GLY A 1 325 ? 3.127 -20.556 15.196 1.00 71.88 325 GLY A O 1
ATOM 2436 N N . THR A 1 326 ? 3.383 -20.540 17.406 1.00 75.44 326 THR A N 1
ATOM 2437 C CA . THR A 1 326 ? 1.945 -20.375 17.680 1.00 75.44 326 THR A CA 1
ATOM 2438 C C . THR A 1 326 ? 1.624 -18.951 18.126 1.00 75.44 326 THR A C 1
ATOM 2440 O O . THR A 1 326 ? 2.117 -18.519 19.168 1.00 75.44 326 THR A O 1
ATOM 2443 N N . GLY A 1 327 ? 0.744 -18.243 17.411 1.00 77.12 327 GLY A N 1
ATOM 2444 C CA . GLY A 1 327 ? 0.212 -16.944 17.852 1.00 77.12 327 GLY A CA 1
ATOM 2445 C C . GLY A 1 327 ? -0.977 -17.051 18.814 1.00 77.12 327 GLY A C 1
ATOM 2446 O O . GLY A 1 327 ? -1.518 -16.037 19.238 1.00 77.12 327 GLY A O 1
ATOM 2447 N N . TYR A 1 328 ? -1.369 -18.268 19.203 1.00 81.25 328 TYR A N 1
ATOM 2448 C CA . TYR A 1 328 ? -2.534 -18.533 20.057 1.00 81.25 328 TYR A CA 1
ATOM 2449 C C . TYR A 1 328 ? -2.497 -17.824 21.422 1.00 81.25 328 TYR A C 1
ATOM 2451 O O . TYR A 1 328 ? -3.536 -17.583 22.031 1.00 81.25 328 TYR A O 1
ATOM 2459 N N . HIS A 1 329 ? -1.310 -17.456 21.913 1.00 83.56 329 HIS A N 1
ATOM 2460 C CA . HIS A 1 329 ? -1.170 -16.720 23.174 1.00 83.56 329 HIS A CA 1
ATOM 2461 C C . HIS A 1 329 ? -1.848 -15.339 23.141 1.00 83.56 329 HIS A C 1
ATOM 2463 O O . HIS A 1 329 ? -2.257 -14.848 24.192 1.00 83.56 329 HIS A O 1
ATOM 2469 N N . TRP A 1 330 ? -2.073 -14.760 21.955 1.00 86.38 330 TRP A N 1
ATOM 2470 C CA . TRP A 1 330 ? -2.791 -13.495 21.798 1.00 86.38 330 TRP A CA 1
ATOM 2471 C C . TRP A 1 330 ? -4.246 -13.554 22.254 1.00 86.38 330 TRP A C 1
ATOM 2473 O O . TRP A 1 330 ? -4.773 -12.534 22.697 1.00 86.38 330 TRP A O 1
ATOM 2483 N N . HIS A 1 331 ? -4.856 -14.741 22.296 1.00 84.94 331 HIS A N 1
ATOM 2484 C CA . HIS A 1 331 ? -6.174 -14.928 22.905 1.00 84.94 331 HIS A CA 1
ATOM 2485 C C . HIS A 1 331 ? -6.202 -14.597 24.407 1.00 84.94 331 HIS A C 1
ATOM 2487 O O . HIS A 1 331 ? -7.267 -14.367 24.972 1.00 84.94 331 HIS A O 1
ATOM 2493 N N . LEU A 1 332 ? -5.049 -14.482 25.079 1.00 86.81 332 LEU A N 1
ATOM 2494 C CA . LEU A 1 332 ? -4.995 -13.927 26.434 1.00 86.81 332 LEU A CA 1
ATOM 2495 C C . LEU A 1 332 ? -5.512 -12.481 26.474 1.00 86.81 332 LEU A C 1
ATOM 2497 O O . LEU A 1 332 ? -6.131 -12.068 27.454 1.00 86.81 332 LEU A O 1
ATOM 2501 N N . THR A 1 333 ? -5.292 -11.715 25.402 1.00 88.19 333 THR A N 1
ATOM 2502 C CA . THR A 1 333 ? -5.789 -10.339 25.294 1.00 88.19 333 THR A CA 1
ATOM 2503 C C . THR A 1 333 ? -7.306 -10.271 25.119 1.00 88.19 333 THR A C 1
ATOM 2505 O O . THR A 1 333 ? -7.899 -9.241 25.434 1.00 88.19 333 THR A O 1
ATOM 2508 N N . ASP A 1 334 ? -7.968 -11.384 24.786 1.00 86.00 334 ASP A N 1
ATOM 2509 C CA . ASP A 1 334 ? -9.432 -11.458 24.766 1.00 86.00 334 ASP A CA 1
ATOM 2510 C C . ASP A 1 334 ? -10.028 -11.260 26.166 1.00 86.00 334 ASP A C 1
ATOM 2512 O O . ASP A 1 334 ? -11.160 -10.794 26.280 1.00 86.00 334 ASP A O 1
ATOM 2516 N N . LEU A 1 335 ? -9.265 -11.522 27.242 1.00 90.44 335 LEU A N 1
ATOM 2517 C CA . LEU A 1 335 ? -9.673 -11.254 28.630 1.00 90.44 335 LEU A CA 1
ATOM 2518 C C . LEU A 1 335 ? -9.889 -9.763 28.921 1.00 90.44 335 LEU A C 1
ATOM 2520 O O . LEU A 1 335 ? -10.547 -9.409 29.906 1.00 90.44 335 LEU A O 1
ATOM 2524 N N . VAL A 1 336 ? -9.385 -8.878 28.063 1.00 91.44 336 VAL A N 1
ATOM 2525 C CA . VAL A 1 336 ? -9.608 -7.437 28.173 1.00 91.44 336 VAL A CA 1
ATOM 2526 C C . VAL A 1 336 ? -11.092 -7.101 27.978 1.00 91.44 336 VAL A C 1
ATOM 2528 O O . VAL A 1 336 ? -11.637 -6.313 28.749 1.00 91.44 336 VAL A O 1
ATOM 2531 N N . ILE A 1 337 ? -11.785 -7.767 27.045 1.00 90.88 337 ILE A N 1
ATOM 2532 C CA . ILE A 1 337 ? -13.220 -7.562 26.776 1.00 90.88 337 ILE A CA 1
ATOM 2533 C C . ILE A 1 337 ? -14.095 -7.824 28.020 1.00 90.88 337 ILE A C 1
ATOM 2535 O O . ILE A 1 337 ? -14.802 -6.905 28.449 1.00 90.88 337 ILE A O 1
ATOM 2539 N N . PRO A 1 338 ? -14.089 -9.024 28.643 1.00 92.19 338 PRO A N 1
ATOM 2540 C CA . PRO A 1 338 ? -14.901 -9.281 29.825 1.00 92.19 338 PRO A CA 1
ATOM 2541 C C . PRO A 1 338 ? -14.482 -8.392 30.996 1.00 92.19 338 PRO A C 1
ATOM 2543 O O . PRO A 1 338 ? -15.351 -7.930 31.733 1.00 92.19 338 PRO A O 1
ATOM 2546 N N . THR A 1 339 ? -13.190 -8.074 31.136 1.00 92.00 339 THR A N 1
ATOM 2547 C CA . THR A 1 339 ? -12.714 -7.141 32.169 1.00 92.00 339 THR A CA 1
ATOM 2548 C C . THR A 1 339 ? -13.354 -5.760 32.004 1.00 92.00 339 THR A C 1
ATOM 2550 O O . THR A 1 339 ? -13.883 -5.214 32.972 1.00 92.00 339 THR A O 1
ATOM 2553 N N . MET A 1 340 ? -13.404 -5.216 30.783 1.00 91.31 340 MET A N 1
ATOM 2554 C CA . MET A 1 340 ? -14.069 -3.937 30.509 1.00 91.31 340 MET A CA 1
ATOM 2555 C C . MET A 1 340 ? -15.567 -3.975 30.817 1.00 91.31 340 MET A C 1
ATOM 2557 O O . MET A 1 340 ? -16.09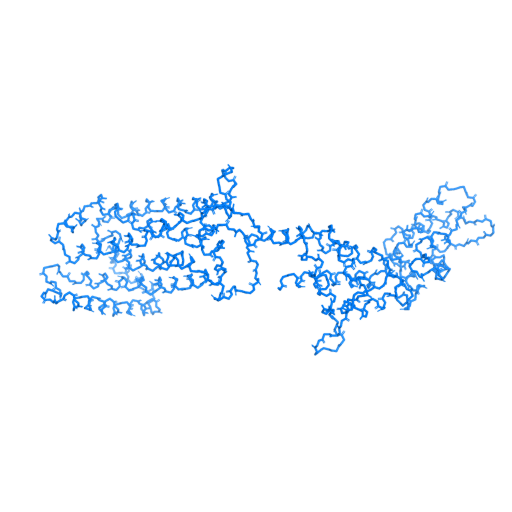1 -3.034 31.411 1.00 91.31 340 MET A O 1
ATOM 2561 N N . ILE A 1 341 ? -16.258 -5.055 30.446 1.00 91.19 341 ILE A N 1
ATOM 2562 C CA . ILE A 1 341 ? -17.696 -5.216 30.709 1.00 91.19 341 ILE A CA 1
ATOM 2563 C C . ILE A 1 341 ? -17.966 -5.272 32.219 1.00 91.19 341 ILE A C 1
ATOM 2565 O O . ILE A 1 341 ? -18.895 -4.623 32.703 1.00 91.19 341 ILE A O 1
ATOM 2569 N N . ILE A 1 342 ? -17.135 -5.996 32.977 1.00 91.88 342 ILE A N 1
ATOM 2570 C CA . ILE A 1 342 ? -17.231 -6.073 34.441 1.00 91.88 342 ILE A CA 1
ATOM 2571 C C . ILE A 1 342 ? -17.006 -4.691 35.064 1.00 91.88 342 ILE A C 1
ATOM 2573 O O . ILE A 1 342 ? -17.788 -4.275 35.918 1.00 91.88 342 ILE A O 1
ATOM 2577 N N . LEU A 1 343 ? -15.986 -3.950 34.622 1.00 90.00 343 LEU A N 1
ATOM 2578 C CA . LEU A 1 343 ? -15.709 -2.596 35.115 1.00 90.00 343 LEU A CA 1
ATOM 2579 C C . LEU A 1 343 ? -16.849 -1.621 34.789 1.00 90.00 343 LEU A C 1
ATOM 2581 O O . LEU A 1 343 ? -17.296 -0.891 35.672 1.00 90.00 343 LEU A O 1
ATOM 2585 N N . ALA A 1 344 ? -17.385 -1.660 33.567 1.00 89.19 344 ALA A N 1
ATOM 2586 C CA . ALA A 1 344 ? -18.544 -0.861 33.170 1.00 89.19 344 ALA A CA 1
ATOM 2587 C C . ALA A 1 344 ? -19.772 -1.163 34.044 1.00 89.19 344 ALA A C 1
ATOM 2589 O O . ALA A 1 344 ? -20.443 -0.243 34.519 1.00 89.19 344 ALA A O 1
ATOM 2590 N N . TYR A 1 345 ? -20.034 -2.446 34.313 1.00 88.56 345 TYR A N 1
ATOM 2591 C CA . TYR A 1 345 ? -21.094 -2.860 35.226 1.00 88.56 345 TYR A CA 1
ATOM 2592 C C .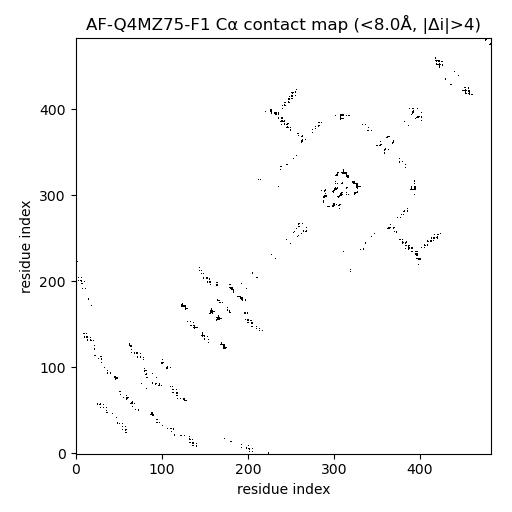 TYR A 1 345 ? -20.862 -2.328 36.646 1.00 88.56 345 TYR A C 1
ATOM 2594 O O . TYR A 1 345 ? -21.786 -1.768 37.236 1.00 88.56 345 TYR A O 1
ATOM 2602 N N . LEU A 1 346 ? -19.642 -2.441 37.183 1.00 88.12 346 LEU A N 1
ATOM 2603 C CA . LEU A 1 346 ? -19.296 -1.933 38.515 1.00 88.12 346 LEU A CA 1
ATOM 2604 C C . LEU A 1 346 ? -19.502 -0.419 38.622 1.00 88.12 346 LEU A C 1
ATOM 2606 O O . LEU A 1 346 ? -20.053 0.044 39.622 1.00 88.12 346 LEU A O 1
ATOM 2610 N N . PHE A 1 347 ? -19.132 0.348 37.595 1.00 86.88 347 PHE A N 1
ATOM 2611 C CA . PHE A 1 347 ? -19.351 1.791 37.589 1.00 86.88 347 PHE A CA 1
ATOM 2612 C C . PHE A 1 347 ? -20.837 2.156 37.581 1.00 86.88 347 PHE A C 1
ATOM 2614 O O . PHE A 1 347 ? -21.279 2.913 38.448 1.00 86.88 347 PHE A O 1
ATOM 2621 N N . ILE A 1 348 ? -21.633 1.573 36.678 1.00 85.69 348 ILE A N 1
ATOM 2622 C CA . ILE A 1 348 ? -23.083 1.826 36.619 1.00 85.69 348 ILE A CA 1
ATOM 2623 C C . ILE A 1 348 ? -23.763 1.395 37.925 1.00 85.69 348 ILE A C 1
ATOM 2625 O O . ILE A 1 348 ? -24.610 2.120 38.455 1.00 85.69 348 ILE A O 1
ATOM 2629 N N . TYR A 1 349 ? -23.382 0.234 38.460 1.00 85.50 349 TYR A N 1
ATOM 2630 C CA . TYR A 1 349 ? -23.913 -0.294 39.712 1.00 85.50 349 TYR A CA 1
ATOM 2631 C C . TYR A 1 349 ? -23.582 0.622 40.893 1.00 85.50 349 TYR A C 1
ATOM 2633 O O . TYR A 1 349 ? -24.461 0.906 41.705 1.00 85.50 349 TYR A O 1
ATOM 2641 N N . SER A 1 350 ? -22.346 1.129 40.966 1.00 83.94 350 SER A N 1
ATOM 2642 C CA . SER A 1 350 ? -21.926 2.031 42.041 1.00 83.94 350 SER A CA 1
ATOM 2643 C C . SER A 1 350 ? -22.764 3.311 42.085 1.00 83.94 350 SER A C 1
ATOM 2645 O O . SER A 1 350 ? -23.157 3.735 43.169 1.00 83.94 350 SER A O 1
ATOM 2647 N N . LEU A 1 351 ? -23.119 3.868 40.920 1.00 81.00 351 LEU A N 1
ATOM 2648 C CA . LEU A 1 351 ? -23.942 5.075 40.815 1.00 81.00 351 LEU A CA 1
ATOM 2649 C C . LEU A 1 351 ? -25.397 4.846 41.243 1.00 81.00 351 LEU A C 1
ATOM 2651 O O . LEU A 1 351 ? -25.969 5.686 41.928 1.00 81.00 351 LEU A O 1
ATOM 2655 N N . HIS A 1 352 ? -25.999 3.712 40.874 1.00 82.06 352 HIS A N 1
ATOM 2656 C CA . HIS A 1 352 ? -27.410 3.441 41.180 1.00 82.06 352 HIS A CA 1
ATOM 2657 C C . HIS A 1 352 ? -27.646 2.853 42.578 1.00 82.06 352 HIS A C 1
ATOM 2659 O O . HIS A 1 352 ? -28.752 2.967 43.103 1.00 82.06 352 HIS A O 1
ATOM 2665 N N . TYR A 1 353 ? -26.640 2.214 43.183 1.00 80.75 353 TYR A N 1
ATOM 2666 C CA . TYR A 1 353 ? -26.748 1.538 44.481 1.00 80.75 353 TYR A CA 1
ATOM 2667 C C . TYR A 1 353 ? -25.703 2.053 45.474 1.00 80.75 353 TYR A C 1
ATOM 2669 O O . TYR A 1 353 ? -24.859 1.295 45.958 1.00 80.75 353 TYR A O 1
ATOM 2677 N N . ARG A 1 354 ? -25.780 3.348 45.800 1.00 73.56 354 ARG A N 1
ATOM 2678 C CA . ARG A 1 354 ? -24.783 4.068 46.612 1.00 73.56 354 ARG A CA 1
ATOM 2679 C C . ARG A 1 354 ? -24.536 3.465 48.005 1.00 73.56 354 ARG A C 1
ATOM 2681 O O . ARG A 1 354 ? -23.416 3.534 48.505 1.00 73.56 354 ARG A O 1
ATOM 2688 N N . ASP A 1 355 ? -25.537 2.817 48.597 1.00 76.38 355 ASP A N 1
ATOM 2689 C CA . ASP A 1 355 ? -25.437 2.218 49.939 1.00 76.38 355 ASP A CA 1
ATOM 2690 C C . ASP A 1 355 ? -24.749 0.840 49.957 1.00 76.38 355 ASP A C 1
ATOM 2692 O O . ASP A 1 355 ? -24.347 0.327 51.014 1.00 76.38 355 ASP A O 1
ATOM 2696 N N . SER A 1 356 ? -24.561 0.228 48.783 1.00 81.69 356 SER A N 1
ATOM 2697 C CA . SER A 1 356 ? -23.883 -1.061 48.656 1.00 81.69 356 SER A CA 1
ATOM 2698 C C . SER A 1 356 ? -22.430 -0.974 49.138 1.00 81.69 356 SER A C 1
ATOM 2700 O O . SER A 1 356 ? -21.758 0.044 48.968 1.00 81.69 356 SER A O 1
ATOM 2702 N N . SER A 1 357 ? -21.909 -2.057 49.723 1.00 81.62 357 SER A N 1
ATOM 2703 C CA . SER A 1 357 ? -20.498 -2.151 50.133 1.00 81.62 357 SER A CA 1
ATOM 2704 C C . SER A 1 357 ? -19.539 -1.886 48.967 1.00 81.62 357 SER A C 1
ATOM 2706 O O . SER A 1 357 ? -18.521 -1.222 49.147 1.00 81.62 357 SER A O 1
ATOM 2708 N N . VAL A 1 358 ? -19.910 -2.329 47.762 1.00 81.25 358 VAL A N 1
ATOM 2709 C CA . VAL A 1 358 ? -19.159 -2.090 46.522 1.00 81.25 358 VAL A CA 1
ATOM 2710 C C . VAL A 1 358 ? -19.136 -0.600 46.181 1.00 81.25 358 VAL A C 1
ATOM 2712 O O . VAL A 1 358 ? -18.067 -0.039 45.959 1.00 81.25 358 VAL A O 1
ATOM 2715 N N . ALA A 1 359 ? -20.286 0.075 46.217 1.00 79.31 359 ALA A N 1
ATOM 2716 C CA . ALA A 1 359 ? -20.373 1.500 45.911 1.00 79.31 359 ALA A CA 1
ATOM 2717 C C . ALA A 1 359 ? -19.603 2.355 46.926 1.00 79.31 359 ALA A C 1
ATOM 2719 O O . ALA A 1 359 ? -18.857 3.243 46.526 1.00 79.31 359 ALA A O 1
ATOM 2720 N N . ARG A 1 360 ? -19.685 2.027 48.222 1.00 80.25 360 ARG A N 1
ATOM 2721 C CA . ARG A 1 360 ? -18.918 2.697 49.289 1.00 80.25 360 ARG A CA 1
ATOM 2722 C C . ARG A 1 360 ? -17.400 2.537 49.160 1.00 80.25 360 ARG A C 1
ATOM 2724 O O . ARG A 1 360 ? -16.659 3.381 49.656 1.00 80.25 360 ARG A O 1
ATOM 2731 N N . SER A 1 361 ? -16.933 1.469 48.510 1.00 81.88 361 SER A N 1
ATOM 2732 C CA . SER A 1 361 ? -15.503 1.253 48.238 1.00 81.88 361 SER A CA 1
ATOM 2733 C C . SER A 1 361 ? -14.980 2.026 47.019 1.00 81.88 361 SER A C 1
ATOM 2735 O O . SER A 1 361 ? -13.771 2.199 46.880 1.00 81.88 361 SER A O 1
ATOM 2737 N N . ILE A 1 362 ? -15.879 2.508 46.153 1.00 82.25 362 ILE A N 1
ATOM 2738 C CA . ILE A 1 362 ? -15.545 3.168 44.882 1.00 82.25 362 ILE A CA 1
ATOM 2739 C C . ILE A 1 362 ? -15.835 4.673 44.963 1.00 82.25 362 ILE A C 1
ATOM 2741 O O . ILE A 1 362 ? -14.961 5.492 44.689 1.00 82.25 362 ILE A O 1
ATOM 2745 N N . ILE A 1 363 ? -17.047 5.052 45.370 1.00 78.19 363 ILE A N 1
ATOM 2746 C CA . ILE A 1 363 ? -17.507 6.443 45.424 1.00 78.19 363 ILE A CA 1
ATOM 2747 C C . ILE A 1 363 ? -16.835 7.177 46.581 1.00 78.19 363 ILE A C 1
ATOM 2749 O O . ILE A 1 363 ? -16.772 6.668 47.699 1.00 78.19 363 ILE A O 1
ATOM 2753 N N . ASN A 1 364 ? -16.361 8.399 46.317 1.00 71.44 364 ASN A N 1
ATOM 2754 C CA . ASN A 1 364 ? -15.637 9.247 47.270 1.00 71.44 364 ASN A CA 1
ATOM 2755 C C . ASN A 1 364 ? -14.307 8.645 47.776 1.00 71.44 364 ASN A C 1
ATOM 2757 O O . ASN A 1 364 ? -13.676 9.221 48.663 1.00 71.44 364 ASN A O 1
ATOM 2761 N N . GLN A 1 365 ? -13.845 7.527 47.200 1.00 79.56 365 GLN A N 1
ATOM 2762 C CA . GLN A 1 365 ? -12.530 6.945 47.466 1.00 79.56 365 GLN A CA 1
ATOM 2763 C C . GLN A 1 365 ? -11.581 7.222 46.295 1.00 79.56 365 GLN A C 1
ATOM 2765 O O . GLN A 1 365 ? -11.572 6.487 45.302 1.00 79.56 365 GLN A O 1
ATOM 2770 N N . PRO A 1 366 ? -10.730 8.258 46.397 1.00 76.88 366 PRO A N 1
ATOM 2771 C CA . PRO A 1 366 ? -9.965 8.742 45.255 1.00 76.88 366 PRO A CA 1
ATOM 2772 C C . PRO A 1 366 ? -8.977 7.706 44.709 1.00 76.88 366 PRO A C 1
ATOM 2774 O O . PRO A 1 366 ? -8.794 7.623 43.500 1.00 76.88 366 PRO A O 1
ATOM 2777 N N . LYS A 1 367 ? -8.380 6.864 45.563 1.00 81.44 367 LYS A N 1
ATOM 2778 C CA . LYS A 1 367 ? -7.403 5.845 45.137 1.00 81.44 367 LYS A CA 1
ATOM 2779 C C . LYS A 1 367 ? -8.048 4.717 44.324 1.00 81.44 367 LYS A C 1
ATOM 2781 O O . LYS A 1 367 ? -7.565 4.396 43.242 1.00 81.44 367 LYS A O 1
ATOM 2786 N N . MET A 1 368 ? -9.143 4.143 44.826 1.00 83.62 368 MET A N 1
ATOM 2787 C CA . MET A 1 368 ? -9.816 3.011 44.178 1.00 83.62 368 MET A CA 1
ATOM 2788 C C . MET A 1 368 ? -10.513 3.429 42.886 1.00 83.62 368 MET A C 1
ATOM 2790 O O . MET A 1 368 ? -10.336 2.770 41.864 1.00 83.62 368 MET A O 1
ATOM 2794 N N . SER A 1 369 ? -11.232 4.555 42.897 1.00 81.81 369 SER A N 1
ATOM 2795 C CA . SER A 1 369 ? -11.882 5.064 41.687 1.00 81.81 369 SER A CA 1
ATOM 2796 C C . SER A 1 369 ? -10.873 5.417 40.595 1.00 81.81 369 SER A C 1
ATOM 2798 O O . SER A 1 369 ? -11.105 5.106 39.428 1.00 81.81 369 SER A O 1
ATOM 2800 N N . THR A 1 370 ? -9.738 6.027 40.959 1.00 82.25 370 THR A N 1
ATOM 2801 C CA . THR A 1 370 ? -8.665 6.335 40.000 1.00 82.25 370 THR A CA 1
ATOM 2802 C C . THR A 1 370 ? -8.086 5.060 39.400 1.00 82.25 370 THR A C 1
ATOM 2804 O O . THR A 1 370 ? -7.988 4.953 38.183 1.00 82.25 370 THR A O 1
ATOM 2807 N N . CYS A 1 371 ? -7.766 4.066 40.235 1.00 86.75 371 CYS A N 1
ATOM 2808 C CA . CYS A 1 371 ? -7.229 2.786 39.780 1.00 86.75 371 CYS A CA 1
ATOM 2809 C C . CYS A 1 371 ? -8.172 2.088 38.788 1.00 86.75 371 CYS A C 1
ATOM 2811 O O . CYS A 1 371 ? -7.748 1.707 37.700 1.00 86.75 371 CYS A O 1
ATOM 2813 N N . LEU A 1 372 ? -9.462 1.985 39.123 1.00 88.12 372 LEU A N 1
ATOM 2814 C CA . LEU A 1 372 ? -10.456 1.346 38.257 1.00 88.12 372 LEU A CA 1
ATOM 2815 C C . LEU A 1 372 ? -10.668 2.117 36.948 1.00 88.12 372 LEU A C 1
ATOM 2817 O O . LEU A 1 372 ? -10.832 1.495 35.902 1.00 88.12 372 LEU A O 1
ATOM 2821 N N . THR A 1 373 ? -10.644 3.453 36.990 1.00 85.56 373 THR A N 1
ATOM 2822 C CA . THR A 1 373 ? -10.793 4.301 35.792 1.00 85.56 373 THR A CA 1
ATOM 2823 C C . THR A 1 373 ? -9.591 4.152 34.863 1.00 85.56 373 THR A C 1
ATOM 2825 O O . THR A 1 373 ? -9.771 3.958 33.662 1.00 85.56 373 THR A O 1
ATOM 2828 N N . ILE A 1 374 ? -8.373 4.169 35.417 1.00 87.50 374 ILE A N 1
ATOM 2829 C CA . ILE A 1 374 ? -7.145 3.922 34.654 1.00 87.50 374 ILE A CA 1
ATOM 2830 C C . ILE A 1 374 ? -7.177 2.522 34.052 1.00 87.50 374 ILE A C 1
ATOM 2832 O O . ILE A 1 374 ? -6.933 2.376 32.863 1.00 87.50 374 ILE A O 1
ATOM 2836 N N . LEU A 1 375 ? -7.536 1.499 34.830 1.00 90.44 375 LEU A N 1
ATOM 2837 C CA . LEU A 1 375 ? -7.622 0.129 34.330 1.00 90.44 375 LEU A CA 1
ATOM 2838 C C . LEU A 1 375 ? -8.630 0.005 33.179 1.00 90.44 375 LEU A C 1
ATOM 2840 O O . LEU A 1 375 ? -8.303 -0.569 32.145 1.00 90.44 375 LEU A O 1
ATOM 2844 N N . PHE A 1 376 ? -9.826 0.581 33.328 1.00 89.88 376 PHE A N 1
ATOM 2845 C CA . PHE A 1 376 ? -10.855 0.576 32.287 1.00 89.88 376 PHE A CA 1
ATOM 2846 C C . PHE A 1 376 ? -10.369 1.233 30.990 1.00 89.88 376 PHE A C 1
ATOM 2848 O O . PHE A 1 376 ? -10.555 0.678 29.906 1.00 89.88 376 PHE A O 1
ATOM 2855 N N . TYR A 1 377 ? -9.711 2.386 31.104 1.00 88.50 377 TYR A N 1
ATOM 2856 C CA . TYR A 1 377 ? -9.180 3.108 29.954 1.00 88.50 377 TYR A CA 1
ATOM 2857 C C . TYR A 1 377 ? -7.978 2.381 29.322 1.00 88.50 377 TYR A C 1
ATOM 2859 O O . TYR A 1 377 ? -7.883 2.268 28.105 1.00 88.50 377 TYR A O 1
ATOM 2867 N N . MET A 1 378 ? -7.091 1.790 30.125 1.00 89.50 378 MET A N 1
ATOM 2868 C CA . MET A 1 378 ? -5.975 0.987 29.615 1.00 89.50 378 MET A CA 1
ATOM 2869 C C . MET A 1 378 ? -6.457 -0.259 28.873 1.00 89.50 378 MET A C 1
ATOM 2871 O O . MET A 1 378 ? -5.893 -0.612 27.842 1.00 89.50 378 MET A O 1
ATOM 2875 N N . CYS A 1 379 ? -7.525 -0.906 29.344 1.00 92.06 379 CYS A N 1
ATOM 2876 C CA . CYS A 1 379 ? -8.162 -1.995 28.613 1.00 92.06 379 CYS A CA 1
ATOM 2877 C C . CYS A 1 379 ? -8.675 -1.543 27.233 1.00 92.06 379 CYS A C 1
ATOM 2879 O O . CYS A 1 379 ? -8.502 -2.261 26.247 1.00 92.06 379 CYS A O 1
ATOM 2881 N N . HIS A 1 380 ? -9.254 -0.344 27.141 1.00 90.44 380 HIS A N 1
ATOM 2882 C CA . HIS A 1 380 ? -9.645 0.247 25.862 1.00 90.44 380 HIS A CA 1
ATOM 2883 C C . HIS A 1 380 ? -8.436 0.422 24.925 1.00 90.44 380 HIS A C 1
ATOM 2885 O O . HIS A 1 380 ? -8.452 -0.098 23.810 1.00 90.44 380 HIS A O 1
ATOM 2891 N N . GLU A 1 381 ? -7.363 1.063 25.392 1.00 90.69 381 GLU A N 1
ATOM 2892 C CA . GLU A 1 381 ? -6.164 1.324 24.579 1.00 90.69 381 GLU A CA 1
ATOM 2893 C C . GLU A 1 381 ? -5.451 0.034 24.143 1.00 90.69 381 GLU A C 1
ATOM 2895 O O . GLU A 1 381 ? -5.038 -0.092 22.992 1.00 90.69 381 GLU A O 1
ATOM 2900 N N . ILE A 1 382 ? -5.359 -0.971 25.024 1.00 92.00 382 ILE A N 1
ATOM 2901 C CA . ILE A 1 382 ? -4.818 -2.296 24.676 1.00 92.00 382 ILE A CA 1
ATOM 2902 C C . ILE A 1 382 ? -5.680 -2.957 23.595 1.00 92.00 382 ILE A C 1
ATOM 2904 O O . ILE A 1 382 ? -5.138 -3.530 22.648 1.00 92.00 382 ILE A O 1
ATOM 2908 N N . SER A 1 383 ? -7.008 -2.841 23.695 1.00 91.88 383 SER A N 1
ATOM 2909 C CA . SER A 1 383 ? -7.929 -3.409 22.705 1.00 91.88 383 SER A CA 1
ATOM 2910 C C . SER A 1 383 ? -7.716 -2.815 21.313 1.00 91.88 383 SER A C 1
ATOM 2912 O O . SER A 1 383 ? -7.738 -3.553 20.330 1.00 91.88 383 SER A O 1
ATOM 2914 N N . LEU A 1 384 ? -7.451 -1.507 21.216 1.00 90.19 384 LEU A N 1
ATOM 2915 C CA . LEU A 1 384 ? -7.140 -0.852 19.941 1.00 90.19 384 LEU A CA 1
ATOM 2916 C C . LEU A 1 384 ? -5.732 -1.194 19.445 1.00 90.19 384 LEU A C 1
ATOM 2918 O O . LEU A 1 384 ? -5.558 -1.544 18.274 1.00 90.19 384 LEU A O 1
ATOM 2922 N N . ALA A 1 385 ? -4.735 -1.121 20.331 1.00 90.38 385 ALA A N 1
ATOM 2923 C CA . ALA A 1 385 ? -3.334 -1.345 19.994 1.00 90.38 385 ALA A CA 1
ATOM 2924 C C . ALA A 1 385 ? -3.069 -2.775 19.506 1.00 90.38 385 ALA A C 1
ATOM 2926 O O . ALA A 1 385 ? -2.268 -2.962 18.596 1.00 90.38 385 ALA A O 1
ATOM 2927 N N . VAL A 1 386 ? -3.747 -3.774 20.076 1.00 90.56 386 VAL A N 1
ATOM 2928 C CA . VAL A 1 386 ? -3.630 -5.187 19.678 1.00 90.56 386 VAL A CA 1
ATOM 2929 C C . VAL A 1 386 ? -4.638 -5.546 18.584 1.00 90.56 386 VAL A C 1
ATOM 2931 O O . VAL A 1 386 ? -4.287 -6.236 17.625 1.00 90.56 386 VAL A O 1
ATOM 2934 N N . GLY A 1 387 ? -5.872 -5.044 18.682 1.00 88.31 387 GLY A N 1
ATOM 2935 C CA . GLY A 1 387 ? -6.967 -5.397 17.783 1.00 88.31 387 GLY A CA 1
ATOM 2936 C C . GLY A 1 387 ? -6.729 -4.967 16.335 1.00 88.31 387 GLY A C 1
ATOM 2937 O O . GLY A 1 387 ? -6.841 -5.795 15.433 1.00 88.31 387 GLY A O 1
ATOM 2938 N N . PHE A 1 388 ? -6.326 -3.715 16.076 1.00 87.00 388 PHE A N 1
ATOM 2939 C CA . PHE A 1 388 ? -6.072 -3.277 14.695 1.00 87.00 388 PHE A CA 1
ATOM 2940 C C . PHE A 1 388 ? -4.943 -4.075 14.025 1.00 87.00 388 PHE A C 1
ATOM 2942 O O . PHE A 1 388 ? -5.158 -4.609 12.934 1.00 87.00 388 PHE A O 1
ATOM 2949 N N . PRO A 1 389 ? -3.760 -4.231 14.644 1.00 85.12 389 PRO A N 1
ATOM 2950 C CA . PRO A 1 389 ? -2.692 -5.059 14.087 1.00 85.12 389 PRO A CA 1
ATOM 2951 C C . PRO A 1 389 ? -3.086 -6.532 13.931 1.00 85.12 389 PRO A C 1
ATOM 2953 O O . PRO A 1 389 ? -2.722 -7.134 12.921 1.00 85.12 389 PRO A O 1
ATOM 2956 N N . GLY A 1 390 ? -3.895 -7.077 14.846 1.00 81.12 390 GLY A N 1
ATOM 2957 C CA . GLY A 1 390 ? -4.479 -8.416 14.726 1.00 81.12 390 GLY A CA 1
ATOM 2958 C C . GLY A 1 390 ? -5.408 -8.583 13.520 1.00 81.12 390 GLY A C 1
ATOM 2959 O O . GLY A 1 390 ? -5.452 -9.665 12.937 1.00 81.12 390 GLY A O 1
ATOM 2960 N N . ILE A 1 391 ? -6.101 -7.524 13.085 1.00 80.19 391 ILE A N 1
ATOM 2961 C CA . ILE A 1 391 ? -6.921 -7.534 11.858 1.00 80.19 391 ILE A CA 1
ATOM 2962 C C . ILE A 1 391 ? -6.045 -7.416 10.598 1.00 80.19 391 ILE A C 1
ATOM 2964 O O . ILE A 1 391 ? -6.277 -8.118 9.611 1.00 80.19 391 ILE A O 1
ATOM 2968 N N . PHE A 1 392 ? -5.039 -6.533 10.618 1.00 72.75 392 PHE A N 1
ATOM 2969 C CA . PHE A 1 392 ? -4.154 -6.271 9.472 1.00 72.75 392 PHE A CA 1
ATOM 2970 C C . PHE A 1 392 ? -3.098 -7.362 9.224 1.00 72.75 392 PHE A C 1
ATOM 2972 O O . PHE A 1 392 ? -2.521 -7.410 8.136 1.00 72.75 392 PHE A O 1
ATOM 2979 N N . GLY A 1 393 ? -2.813 -8.191 10.227 1.00 67.31 393 GLY A N 1
ATOM 2980 C CA . GLY A 1 393 ? -1.752 -9.193 10.217 1.00 67.31 393 GLY A CA 1
ATOM 2981 C C . GLY A 1 393 ? -2.049 -10.478 9.432 1.00 67.31 393 GLY A C 1
ATOM 2982 O O . GLY A 1 393 ? -2.914 -10.539 8.555 1.00 67.31 393 GLY A O 1
ATOM 2983 N N . GLY A 1 394 ? -1.333 -11.547 9.789 1.00 62.56 394 GLY A N 1
ATOM 2984 C CA . GLY A 1 394 ? -1.441 -12.904 9.245 1.00 62.56 394 GLY A CA 1
ATOM 2985 C C . GLY A 1 394 ? -2.815 -13.558 9.406 1.00 62.56 394 GLY A C 1
ATOM 2986 O O . GLY A 1 394 ? -3.037 -14.639 8.869 1.00 62.56 394 GLY A O 1
ATOM 2987 N N . ASN A 1 395 ? -3.762 -12.887 10.070 1.00 62.50 395 ASN A N 1
ATOM 2988 C CA . ASN A 1 395 ? -5.132 -13.354 10.219 1.00 62.50 395 ASN A CA 1
ATOM 2989 C C . ASN A 1 395 ? -6.016 -13.173 8.964 1.00 62.50 395 ASN A C 1
ATOM 2991 O O . ASN A 1 395 ? -7.168 -13.602 8.941 1.00 62.50 395 ASN A O 1
ATOM 2995 N N . GLY A 1 396 ? -5.507 -12.540 7.905 1.00 56.69 396 GLY A N 1
ATOM 2996 C CA . GLY A 1 396 ? -6.175 -12.516 6.598 1.00 56.69 396 GLY A CA 1
ATOM 2997 C C . GLY A 1 396 ? -7.303 -11.490 6.434 1.00 56.69 396 GLY A C 1
ATOM 2998 O O . GLY A 1 396 ? -7.833 -11.373 5.331 1.00 56.69 396 GLY A O 1
ATOM 2999 N N . GLY A 1 397 ? -7.617 -10.679 7.451 1.00 58.84 397 GLY A N 1
ATOM 3000 C CA . GLY A 1 397 ? -8.758 -9.749 7.406 1.00 58.84 397 GLY A CA 1
ATOM 3001 C C . GLY A 1 397 ? -8.680 -8.625 6.405 1.00 58.84 397 GLY A C 1
ATOM 3002 O O . GLY A 1 397 ? -9.699 -8.028 6.056 1.00 58.84 397 GLY A O 1
ATOM 3003 N N . GLY A 1 398 ? -7.472 -8.352 5.926 1.00 66.44 398 GLY A N 1
ATOM 3004 C CA . GLY A 1 398 ? -7.223 -7.320 4.940 1.00 66.44 398 GLY A CA 1
ATOM 3005 C C . GLY A 1 398 ? -7.681 -5.934 5.395 1.00 66.44 398 GLY A C 1
ATOM 3006 O O . GLY A 1 398 ? -8.059 -5.682 6.538 1.00 66.44 398 GLY A O 1
ATOM 3007 N N . SER A 1 399 ? -7.645 -5.006 4.449 1.00 66.81 399 SER A N 1
ATOM 3008 C CA . SER A 1 399 ? -8.061 -3.621 4.657 1.00 66.81 399 SER A CA 1
ATOM 3009 C C . SER A 1 399 ? -9.571 -3.465 4.866 1.00 66.81 399 SER A C 1
ATOM 3011 O O . SER A 1 399 ? -9.982 -2.502 5.506 1.00 66.81 399 SER A O 1
ATOM 3013 N N . ILE A 1 400 ? -10.401 -4.395 4.370 1.00 71.38 400 ILE A N 1
ATOM 3014 C CA . ILE A 1 400 ? -11.866 -4.271 4.431 1.00 71.38 400 ILE A CA 1
ATOM 3015 C C . ILE A 1 400 ? -12.410 -4.440 5.848 1.00 71.38 400 ILE A C 1
ATOM 3017 O O . ILE A 1 400 ? -13.234 -3.634 6.273 1.00 71.38 400 ILE A O 1
ATOM 3021 N N . LEU A 1 401 ? -11.939 -5.436 6.607 1.00 75.88 401 LEU A N 1
ATOM 3022 C CA . LEU A 1 401 ? -12.410 -5.653 7.975 1.00 75.88 401 LEU A CA 1
ATOM 3023 C C . LEU A 1 401 ? -11.883 -4.580 8.917 1.00 75.88 401 LEU A C 1
ATOM 3025 O O . LEU A 1 401 ? -12.623 -4.138 9.787 1.00 75.88 401 LEU A O 1
ATOM 3029 N N . ALA A 1 402 ? -10.656 -4.098 8.706 1.00 79.94 402 ALA A N 1
ATOM 3030 C CA . ALA A 1 402 ? -10.136 -2.976 9.477 1.00 79.94 402 ALA A CA 1
ATOM 3031 C C . ALA A 1 402 ? -10.923 -1.688 9.200 1.00 79.94 402 ALA A C 1
ATOM 3033 O O . ALA A 1 402 ? -11.300 -0.987 10.136 1.00 79.94 402 ALA A O 1
ATOM 3034 N N . LEU A 1 403 ? -11.240 -1.406 7.930 1.00 81.50 403 LEU A N 1
ATOM 3035 C CA . LEU A 1 403 ? -12.095 -0.278 7.558 1.00 81.50 403 LEU A CA 1
ATOM 3036 C C . LEU A 1 403 ? -13.506 -0.431 8.135 1.00 81.50 403 LEU A C 1
ATOM 3038 O O . LEU A 1 403 ? -14.071 0.538 8.630 1.00 81.50 403 LEU A O 1
ATOM 3042 N N . THR A 1 404 ? -14.060 -1.643 8.110 1.00 83.81 404 THR A N 1
ATOM 3043 C CA . THR A 1 404 ? -15.381 -1.938 8.679 1.00 83.81 404 THR A CA 1
ATOM 3044 C C . THR A 1 404 ? -15.377 -1.746 10.193 1.00 83.81 404 THR A C 1
ATOM 3046 O O . THR A 1 404 ? -16.269 -1.089 10.719 1.00 83.81 404 THR A O 1
ATOM 3049 N N . ALA A 1 405 ? -14.350 -2.240 10.890 1.00 86.25 405 ALA A N 1
ATOM 3050 C CA . ALA A 1 405 ? -14.173 -2.043 12.325 1.00 86.25 405 ALA A CA 1
ATOM 3051 C C . ALA A 1 405 ? -14.038 -0.555 12.666 1.00 86.25 405 ALA A C 1
ATOM 3053 O O . ALA A 1 405 ? -14.677 -0.085 13.602 1.00 86.25 405 ALA A O 1
ATOM 3054 N N . GLN A 1 406 ? -13.271 0.199 11.870 1.00 87.69 406 GLN A N 1
ATOM 3055 C CA . GLN A 1 406 ? -13.120 1.643 12.035 1.00 87.69 406 GLN A CA 1
ATOM 3056 C C . GLN A 1 406 ? -14.442 2.380 11.802 1.00 87.69 406 GLN A C 1
ATOM 3058 O O . GLN A 1 406 ? -14.796 3.253 12.588 1.00 87.69 406 GLN A O 1
ATOM 3063 N N . LEU A 1 407 ? -15.183 2.038 10.745 1.00 87.94 407 LEU A N 1
ATOM 3064 C CA . LEU A 1 407 ? -16.458 2.672 10.412 1.00 87.94 407 LEU A CA 1
ATOM 3065 C C . LEU A 1 407 ? -17.516 2.379 11.480 1.00 87.94 407 LEU A C 1
ATOM 3067 O O . LEU A 1 407 ? -18.173 3.298 11.963 1.00 87.94 407 LEU A O 1
ATOM 3071 N N . MET A 1 408 ? -17.652 1.112 11.880 1.00 88.44 408 MET A N 1
ATOM 3072 C CA . MET A 1 408 ? -18.555 0.704 12.955 1.00 88.44 408 MET A CA 1
ATOM 3073 C C . MET A 1 408 ? -18.150 1.335 14.288 1.00 88.44 408 MET A C 1
ATOM 3075 O O . MET A 1 408 ? -19.005 1.858 14.993 1.00 88.44 408 MET A O 1
ATOM 3079 N N . GLY A 1 409 ? -16.857 1.335 14.615 1.00 86.62 409 GLY A N 1
ATOM 3080 C CA . GLY A 1 409 ? -16.321 1.950 15.826 1.00 86.62 409 GLY A CA 1
ATOM 3081 C C . GLY A 1 409 ? -16.567 3.457 15.874 1.00 86.62 409 GLY A C 1
ATOM 3082 O O . GLY A 1 409 ? -17.059 3.960 16.878 1.00 86.62 409 GLY A O 1
ATOM 3083 N N . ALA A 1 410 ? -16.313 4.174 14.777 1.00 87.25 410 ALA A N 1
ATOM 3084 C CA . ALA A 1 410 ? -16.590 5.606 14.672 1.00 87.25 410 ALA A CA 1
ATOM 3085 C C . ALA A 1 410 ? -18.092 5.907 14.789 1.00 87.25 410 ALA A C 1
ATOM 3087 O O . ALA A 1 410 ? -18.487 6.832 15.495 1.00 87.25 410 ALA A O 1
ATOM 3088 N N . PHE A 1 411 ? -18.945 5.096 14.158 1.00 87.69 411 PHE A N 1
ATOM 3089 C CA . PHE A 1 411 ? -20.395 5.229 14.288 1.00 87.69 411 PHE A CA 1
ATOM 3090 C C . PHE A 1 411 ? -20.865 4.999 15.733 1.00 87.69 411 PHE A C 1
ATOM 3092 O O . PHE A 1 411 ? -21.651 5.787 16.259 1.00 87.69 411 PHE A O 1
ATOM 3099 N N . LEU A 1 412 ? -20.343 3.965 16.402 1.00 87.06 412 LEU A N 1
ATOM 3100 C CA . LEU A 1 412 ? -20.614 3.700 17.817 1.00 87.06 412 LEU A CA 1
ATOM 3101 C C . LEU A 1 412 ? -20.145 4.856 18.700 1.00 87.06 412 LEU A C 1
ATOM 3103 O O . LEU A 1 412 ? -20.909 5.294 19.551 1.00 87.06 412 LEU A O 1
ATOM 3107 N N . MET A 1 413 ? -18.950 5.397 18.472 1.00 86.56 413 MET A N 1
ATOM 3108 C CA . MET A 1 413 ? -18.440 6.565 19.192 1.00 86.56 413 MET A CA 1
ATOM 3109 C C . MET A 1 413 ? -19.379 7.772 19.043 1.00 86.56 413 MET A C 1
ATOM 3111 O O . MET A 1 413 ? -19.787 8.360 20.046 1.00 86.56 413 MET A O 1
ATOM 3115 N N . CYS A 1 414 ? -19.771 8.113 17.812 1.00 83.62 414 CYS A N 1
ATOM 3116 C CA . CYS A 1 414 ? -20.648 9.253 17.535 1.00 83.62 414 CYS A CA 1
ATOM 3117 C C . CYS A 1 414 ? -22.056 9.102 18.125 1.00 83.62 414 CYS A C 1
ATOM 3119 O O . CYS A 1 414 ? -22.680 10.110 18.447 1.00 83.62 414 CYS A O 1
ATOM 3121 N N . LEU A 1 415 ? -22.570 7.878 18.274 1.00 84.56 415 LEU A N 1
ATOM 3122 C CA . LEU A 1 415 ? -23.878 7.635 18.888 1.00 84.56 415 LEU A CA 1
ATOM 3123 C C . LEU A 1 415 ? -23.812 7.502 20.412 1.00 84.56 415 LEU A C 1
ATOM 3125 O O . LEU A 1 415 ? -24.666 8.037 21.119 1.00 84.56 415 LEU A O 1
ATOM 3129 N N . LEU A 1 416 ? -22.820 6.776 20.930 1.00 86.94 416 LEU A N 1
ATOM 3130 C CA . LEU A 1 416 ? -22.730 6.439 22.348 1.00 86.94 416 LEU A CA 1
ATOM 3131 C C . LEU A 1 416 ? -22.225 7.608 23.193 1.00 86.94 416 LEU A C 1
ATOM 3133 O O . LEU A 1 416 ? -22.655 7.723 24.339 1.00 86.94 416 LEU A O 1
ATOM 3137 N N . ALA A 1 417 ? -21.400 8.506 22.646 1.00 84.38 417 ALA A N 1
ATOM 3138 C CA . ALA A 1 417 ? -20.940 9.677 23.391 1.00 84.38 417 ALA A CA 1
ATOM 3139 C C . ALA A 1 417 ? -22.096 10.642 23.748 1.00 84.38 417 ALA A C 1
ATOM 3141 O O . ALA A 1 417 ? -22.309 10.861 24.944 1.00 84.38 417 ALA A O 1
ATOM 3142 N N . PRO A 1 418 ? -22.935 11.132 22.808 1.00 83.94 418 PRO A N 1
ATOM 3143 C CA . PRO A 1 418 ? -24.106 11.947 23.158 1.00 83.94 418 PRO A CA 1
ATOM 3144 C C . PRO A 1 418 ? -25.135 11.186 24.004 1.00 83.94 418 PRO A C 1
ATOM 3146 O O . PRO A 1 418 ? -25.834 11.774 24.831 1.00 83.94 418 PRO A O 1
ATOM 3149 N N . TYR A 1 419 ? -25.223 9.864 23.830 1.00 86.25 419 TYR A N 1
ATOM 3150 C CA . TYR A 1 419 ? -26.085 9.017 24.653 1.00 86.25 419 TYR A CA 1
ATOM 3151 C C . TYR A 1 419 ? -25.628 8.972 26.114 1.00 86.25 419 TYR A C 1
ATOM 3153 O O . TYR A 1 419 ? -26.448 9.106 27.026 1.00 86.25 419 TYR A O 1
ATOM 3161 N N . SER A 1 420 ? -24.320 8.840 26.337 1.00 86.25 420 SER A N 1
ATOM 3162 C CA . SER A 1 420 ? -23.706 8.874 27.665 1.00 86.25 420 SER A CA 1
ATOM 3163 C C . SER A 1 420 ? -23.905 10.238 28.346 1.00 86.25 420 SER A C 1
ATOM 3165 O O . SER A 1 420 ? -24.272 10.298 29.520 1.00 86.25 420 SER A O 1
ATOM 3167 N N . GLU A 1 421 ? -23.794 11.335 27.591 1.00 81.94 421 GLU A N 1
ATOM 3168 C CA . GLU A 1 421 ? -24.064 12.687 28.083 1.00 81.94 421 GLU A CA 1
ATOM 3169 C C . GLU A 1 421 ? -25.548 12.863 28.470 1.00 81.94 421 GLU A C 1
ATOM 3171 O O . GLU A 1 421 ? -25.889 13.371 29.541 1.00 81.94 421 GLU A O 1
ATOM 3176 N N . GLY A 1 422 ? -26.460 12.369 27.629 1.00 84.31 422 GLY A N 1
ATOM 3177 C CA . GLY A 1 422 ? -27.893 12.388 27.910 1.00 84.31 422 GLY A CA 1
ATOM 3178 C C . GLY A 1 422 ? -28.269 11.608 29.175 1.00 84.31 422 GLY A C 1
ATOM 3179 O O . GLY A 1 422 ? -29.164 12.031 29.917 1.00 84.31 422 GLY A O 1
ATOM 3180 N N . TYR A 1 423 ? -27.575 10.496 29.440 1.00 86.38 423 TYR A N 1
ATOM 3181 C CA . TYR A 1 423 ? -27.714 9.730 30.678 1.00 86.38 423 TYR A CA 1
ATOM 3182 C C . TYR A 1 423 ? -27.266 10.544 31.901 1.00 86.38 423 TYR A C 1
ATOM 3184 O O . TYR A 1 423 ? -28.016 10.624 32.876 1.00 86.38 423 TYR A O 1
ATOM 3192 N N . ILE A 1 424 ? -26.093 11.189 31.857 1.00 83.31 424 ILE A N 1
ATOM 3193 C CA . ILE A 1 424 ? -25.583 11.928 33.021 1.00 83.31 424 ILE A CA 1
ATOM 3194 C C . ILE A 1 424 ? -26.408 13.184 33.334 1.00 83.31 424 ILE A C 1
ATOM 3196 O O . ILE A 1 424 ? -26.609 13.504 34.506 1.00 83.31 424 ILE A O 1
ATOM 3200 N N . ILE A 1 425 ? -26.946 13.863 32.315 1.00 82.56 425 ILE A N 1
ATOM 3201 C CA . ILE A 1 425 ? -27.868 14.996 32.498 1.00 82.56 425 ILE A CA 1
ATOM 3202 C C . ILE A 1 425 ? -29.122 14.551 33.253 1.00 82.56 425 ILE A C 1
ATOM 3204 O O . ILE A 1 425 ? -29.542 15.219 34.198 1.00 82.56 425 ILE A O 1
ATOM 3208 N N . GLU A 1 426 ? -29.708 13.412 32.867 1.00 86.19 426 GLU A N 1
ATOM 3209 C CA . GLU A 1 426 ? -30.876 12.884 33.573 1.00 86.19 426 GLU A CA 1
ATOM 3210 C C . GLU A 1 426 ? -30.511 12.466 34.997 1.00 86.19 426 GLU A C 1
ATOM 3212 O O . GLU A 1 426 ? -31.238 12.786 35.930 1.00 86.19 426 GLU A O 1
ATOM 3217 N N . TYR A 1 427 ? -29.373 11.796 35.180 1.00 83.38 427 TYR A N 1
ATOM 3218 C CA . TYR A 1 427 ? -28.903 11.363 36.494 1.00 83.38 427 TYR A CA 1
ATOM 3219 C C . TYR A 1 427 ? -28.729 12.546 37.458 1.00 83.38 427 TYR A C 1
ATOM 3221 O O . TYR A 1 427 ? -29.218 12.494 38.583 1.00 83.38 427 TYR A O 1
ATOM 3229 N N . LYS A 1 428 ? -28.101 13.643 37.012 1.00 81.56 428 LYS A N 1
ATOM 3230 C CA . LYS A 1 428 ? -27.883 14.856 37.825 1.00 81.56 428 LYS A CA 1
ATOM 3231 C C . LYS A 1 428 ? -29.167 15.620 38.162 1.00 81.56 428 LYS A C 1
ATOM 3233 O O . LYS A 1 428 ? -29.151 16.452 39.063 1.00 81.56 428 LYS A O 1
ATOM 3238 N N . ARG A 1 429 ? -30.264 15.376 37.441 1.00 82.94 429 ARG A N 1
ATOM 3239 C CA . ARG A 1 429 ? -31.548 16.054 37.661 1.00 82.94 429 ARG A CA 1
ATOM 3240 C C . ARG A 1 429 ? -32.279 15.551 38.906 1.00 82.94 429 ARG A C 1
ATOM 3242 O O . ARG A 1 429 ? -33.122 16.271 39.438 1.00 82.94 429 ARG A O 1
ATOM 3249 N N . HIS A 1 430 ? -31.994 14.324 39.335 1.00 83.06 430 HIS A N 1
ATOM 3250 C CA . HIS A 1 430 ? -32.703 13.669 40.431 1.00 83.06 430 HIS A CA 1
ATOM 3251 C C . HIS A 1 430 ? -31.881 13.705 41.719 1.00 83.06 430 HIS A C 1
ATOM 3253 O O . HIS A 1 430 ? -30.676 13.461 41.715 1.00 83.06 430 HIS A O 1
ATOM 3259 N N . ASP A 1 431 ? -32.552 13.986 42.835 1.00 79.69 431 ASP A N 1
ATOM 3260 C CA . ASP A 1 431 ? -31.967 13.874 44.172 1.00 79.69 431 ASP A CA 1
ATOM 3261 C C . ASP A 1 431 ? -31.832 12.383 44.546 1.00 79.69 431 ASP A C 1
ATOM 3263 O O . ASP A 1 431 ? -32.817 11.644 44.419 1.00 79.69 431 ASP A O 1
ATOM 3267 N N . PRO A 1 432 ? -30.659 11.923 45.035 1.00 71.62 432 PRO A N 1
ATOM 3268 C CA . PRO A 1 432 ? -30.469 10.583 45.595 1.00 71.62 432 PRO A CA 1
ATOM 3269 C C . PRO A 1 432 ? -31.567 10.120 46.563 1.00 71.62 432 PRO A C 1
ATOM 3271 O O . PRO A 1 432 ? -31.882 8.932 46.603 1.00 71.62 432 PRO A O 1
ATOM 3274 N N . SER A 1 433 ? -32.170 11.044 47.313 1.00 74.69 433 SER A N 1
ATOM 3275 C CA . SER A 1 433 ? -33.202 10.746 48.316 1.00 74.69 433 SER A CA 1
ATOM 3276 C C . SER A 1 433 ? -34.573 10.427 47.703 1.00 74.69 433 SER A C 1
ATOM 3278 O O . SER A 1 433 ? -35.361 9.699 48.300 1.00 74.69 433 SER A O 1
ATOM 3280 N N . ASN A 1 434 ? -34.852 10.939 46.500 1.00 79.69 434 ASN A N 1
ATOM 3281 C CA . ASN A 1 434 ? -36.119 10.775 45.782 1.00 79.69 434 ASN A CA 1
ATOM 3282 C C . ASN A 1 434 ? -35.869 10.121 44.418 1.00 79.69 434 ASN A C 1
ATOM 3284 O O . ASN A 1 434 ? -36.136 10.699 43.362 1.00 79.69 434 ASN A O 1
ATOM 3288 N N . TRP A 1 435 ? -35.316 8.905 44.441 1.00 82.81 435 TRP A N 1
ATOM 3289 C CA . TRP A 1 435 ? -34.879 8.232 43.222 1.00 82.81 435 TRP A CA 1
ATOM 3290 C C . TRP A 1 435 ? -36.065 7.869 42.310 1.00 82.81 435 TRP A C 1
ATOM 3292 O O . TRP A 1 435 ? -36.973 7.153 42.743 1.00 82.81 435 TRP A O 1
ATOM 3302 N N . PRO A 1 436 ? -36.058 8.259 41.023 1.00 81.94 436 PRO A N 1
ATOM 3303 C CA . PRO A 1 436 ? -37.203 8.083 40.123 1.00 81.94 436 PRO A CA 1
ATOM 3304 C C . PRO A 1 436 ? -37.523 6.614 39.826 1.00 81.94 436 PRO A C 1
ATOM 3306 O O . PRO A 1 436 ? -38.624 6.298 39.385 1.00 81.94 436 PRO A O 1
ATOM 3309 N N . THR A 1 437 ? -36.569 5.708 40.054 1.00 82.69 437 THR A N 1
ATOM 3310 C CA . THR A 1 437 ? -36.751 4.262 39.874 1.00 82.69 437 THR A CA 1
ATOM 3311 C C . THR A 1 437 ? -36.877 3.502 41.195 1.00 82.69 437 THR A C 1
ATOM 3313 O O . THR A 1 437 ? -36.797 2.271 41.195 1.00 82.69 437 THR A O 1
ATOM 3316 N N . ALA A 1 438 ? -37.065 4.197 42.324 1.00 79.50 438 ALA A N 1
ATOM 3317 C CA . ALA A 1 438 ? -37.358 3.558 43.604 1.00 79.50 438 ALA A CA 1
ATOM 3318 C C . ALA A 1 438 ? -38.677 2.768 43.510 1.00 79.50 438 ALA A C 1
ATOM 3320 O O . ALA A 1 438 ? -39.687 3.268 43.021 1.00 79.50 438 ALA A O 1
ATOM 3321 N N . GLY A 1 439 ? -38.660 1.499 43.928 1.00 78.94 439 GLY A N 1
ATOM 3322 C CA . GLY A 1 439 ? -39.828 0.609 43.852 1.00 78.94 439 GLY A CA 1
ATOM 3323 C C . GLY A 1 439 ? -40.125 0.014 42.466 1.00 78.94 439 GLY A C 1
ATOM 3324 O O . GLY A 1 439 ? -41.055 -0.780 42.339 1.00 78.94 439 GLY A O 1
ATOM 3325 N N . MET A 1 440 ? -39.340 0.328 41.426 1.00 87.12 440 MET A N 1
ATOM 3326 C CA . MET A 1 440 ? -39.470 -0.312 40.109 1.00 87.12 440 MET A CA 1
ATOM 3327 C C . MET A 1 440 ? -38.701 -1.641 40.041 1.00 87.12 440 MET A C 1
ATOM 3329 O O . MET A 1 440 ? -37.659 -1.817 40.672 1.00 87.12 440 MET A O 1
ATOM 3333 N N . THR A 1 441 ? -39.169 -2.583 39.214 1.00 86.88 441 THR A N 1
ATOM 3334 C CA . THR A 1 441 ? -38.388 -3.790 38.893 1.00 86.88 441 THR A CA 1
ATOM 3335 C C . THR A 1 441 ? -37.113 -3.415 38.130 1.00 86.88 441 THR A C 1
ATOM 3337 O O . THR A 1 441 ? -37.095 -2.435 37.384 1.00 86.88 441 THR A O 1
ATOM 3340 N N . ARG A 1 442 ? -36.045 -4.217 38.263 1.00 81.19 442 ARG A N 1
ATOM 3341 C CA . ARG A 1 442 ? -34.729 -3.948 37.639 1.00 81.19 442 ARG A CA 1
ATOM 3342 C C . ARG A 1 442 ? -34.822 -3.653 36.138 1.00 81.19 442 ARG A C 1
ATOM 3344 O O . ARG A 1 442 ? -34.146 -2.766 35.631 1.00 81.19 442 ARG A O 1
ATOM 3351 N N . TRP A 1 443 ? -35.698 -4.369 35.438 1.00 83.44 443 TRP A N 1
ATOM 3352 C CA . TRP A 1 443 ? -35.920 -4.190 34.006 1.00 83.44 443 TRP A CA 1
ATOM 3353 C C . TRP A 1 443 ? -36.654 -2.887 33.665 1.00 83.44 443 TRP A C 1
ATOM 3355 O O . TRP A 1 443 ? -36.295 -2.208 32.705 1.00 83.44 443 TRP A O 1
ATOM 3365 N N . ASN A 1 444 ? -37.647 -2.497 34.468 1.00 86.75 444 ASN A N 1
ATOM 3366 C CA . ASN A 1 444 ? -38.354 -1.229 34.286 1.00 86.75 444 ASN A CA 1
ATOM 3367 C C . ASN A 1 444 ? -37.458 -0.035 34.626 1.00 86.75 444 ASN A C 1
ATOM 3369 O O . ASN A 1 444 ? -37.495 0.968 33.916 1.00 86.75 444 ASN A O 1
ATOM 3373 N N . ALA A 1 445 ? -36.605 -0.175 35.644 1.00 84.12 445 ALA A N 1
ATOM 3374 C CA . ALA A 1 445 ? -35.586 0.811 35.970 1.00 84.12 445 ALA A CA 1
ATOM 3375 C C . ALA A 1 445 ? -34.593 0.985 34.809 1.00 84.12 445 ALA A C 1
ATOM 3377 O O . ALA A 1 445 ? -34.392 2.105 34.348 1.00 84.12 445 ALA A O 1
ATOM 3378 N N . LEU A 1 446 ? -34.046 -0.111 34.264 1.00 85.06 446 LEU A N 1
ATOM 3379 C CA . LEU A 1 446 ? -33.152 -0.050 33.103 1.00 85.06 446 LEU A CA 1
ATOM 3380 C C . LEU A 1 446 ? -33.827 0.643 31.912 1.00 85.06 446 LEU A C 1
ATOM 3382 O O . LEU A 1 446 ? -33.269 1.582 31.354 1.00 85.06 446 LEU A O 1
ATOM 3386 N N . ARG A 1 447 ? -35.058 0.238 31.572 1.00 87.25 447 ARG A N 1
ATOM 3387 C CA . ARG A 1 447 ? -35.840 0.852 30.487 1.00 87.25 447 ARG A CA 1
ATOM 3388 C C . ARG A 1 447 ? -36.087 2.343 30.697 1.00 87.25 447 ARG A C 1
ATOM 3390 O O . ARG A 1 447 ? -36.085 3.092 29.722 1.00 87.25 447 ARG A O 1
ATOM 3397 N N . TYR A 1 448 ? -36.336 2.772 31.935 1.00 88.94 448 TYR A N 1
ATOM 3398 C CA . TYR A 1 448 ? -36.497 4.186 32.263 1.00 88.94 448 TYR A CA 1
ATOM 3399 C C . TYR A 1 448 ? -35.219 4.958 31.929 1.00 88.94 448 TYR A C 1
ATOM 3401 O O . TYR A 1 448 ? -35.272 5.897 31.134 1.00 88.94 448 TYR A O 1
ATOM 3409 N N . TRP A 1 449 ? -34.075 4.514 32.455 1.00 86.75 449 TRP A N 1
ATOM 3410 C CA . TRP A 1 449 ? -32.789 5.178 32.244 1.00 86.75 449 TRP A CA 1
ATOM 3411 C C . TRP A 1 449 ? -32.382 5.193 30.772 1.00 86.75 449 TRP A C 1
ATOM 3413 O O . TRP A 1 449 ? -32.024 6.249 30.257 1.00 86.75 449 TRP A O 1
ATOM 3423 N N . THR A 1 450 ? -32.537 4.079 30.052 1.00 86.12 450 THR A N 1
ATOM 3424 C CA . THR A 1 450 ? -32.215 4.032 28.618 1.00 86.12 450 THR A CA 1
ATOM 3425 C C . THR A 1 450 ? -33.137 4.925 27.786 1.00 86.12 450 THR A C 1
ATOM 3427 O O . THR A 1 450 ? -32.703 5.579 26.837 1.00 86.12 450 THR A O 1
ATOM 3430 N N . LYS A 1 451 ? -34.425 5.004 28.148 1.00 89.19 451 LYS A N 1
ATOM 3431 C CA . LYS A 1 451 ? -35.400 5.861 27.459 1.00 89.19 451 LYS A CA 1
ATOM 3432 C C . LYS A 1 451 ? -35.112 7.342 27.687 1.00 89.19 451 LYS A C 1
ATOM 3434 O O . LYS A 1 451 ? -35.211 8.120 26.740 1.00 89.19 451 LYS A O 1
ATOM 3439 N N . GLN A 1 452 ? -34.791 7.745 28.915 1.00 87.50 452 GLN A N 1
ATOM 3440 C CA . GLN A 1 452 ? -34.467 9.144 29.201 1.00 87.50 452 GLN A CA 1
ATOM 3441 C C . GLN A 1 452 ? -33.119 9.545 28.600 1.00 87.50 452 GLN A C 1
ATOM 3443 O O . GLN A 1 452 ? -33.041 10.595 27.965 1.00 87.50 452 GLN A O 1
ATOM 3448 N N . ALA A 1 453 ? -32.110 8.671 28.682 1.00 85.94 453 ALA A N 1
ATOM 3449 C CA . ALA A 1 453 ? -30.827 8.870 28.014 1.00 85.94 453 ALA A CA 1
ATOM 3450 C C . ALA A 1 453 ? -31.017 9.103 26.508 1.00 85.94 453 ALA A C 1
ATOM 3452 O O . ALA A 1 453 ? -30.521 10.091 25.980 1.00 85.94 453 ALA A O 1
ATOM 3453 N N . SER A 1 454 ? -31.834 8.285 25.832 1.00 87.31 454 SER A N 1
ATOM 3454 C CA . SER A 1 454 ? -32.149 8.463 24.406 1.00 87.31 454 SER A CA 1
ATOM 3455 C C . SER A 1 454 ? -32.873 9.785 24.101 1.00 87.31 454 SER A C 1
ATOM 3457 O O . SER A 1 454 ? -32.544 10.464 23.128 1.00 87.31 454 SER A O 1
ATOM 3459 N N . LYS A 1 455 ? -33.829 10.206 24.942 1.00 88.00 455 LYS A N 1
ATOM 3460 C CA . LYS A 1 455 ? -34.521 11.495 24.763 1.00 88.00 455 LYS A CA 1
ATOM 3461 C C . LYS A 1 455 ? -33.573 12.686 24.886 1.00 88.00 455 LYS A C 1
ATOM 3463 O O . LYS A 1 455 ? -33.675 13.615 24.087 1.00 88.00 455 LYS A O 1
ATOM 3468 N N . ASN A 1 456 ? -32.685 12.671 25.877 1.00 85.94 456 ASN A N 1
ATOM 3469 C CA . ASN A 1 456 ? -31.716 13.746 26.091 1.00 85.94 456 ASN A CA 1
ATOM 3470 C C . ASN A 1 456 ? -30.603 13.708 25.033 1.00 85.94 456 ASN A C 1
ATOM 3472 O O . ASN A 1 456 ? -30.246 14.752 24.502 1.00 85.94 456 ASN A O 1
ATOM 3476 N N . CYS A 1 457 ? -30.167 12.515 24.622 1.00 84.88 457 CYS A N 1
ATOM 3477 C CA . CYS A 1 457 ? -29.256 12.304 23.497 1.00 84.88 457 CYS A CA 1
ATOM 3478 C C . CYS A 1 457 ? -29.759 12.985 22.222 1.00 84.88 457 CYS A C 1
ATOM 3480 O O . CYS A 1 457 ? -29.026 13.746 21.604 1.00 84.88 457 CYS A O 1
ATOM 3482 N N . ASN A 1 458 ? -31.024 12.767 21.842 1.00 85.31 458 ASN A N 1
ATOM 3483 C CA . ASN A 1 458 ? -31.591 13.378 20.635 1.00 85.31 458 ASN A CA 1
ATOM 3484 C C . ASN A 1 458 ? -31.648 14.910 20.725 1.00 85.31 458 ASN A C 1
ATOM 3486 O O . ASN A 1 458 ? -31.468 15.588 19.716 1.00 85.31 458 ASN A O 1
ATOM 3490 N N . LYS A 1 459 ? -31.870 15.465 21.924 1.00 84.25 459 LYS A N 1
ATOM 3491 C CA . LYS A 1 459 ? -31.824 16.917 22.147 1.00 84.25 459 LYS A CA 1
ATOM 3492 C C . LYS A 1 459 ? -30.403 17.463 22.023 1.00 84.25 459 LYS A C 1
ATOM 3494 O O . LYS A 1 459 ? -30.222 18.469 21.348 1.00 84.25 459 LYS A O 1
ATOM 3499 N N . ASN A 1 460 ? -29.416 16.800 22.627 1.00 77.88 460 ASN A N 1
ATOM 3500 C CA . ASN A 1 460 ? -28.008 17.199 22.541 1.00 77.88 460 ASN A CA 1
ATOM 3501 C C . ASN A 1 460 ? -27.483 17.075 21.107 1.00 77.88 460 ASN A C 1
ATOM 3503 O O . ASN A 1 460 ? -26.813 17.977 20.615 1.00 77.88 460 ASN A O 1
ATOM 3507 N N . LEU A 1 461 ? -27.858 16.004 20.403 1.00 80.31 461 LEU A N 1
ATOM 3508 C CA . LEU A 1 461 ? -27.509 15.805 19.001 1.00 80.31 461 LEU A CA 1
ATOM 3509 C C . LEU A 1 461 ? -28.128 16.884 18.109 1.00 80.31 461 LEU A C 1
ATOM 3511 O O . LEU A 1 461 ? -27.435 17.439 17.267 1.00 80.31 461 LEU A O 1
ATOM 3515 N N . ALA A 1 462 ? -29.402 17.233 18.314 1.00 81.75 462 ALA A N 1
ATOM 3516 C CA . ALA A 1 462 ? -30.017 18.351 17.601 1.00 81.75 462 ALA A CA 1
ATOM 3517 C C . ALA A 1 462 ? -29.303 19.676 17.918 1.00 81.75 462 ALA A C 1
ATOM 3519 O O . ALA A 1 462 ? -28.974 20.428 17.004 1.00 81.75 462 ALA A O 1
ATOM 3520 N N . ALA A 1 463 ? -28.990 19.923 19.194 1.00 75.69 463 ALA A N 1
ATOM 3521 C CA . ALA A 1 463 ? -28.276 21.119 19.625 1.00 75.69 463 ALA A CA 1
ATOM 3522 C C . ALA A 1 463 ? -26.886 21.240 18.981 1.00 75.69 463 ALA A C 1
ATOM 3524 O O . ALA A 1 463 ? -26.511 22.340 18.595 1.00 75.69 463 ALA A O 1
ATOM 3525 N N . LEU A 1 464 ? -26.152 20.142 18.779 1.00 72.19 464 LEU A N 1
ATOM 3526 C CA . LEU A 1 464 ? -24.864 20.163 18.070 1.00 72.19 464 LEU A CA 1
ATOM 3527 C C . LEU A 1 464 ? -24.966 20.761 16.656 1.00 72.19 464 LEU A C 1
ATOM 3529 O O . LEU A 1 464 ? -24.023 21.405 16.206 1.00 72.19 464 LEU A O 1
ATOM 3533 N N . PHE A 1 465 ? -26.101 20.592 15.970 1.00 76.88 465 PHE A N 1
ATOM 3534 C CA . PHE A 1 465 ? -26.315 21.135 14.622 1.00 76.88 465 PHE A CA 1
ATOM 3535 C C . PHE A 1 465 ? -27.020 22.495 14.602 1.00 76.88 465 PHE A C 1
ATOM 3537 O O . PHE A 1 465 ? -26.921 23.213 13.610 1.00 76.88 465 PHE A O 1
ATOM 3544 N N . THR A 1 466 ? -27.751 22.853 15.661 1.00 79.50 466 THR A N 1
ATOM 3545 C CA . THR A 1 466 ? -28.584 24.068 15.677 1.00 79.50 466 THR A CA 1
ATOM 3546 C C . THR A 1 466 ? -28.065 25.176 16.587 1.00 79.50 466 THR A C 1
ATOM 3548 O O . THR A 1 466 ? -28.560 26.299 16.499 1.00 79.50 466 THR A O 1
ATOM 3551 N N . LYS A 1 467 ? -27.135 24.888 17.506 1.00 71.75 467 LYS A N 1
ATOM 3552 C CA . LYS A 1 467 ? -26.698 25.844 18.530 1.00 71.75 467 LYS A CA 1
ATOM 3553 C C . LYS A 1 467 ? -25.499 26.654 18.040 1.00 71.75 467 LYS A C 1
ATOM 3555 O O . LYS A 1 467 ? -24.449 26.108 17.715 1.00 71.75 467 LYS A O 1
ATOM 3560 N N . ASP A 1 468 ? -25.656 27.973 18.027 1.00 71.75 468 ASP A N 1
ATOM 3561 C CA . ASP A 1 468 ? -24.564 28.904 17.750 1.00 71.75 468 ASP A CA 1
ATOM 3562 C C . ASP A 1 468 ? -23.744 29.130 19.030 1.00 71.75 468 ASP A C 1
ATOM 3564 O O . ASP A 1 468 ? -24.069 29.973 19.870 1.00 71.75 468 ASP A O 1
ATOM 3568 N N . LEU A 1 469 ? -22.674 28.345 19.177 1.00 72.19 469 LEU A N 1
ATOM 3569 C CA . LEU A 1 469 ? -21.738 28.405 20.307 1.00 72.19 469 LEU A CA 1
ATOM 3570 C C . LEU A 1 469 ? -21.179 29.812 20.546 1.00 72.19 469 LEU A C 1
ATOM 3572 O O . LEU A 1 469 ? -20.957 30.192 21.694 1.00 72.19 469 LEU A O 1
ATOM 3576 N N . ARG A 1 470 ? -20.972 30.601 19.484 1.00 71.69 470 ARG A N 1
ATOM 3577 C CA . ARG A 1 470 ? -20.431 31.959 19.601 1.00 71.69 470 ARG A CA 1
ATOM 3578 C C . ARG A 1 470 ? -21.429 32.880 20.291 1.00 71.69 470 ARG A C 1
ATOM 3580 O O . ARG A 1 470 ? -21.036 33.674 21.141 1.00 71.69 470 ARG A O 1
ATOM 3587 N N . ARG A 1 471 ? -22.708 32.772 19.935 1.00 73.75 471 ARG A N 1
ATOM 3588 C CA . ARG A 1 471 ? -23.777 33.570 20.541 1.00 73.75 471 ARG A CA 1
ATOM 3589 C C . ARG A 1 471 ? -23.966 33.225 22.015 1.00 73.75 471 ARG A C 1
ATOM 3591 O O . ARG A 1 471 ? -24.066 34.133 22.831 1.00 73.75 471 ARG A O 1
ATOM 3598 N N . ASP A 1 472 ? -23.956 31.939 22.353 1.00 69.38 472 ASP A N 1
ATOM 3599 C CA . ASP A 1 472 ? -24.104 31.482 23.739 1.00 69.38 472 ASP A CA 1
ATOM 3600 C C . ASP A 1 472 ? -22.916 31.888 24.617 1.00 69.38 472 ASP A C 1
ATOM 3602 O O . ASP A 1 472 ? -23.116 32.346 25.738 1.00 69.38 472 ASP A O 1
ATOM 3606 N N . LEU A 1 473 ? -21.684 31.785 24.107 1.00 69.00 473 LEU A N 1
ATOM 3607 C CA . LEU A 1 473 ? -20.493 32.249 24.825 1.00 69.00 473 LEU A CA 1
ATOM 3608 C C . LEU A 1 473 ? -20.545 33.754 25.090 1.00 69.00 473 LEU A C 1
ATOM 3610 O O . LEU A 1 473 ? -20.256 34.185 26.202 1.00 69.00 473 LEU A O 1
ATOM 3614 N N . LEU A 1 474 ? -20.952 34.548 24.097 1.00 70.69 474 LEU A N 1
ATOM 3615 C CA . LEU A 1 474 ? -21.110 35.993 24.264 1.00 70.69 474 LEU A CA 1
ATOM 3616 C C . LEU A 1 474 ? -22.191 36.330 25.298 1.00 70.69 474 LEU A C 1
ATOM 3618 O O . LEU A 1 474 ? -21.958 37.184 26.145 1.00 70.69 474 LEU A O 1
ATOM 3622 N N . LEU A 1 475 ? -23.317 35.614 25.296 1.00 70.94 475 LEU A N 1
ATOM 3623 C CA . LEU A 1 475 ? -24.383 35.799 26.285 1.00 70.94 475 LEU A CA 1
ATOM 3624 C C . LEU A 1 475 ? -23.958 35.381 27.702 1.00 70.94 475 LEU A C 1
ATOM 3626 O O . LEU A 1 475 ? -24.336 36.044 28.665 1.00 70.94 475 LEU A O 1
ATOM 3630 N N . CYS A 1 476 ? -23.169 34.314 27.852 1.00 67.81 476 CYS A N 1
ATOM 3631 C CA . CYS A 1 476 ? -22.613 33.908 29.148 1.00 67.81 476 CYS A CA 1
ATOM 3632 C C . CYS A 1 476 ? -21.575 34.910 29.676 1.00 67.81 476 CYS A C 1
ATOM 3634 O O . CYS A 1 476 ? -21.536 35.160 30.882 1.00 67.81 476 CYS A O 1
ATOM 3636 N N . ILE A 1 477 ? -20.769 35.504 28.786 1.00 71.88 477 ILE A N 1
ATOM 3637 C CA . ILE A 1 477 ? -19.839 36.592 29.124 1.00 71.88 477 ILE A CA 1
ATOM 3638 C C . ILE A 1 477 ? -20.621 37.849 29.533 1.00 71.88 477 ILE A C 1
ATOM 3640 O O . ILE A 1 477 ? -20.315 38.442 30.562 1.00 71.88 477 ILE A O 1
ATOM 3644 N N . GLU A 1 478 ? -21.665 38.227 28.790 1.00 70.94 478 GLU A N 1
ATOM 3645 C CA . GLU A 1 478 ? -22.518 39.382 29.118 1.00 70.94 478 GLU A CA 1
ATOM 3646 C C . GLU A 1 478 ? -23.292 39.201 30.432 1.00 70.94 478 GLU A C 1
ATOM 3648 O O . GLU A 1 478 ? -23.486 40.167 31.169 1.00 70.94 478 GLU A O 1
ATOM 3653 N N . ARG A 1 479 ? -23.715 37.972 30.758 1.00 74.75 479 ARG A N 1
ATOM 3654 C CA . ARG A 1 479 ? -24.409 37.652 32.019 1.00 74.75 479 ARG A CA 1
ATOM 3655 C C . ARG A 1 479 ? -23.480 37.404 33.207 1.00 74.75 479 ARG A C 1
ATOM 3657 O O . ARG A 1 479 ? -23.990 37.240 34.311 1.00 74.75 479 ARG A O 1
ATOM 3664 N N . ASN A 1 480 ? -22.155 37.407 33.024 1.00 52.91 480 ASN A N 1
ATOM 3665 C CA . ASN A 1 480 ? -21.186 37.087 34.083 1.00 52.91 480 ASN A CA 1
ATOM 3666 C C . ASN A 1 480 ? -21.447 35.717 34.756 1.00 52.91 480 ASN A C 1
ATOM 3668 O O . ASN A 1 480 ? -21.201 35.534 35.945 1.00 52.91 480 ASN A O 1
ATOM 3672 N N . GLU A 1 481 ? -21.945 34.738 33.996 1.00 60.47 481 GLU A N 1
ATOM 3673 C CA . GLU A 1 481 ? -22.307 33.399 34.502 1.00 60.47 481 GLU A CA 1
ATOM 3674 C C . GLU A 1 481 ? -21.210 32.344 34.287 1.00 60.47 481 GLU A C 1
ATOM 3676 O O . GLU A 1 481 ? -21.446 31.151 34.452 1.00 60.47 481 GLU A O 1
ATOM 3681 N N . LEU A 1 482 ? -19.994 32.763 33.930 1.00 44.62 482 LEU A N 1
ATOM 3682 C CA . LEU A 1 482 ? -18.833 31.873 33.862 1.00 44.62 482 LEU A CA 1
ATOM 3683 C C . LEU A 1 482 ? -18.255 31.638 35.269 1.00 44.62 482 LEU A C 1
ATOM 3685 O O . LEU A 1 482 ? -17.238 32.235 35.621 1.00 44.62 482 LEU A O 1
ATOM 3689 N N . ILE A 1 483 ? -18.910 30.775 36.057 1.00 37.50 483 ILE A N 1
ATOM 3690 C CA . ILE A 1 483 ? -18.330 30.073 37.220 1.00 37.50 483 ILE A CA 1
ATOM 3691 C C . ILE A 1 483 ? -18.815 28.624 37.228 1.00 37.50 483 ILE A C 1
ATOM 3693 O O . ILE A 1 483 ? -20.051 28.418 37.242 1.00 37.50 483 ILE A O 1
#

Organism: Theileria parva (NCBI:txid5875)

pLDDT: mean 80.36, std 12.2, range [37.5, 93.62]

Solvent-accessible surface area (backbone atoms only — not comparable to full-atom values): 25009 Å² total; per-residue (Å²): 109,68,56,48,55,51,18,42,49,30,48,47,34,23,52,53,40,52,74,42,42,66,61,50,49,24,48,49,36,52,54,46,50,53,51,50,39,60,60,40,67,76,51,64,80,53,18,84,78,72,62,63,66,56,36,33,70,67,28,24,74,75,40,45,38,40,87,37,29,64,51,29,47,55,51,50,30,62,75,41,64,52,65,84,45,104,77,36,29,54,55,64,43,45,49,54,33,45,54,44,58,68,37,71,70,53,33,50,49,55,28,50,48,34,46,58,43,54,39,94,59,37,48,65,49,28,24,38,51,73,61,51,45,24,51,28,25,23,59,57,24,48,85,67,76,43,35,86,47,16,62,45,33,39,49,38,36,42,36,86,53,91,86,49,37,46,41,59,80,57,37,25,42,53,61,44,46,64,43,40,44,36,76,36,90,96,53,92,85,47,71,37,73,21,66,46,37,25,50,30,33,28,54,40,52,59,47,73,72,46,39,52,49,66,54,66,74,44,95,52,86,61,86,64,70,60,52,55,77,89,59,55,46,77,67,33,53,56,26,44,47,31,29,36,49,25,39,26,52,49,31,38,42,42,75,41,46,59,44,69,78,46,32,64,64,88,52,34,63,56,51,52,55,51,48,68,60,55,60,50,53,45,49,49,52,44,53,37,18,35,60,20,68,83,43,82,88,45,32,25,55,63,26,44,76,8,56,19,12,17,49,39,86,60,18,53,53,99,85,41,100,50,79,56,47,55,14,43,68,58,59,63,60,57,55,39,55,62,51,41,53,53,51,53,48,50,53,57,46,29,71,76,39,55,88,38,74,69,14,57,56,32,48,79,29,63,69,52,40,50,51,53,51,51,50,46,51,50,39,30,47,41,22,44,41,41,10,54,40,22,21,62,23,63,29,50,31,32,68,47,50,47,50,48,41,49,52,53,16,51,52,34,29,69,53,26,35,45,30,13,44,15,34,38,56,55,57,71,71,48,53,86,92,63,47,93,51,68,93,49,55,74,67,58,35,50,52,49,52,56,51,49,9,50,57,38,14,55,50,52,55,50,40,72,78,70,57,60,63,70,61,53,51,52,52,36,60,76,65,69,63,86,121